Protein AF-0000000086744682 (afdb_homodimer)

Radius of gyration: 22.06 Å; Cα contacts (8 Å, |Δi|>4): 889; chains: 2; bounding box: 48×61×50 Å

Organism: NCBI:txid471575

Secondary structure (DSSP, 8-state):
--------HHHHHHHHHT--HHHHHTTEEEEPTT-EEEEEEES-GGG-----BS-GGGSTT---SSS-EEEEEESSHHHHHHHHHTT-S-B-HHHHHHEEEEEEEESS-EEEEEHHHHHHHHT--TTTTTSS-HHHHHHHHHHHTTT-SEEEEE-TTT--EEEEEEESSTT-TTTEEEEEEEEGGG-EETTEEHHHIIIIIT---B-/--------HHHHHHHHHT--HHHHHTTEEEEPTT-EEEEEEES-GGG-----BS-GGGSTT---SSS-EEEEEESSHHHHHHHHHTT-S-B-HHHHHHEEEEEEEESS-EEEEEHHHHHHHHT--TTTTTSS-HHHHHHHHHHHTTT-SEEEEE-TTT--EEEEEEESSTT-TTTEEEEEEEEGGG-EETTEEHHHIIIIIT---B-

InterPro domains:
  IPR014914 RES domain [PF08808] (54-178)
  IPR014914 RES domain [SM00953] (51-179)

Solvent-accessible surface area (backbone atoms only — not comparable to full-atom values): 21681 Å² total; per-residue (Å²): 132,82,74,70,79,66,74,50,75,71,50,57,50,51,38,55,69,65,59,48,70,65,57,51,62,74,15,49,45,76,46,52,47,68,44,68,34,18,39,60,38,78,47,57,66,94,71,44,74,55,55,28,39,41,75,10,84,87,38,51,63,17,33,75,80,67,60,34,9,31,35,76,35,18,68,37,63,67,52,21,48,46,68,73,43,67,85,47,83,56,41,39,62,65,50,30,67,40,26,22,41,23,36,30,30,30,64,35,71,37,46,23,32,32,44,56,47,33,32,30,53,51,71,42,44,54,56,64,86,65,46,88,60,36,67,56,41,20,52,47,35,59,68,43,50,88,78,29,39,30,35,37,42,69,32,49,50,38,62,42,65,25,36,37,37,51,40,62,52,38,62,30,79,82,43,38,44,58,75,43,76,34,45,30,71,74,28,68,56,96,90,36,44,42,67,52,46,34,38,75,55,37,58,31,45,77,91,133,81,75,68,79,66,74,50,76,72,50,58,52,51,38,56,68,67,58,48,69,66,58,50,62,74,15,50,45,76,46,54,47,68,44,67,33,20,39,60,38,79,48,57,66,95,72,44,75,55,54,28,38,42,76,11,84,88,38,51,66,18,33,74,81,66,60,35,9,32,36,73,36,18,69,36,64,67,52,22,47,47,67,73,44,68,86,46,83,55,40,40,63,64,51,30,67,41,25,21,42,24,35,30,30,29,62,36,73,37,45,22,32,31,44,56,46,35,31,30,54,52,70,44,44,55,56,62,83,65,45,88,61,35,67,55,40,20,51,47,36,60,69,43,50,89,78,31,39,29,37,38,41,68,33,49,50,38,61,41,66,27,36,37,37,50,40,63,52,38,62,30,80,79,46,39,43,60,76,44,76,33,47,33,70,75,29,69,56,96,89,38,43,41,68,52,46,35,38,74,55,37,58,30,46,76,91

Foldseek 3Di:
DPPCPVPDPVNLLVLLVPDDPVLQLQQKDKDFFFQKWKAKDFACVVPWPFFFAQCQPQDQQAEPPSQKGKDKTHNDPLLNCCVVCVPPQAAEPVNLQGMKMWMKTFLGMWIEGECVSRCVVSVHDLDPSLDPDSPSSNSNSVSNVVPGQWYWDARPGPRHTMIMGMDRDRRCVNTMTTPDIGRLQQDDDPHRRNQCSCCVVVVHYYD/DPPCPVPDPVNLLVLLVPDDPVLQLQQKDKDFFFQKWKAKDFACVVPWPFFFAQCQPQDQQAEPPSQKGKDKTHNDPLLNCCVVCVPPQAAEPVNLQGMKMWMKTFQGMWIEGECVSRCVVSVHDLDPSLDPDSPSSNSNSVSNVVPGQWYWDARPGPRHTMIMGMDRDRQCVNTMTTPDIGRLQQDDDPHDRNQCSCCVVVVHYYD

pLDDT: mean 91.8, std 13.09, range [19.2, 98.88]

Sequence (414 aa):
MVTKSGETPDSVAKKINTLTIDKITQSIITISAGTVFYRLQEGEHAGSGVFFNHNGEHSRYGLTNGSNGSLYLANSPRTSMKEVFQNLPAITDRELDEYHMVTLVTEKDLRVVDITLLAPKMHVTAHQPTGTDYRNTQKLAAKLLPHANGLVYMSNVTLEPCVVLWHNDPSGKGVIHTAELKVLRDFEYEGEIAEDILVNDLDIPVIMVTKSGETPDSVAKKINTLTIDKITQSIITISAGTVFYRLQEGEHAGSGVFFNHNGEHSRYGLTNGSNGSLYLANSPRTSMKEVFQNLPAITDRELDEYHMVTLVTEKDLRVVDITLLAPKMHVTAHQPTGTDYRNTQKLAAKLLPHANGLVYMSNVTLEPCVVLWHNDPSGKGVIHTAELKVLRDFEYEGEIAEDILVNDLDIPVI

Structure (mmCIF, N/CA/C/O backbone):
data_AF-0000000086744682-model_v1
#
loop_
_entity.id
_entity.type
_entity.pdbx_description
1 polymer 'RES domain-containing protein'
#
loop_
_atom_site.group_PDB
_atom_site.id
_atom_site.type_symbol
_atom_site.label_atom_id
_atom_site.label_alt_id
_atom_site.label_comp_id
_atom_site.label_asym_id
_atom_site.label_entity_id
_atom_site.label_seq_id
_atom_site.pdbx_PDB_ins_code
_atom_site.Cartn_x
_atom_site.Cartn_y
_atom_site.Cartn_z
_atom_site.occupancy
_atom_site.B_iso_or_equiv
_atom_site.auth_seq_id
_atom_site.auth_comp_id
_atom_site.auth_asym_id
_atom_site.auth_atom_id
_atom_site.pdbx_PDB_model_num
ATOM 1 N N . MET A 1 1 ? 5.348 7.848 27.578 1 19.2 1 MET A N 1
ATOM 2 C CA . MET A 1 1 ? 4.383 6.766 27.734 1 19.2 1 MET A CA 1
ATOM 3 C C . MET A 1 1 ? 3.992 6.191 26.375 1 19.2 1 MET A C 1
ATOM 5 O O . MET A 1 1 ? 3.494 6.914 25.516 1 19.2 1 MET A O 1
ATOM 9 N N . VAL A 1 2 ? 4.77 5.234 25.828 1 27.64 2 VAL A N 1
ATOM 10 C CA . VAL A 1 2 ? 4.617 4.445 24.609 1 27.64 2 VAL A CA 1
ATOM 11 C C . VAL A 1 2 ? 3.254 3.758 24.609 1 27.64 2 VAL A C 1
ATOM 13 O O . VAL A 1 2 ? 2.977 2.91 25.469 1 27.64 2 VAL A O 1
ATOM 16 N N . THR A 1 3 ? 2.215 4.41 24.438 1 26.84 3 THR A N 1
ATOM 17 C CA . THR A 1 3 ? 0.962 3.668 24.516 1 26.84 3 THR A CA 1
ATOM 18 C C . THR A 1 3 ? 0.982 2.482 23.547 1 26.84 3 THR A C 1
ATOM 20 O O . THR A 1 3 ? 1.194 2.656 22.344 1 26.84 3 THR A O 1
ATOM 23 N N . LYS A 1 4 ? 1.393 1.359 23.953 1 33.69 4 LYS A N 1
ATOM 24 C CA . LYS A 1 4 ? 1.224 0.032 23.359 1 33.69 4 LYS A CA 1
ATOM 25 C C . LYS A 1 4 ? -0.142 -0.105 22.703 1 33.69 4 LYS A C 1
ATOM 27 O O . LYS A 1 4 ? -1.174 -0.079 23.375 1 33.69 4 LYS A O 1
ATOM 32 N N . SER A 1 5 ? -0.388 0.572 21.719 1 40.59 5 SER A N 1
ATOM 33 C CA . SER A 1 5 ? -1.678 0.252 21.109 1 40.59 5 SER A CA 1
ATOM 34 C C . SER A 1 5 ? -1.869 -1.255 20.984 1 40.59 5 SER A C 1
ATOM 36 O O . SER A 1 5 ? -1.374 -1.871 20.047 1 40.59 5 SER A O 1
ATOM 38 N N . GLY A 1 6 ? -1.541 -2.014 21.953 1 41.31 6 GLY A N 1
ATOM 39 C CA . GLY A 1 6 ? -1.634 -3.459 22.094 1 41.31 6 GLY A CA 1
ATOM 40 C C . GLY A 1 6 ? -2.984 -4.012 21.672 1 41.31 6 GLY A C 1
ATOM 41 O O . GLY A 1 6 ? -3.875 -4.176 22.516 1 41.31 6 GLY A O 1
ATOM 42 N N . GLU A 1 7 ? -3.414 -3.697 20.5 1 48.78 7 GLU A N 1
ATOM 43 C CA . GLU A 1 7 ? -4.668 -4.391 20.219 1 48.78 7 GLU A CA 1
ATOM 44 C C . GLU A 1 7 ? -4.504 -5.902 20.359 1 48.78 7 GLU A C 1
ATOM 46 O O . GLU A 1 7 ? -3.539 -6.473 19.844 1 48.78 7 GLU A O 1
ATOM 51 N N . THR A 1 8 ? -5.074 -6.531 21.281 1 51.06 8 THR A N 1
ATOM 52 C CA . THR A 1 8 ? -5.148 -7.965 21.531 1 51.06 8 THR A CA 1
ATOM 53 C C . THR A 1 8 ? -5.762 -8.695 20.344 1 51.06 8 THR A C 1
ATOM 55 O O . THR A 1 8 ? -6.605 -8.148 19.641 1 51.06 8 THR A O 1
ATOM 58 N N . PRO A 1 9 ? -5.172 -9.82 19.875 1 54.28 9 PRO A N 1
ATOM 59 C CA . PRO A 1 9 ? -5.785 -10.688 18.859 1 54.28 9 PRO A CA 1
ATOM 60 C C . PRO A 1 9 ? -7.309 -10.711 18.953 1 54.28 9 PRO A C 1
ATOM 62 O O . PRO A 1 9 ? -7.992 -10.742 17.938 1 54.28 9 PRO A O 1
ATOM 65 N N . ASP A 1 10 ? -7.805 -10.695 20.078 1 59.62 10 ASP A N 1
ATOM 66 C CA . ASP A 1 10 ? -9.242 -10.727 20.328 1 59.62 10 ASP A CA 1
ATOM 67 C C . ASP A 1 10 ? -9.914 -9.469 19.766 1 59.62 10 ASP A C 1
ATOM 69 O O . ASP A 1 10 ? -11.062 -9.523 19.312 1 59.62 10 ASP A O 1
ATOM 73 N N . SER A 1 11 ? -9.07 -8.539 19.422 1 80.69 11 SER A N 1
ATOM 74 C CA . SER A 1 11 ? -9.648 -7.27 18.984 1 80.69 11 SER A CA 1
ATOM 75 C C . SER A 1 11 ? -9.922 -7.262 17.484 1 80.69 11 SER A C 1
ATOM 77 O O . SER A 1 11 ? -10.992 -6.832 17.047 1 80.69 11 SER A O 1
ATOM 79 N N . VAL A 1 12 ? -9.148 -8 16.641 1 82.38 12 VAL A N 1
ATOM 80 C CA . VAL A 1 12 ? -9.359 -7.984 15.203 1 82.38 12 VAL A CA 1
ATOM 81 C C . VAL A 1 12 ? -10.531 -8.891 14.836 1 82.38 12 VAL A C 1
ATOM 83 O O . VAL A 1 12 ? -11.352 -8.539 13.984 1 82.38 12 VAL A O 1
ATOM 86 N N . ALA A 1 13 ? -10.578 -10.031 15.523 1 85.44 13 ALA A N 1
ATOM 87 C CA . ALA A 1 13 ? -11.688 -10.961 15.289 1 85.44 13 ALA A CA 1
ATOM 88 C C . ALA A 1 13 ? -13.031 -10.281 15.539 1 85.44 13 ALA A C 1
ATOM 90 O O . ALA A 1 13 ? -13.984 -10.5 14.789 1 85.44 13 ALA A O 1
ATOM 91 N N . LYS A 1 14 ? -13.055 -9.516 16.594 1 88.62 14 LYS A N 1
ATOM 92 C CA . LYS A 1 14 ? -14.281 -8.789 16.906 1 88.62 14 LYS A CA 1
ATOM 93 C C . LYS A 1 14 ? -14.625 -7.801 15.805 1 88.62 14 LYS A C 1
ATOM 95 O O . LYS A 1 14 ? -15.797 -7.66 15.438 1 88.62 14 LYS A O 1
ATOM 100 N N . LYS A 1 15 ? -13.695 -7.164 15.273 1 89.25 15 LYS A N 1
ATOM 101 C CA . LYS A 1 15 ? -13.898 -6.199 14.203 1 89.25 15 LYS A CA 1
ATOM 102 C C . LYS A 1 15 ? -14.422 -6.887 12.938 1 89.25 15 LYS A C 1
ATOM 104 O O . LYS A 1 15 ? -15.289 -6.348 12.25 1 89.25 15 LYS A O 1
ATOM 109 N N . ILE A 1 16 ? -13.938 -8.07 12.695 1 90.5 16 ILE A N 1
ATOM 110 C CA . ILE A 1 16 ? -14.383 -8.828 11.531 1 90.5 16 ILE A CA 1
ATOM 111 C C . ILE A 1 16 ? -15.844 -9.25 11.719 1 90.5 16 ILE A C 1
ATOM 113 O O . ILE A 1 16 ? -16.641 -9.156 10.781 1 90.5 16 ILE A O 1
ATOM 117 N N . ASN A 1 17 ? -16.109 -9.602 12.945 1 90.62 17 ASN A N 1
ATOM 118 C CA . ASN A 1 17 ? -17.469 -10.047 13.242 1 90.62 17 ASN A CA 1
ATOM 119 C C . ASN A 1 17 ? -18.484 -8.922 13.07 1 90.62 17 ASN A C 1
ATOM 121 O O . ASN A 1 17 ? -19.625 -9.164 12.703 1 90.62 17 ASN A O 1
ATOM 125 N N . THR A 1 18 ? -18.062 -7.703 13.234 1 90.31 18 THR A N 1
ATOM 126 C CA . THR A 1 18 ? -18.984 -6.574 13.188 1 90.31 18 THR A CA 1
ATOM 127 C C . THR A 1 18 ? -19.047 -5.992 11.781 1 90.31 18 THR A C 1
ATOM 129 O O . THR A 1 18 ? -19.812 -5.047 11.531 1 90.31 18 THR A O 1
ATOM 132 N N . LEU A 1 19 ? -18.344 -6.551 10.906 1 94 19 LEU A N 1
ATOM 133 C CA . LEU A 1 19 ? -18.328 -6.094 9.516 1 94 19 LEU A CA 1
ATOM 134 C C . LEU A 1 19 ? -19.688 -6.348 8.852 1 94 19 LEU A C 1
ATOM 136 O O . LEU A 1 19 ? -20.156 -7.484 8.805 1 94 19 LEU A O 1
ATOM 140 N N . THR A 1 20 ? -20.359 -5.297 8.352 1 95.88 20 THR A N 1
ATOM 141 C CA . THR A 1 20 ? -21.688 -5.41 7.746 1 95.88 20 THR A CA 1
ATOM 142 C C . THR A 1 20 ? -21.578 -5.645 6.242 1 95.88 20 THR A C 1
ATOM 144 O O . THR A 1 20 ? -20.547 -5.34 5.633 1 95.88 20 THR A O 1
ATOM 147 N N . ILE A 1 21 ? -22.609 -6.117 5.668 1 96.81 21 ILE A N 1
ATOM 148 C CA . ILE A 1 21 ? -22.688 -6.363 4.234 1 96.81 21 ILE A CA 1
ATOM 149 C C . ILE A 1 21 ? -22.547 -5.047 3.477 1 96.81 21 ILE A C 1
ATOM 151 O O . ILE A 1 21 ? -21.922 -4.992 2.418 1 96.81 21 ILE A O 1
ATOM 155 N N . ASP A 1 22 ? -23.109 -4.012 4.039 1 96.31 22 ASP A N 1
ATOM 156 C CA . ASP A 1 22 ? -23.031 -2.697 3.408 1 96.31 22 ASP A CA 1
ATOM 157 C C . ASP A 1 22 ? -21.594 -2.223 3.289 1 96.31 22 ASP A C 1
ATOM 159 O O . ASP A 1 22 ? -21.172 -1.727 2.238 1 96.31 22 ASP A O 1
ATOM 163 N N . LYS A 1 23 ? -20.828 -2.389 4.328 1 96.44 23 LYS A N 1
ATOM 164 C CA . LYS A 1 23 ? -19.422 -1.99 4.309 1 96.44 23 LYS A CA 1
ATOM 165 C C . LYS A 1 23 ? -18.641 -2.805 3.285 1 96.44 23 LYS A C 1
ATOM 167 O O . LYS A 1 23 ? -17.766 -2.268 2.59 1 96.44 23 LYS A O 1
ATOM 172 N N . ILE A 1 24 ? -18.953 -4.07 3.18 1 97.81 24 ILE A N 1
ATOM 173 C CA . ILE A 1 24 ? -18.297 -4.945 2.217 1 97.81 24 ILE A CA 1
ATOM 174 C C . ILE A 1 24 ? -18.641 -4.5 0.796 1 97.81 24 ILE A C 1
ATOM 176 O O . ILE A 1 24 ? -17.75 -4.266 -0.02 1 97.81 24 ILE A O 1
ATOM 180 N N . THR A 1 25 ? -19.938 -4.277 0.509 1 97.62 25 THR A N 1
ATOM 181 C CA . THR A 1 25 ? -20.391 -3.965 -0.843 1 97.62 25 THR A CA 1
ATOM 182 C C . THR A 1 25 ? -19.859 -2.605 -1.29 1 97.62 25 THR A C 1
ATOM 184 O O . THR A 1 25 ? -19.531 -2.416 -2.465 1 97.62 25 THR A O 1
ATOM 187 N N . GLN A 1 26 ? -19.703 -1.676 -0.329 1 96.94 26 GLN A N 1
ATOM 188 C CA . GLN A 1 26 ? -19.188 -0.341 -0.623 1 96.94 26 GLN A CA 1
ATOM 189 C C . GLN A 1 26 ? -17.688 -0.378 -0.908 1 96.94 26 GLN A C 1
ATOM 191 O O . GLN A 1 26 ? -17.125 0.603 -1.392 1 96.94 26 GLN A O 1
ATOM 196 N N . SER A 1 27 ? -17.078 -1.511 -0.645 1 98.12 27 SER A N 1
ATOM 197 C CA . SER A 1 27 ? -15.633 -1.629 -0.813 1 98.12 27 SER A CA 1
ATOM 198 C C . SER A 1 27 ? -15.289 -2.486 -2.025 1 98.12 27 SER A C 1
ATOM 200 O O . SER A 1 27 ? -14.133 -2.885 -2.201 1 98.12 27 SER A O 1
ATOM 202 N N . ILE A 1 28 ? -16.281 -2.809 -2.873 1 98.69 28 ILE A N 1
ATOM 203 C CA . ILE A 1 28 ? -16.078 -3.664 -4.039 1 98.69 28 ILE A CA 1
ATOM 204 C C . ILE A 1 28 ? -15.703 -2.812 -5.246 1 98.69 28 ILE A C 1
ATOM 206 O O . ILE A 1 28 ? -16.281 -1.749 -5.473 1 98.69 28 ILE A O 1
ATOM 210 N N . ILE A 1 29 ? -14.711 -3.209 -5.918 1 98.69 29 ILE A N 1
ATOM 211 C CA . ILE A 1 29 ? -14.328 -2.66 -7.215 1 98.69 29 ILE A CA 1
ATOM 212 C C . ILE A 1 29 ? -14.375 -3.76 -8.273 1 98.69 29 ILE A C 1
ATOM 214 O O . ILE A 1 29 ? -14.484 -4.945 -7.941 1 98.69 29 ILE A O 1
ATOM 218 N N . THR A 1 30 ? -14.297 -3.346 -9.539 1 98.81 30 THR A N 1
ATOM 219 C CA . THR A 1 30 ? -14.344 -4.309 -10.641 1 98.81 30 THR A CA 1
ATOM 220 C C . THR A 1 30 ? -12.984 -4.441 -11.305 1 98.81 30 THR A C 1
ATOM 222 O O . THR A 1 30 ? -12.352 -3.441 -11.656 1 98.81 30 THR A O 1
ATOM 225 N N . ILE A 1 31 ? -12.484 -5.637 -11.367 1 98.81 31 ILE A N 1
ATOM 226 C CA . ILE A 1 31 ? -11.383 -5.977 -12.266 1 98.81 31 ILE A CA 1
ATOM 227 C C . ILE A 1 31 ? -11.93 -6.402 -13.617 1 98.81 31 ILE A C 1
ATOM 229 O O . ILE A 1 31 ? -12.656 -7.398 -13.719 1 98.81 31 ILE A O 1
ATOM 233 N N . SER A 1 32 ? -11.578 -5.691 -14.609 1 98.81 32 SER A N 1
ATOM 234 C CA . SER A 1 32 ? -12.164 -5.926 -15.93 1 98.81 32 SER A CA 1
ATOM 235 C C . SER A 1 32 ? -11.648 -7.219 -16.547 1 98.81 32 SER A C 1
ATOM 237 O O . SER A 1 32 ? -10.508 -7.617 -16.297 1 98.81 32 SER A O 1
ATOM 239 N N . ALA A 1 33 ? -12.492 -7.793 -17.359 1 98.75 33 ALA A N 1
ATOM 240 C CA . ALA A 1 33 ? -12 -8.852 -18.25 1 98.75 33 ALA A CA 1
ATOM 241 C C . ALA A 1 33 ? -10.812 -8.367 -19.062 1 98.75 33 ALA A C 1
ATOM 243 O O . ALA A 1 33 ? -10.766 -7.203 -19.484 1 98.75 33 ALA A O 1
ATOM 244 N N . GLY A 1 34 ? -9.852 -9.203 -19.266 1 98.81 34 GLY A N 1
ATOM 245 C CA . GLY A 1 34 ? -8.68 -8.844 -20.062 1 98.81 34 GLY A CA 1
ATOM 246 C C . GLY A 1 34 ? -7.551 -8.266 -19.219 1 98.81 34 GLY A C 1
ATOM 247 O O . GLY A 1 34 ? -6.5 -7.914 -19.766 1 98.81 34 GLY A O 1
ATOM 248 N N . THR A 1 35 ? -7.805 -8.133 -17.875 1 98.81 35 THR A N 1
ATOM 249 C CA . THR A 1 35 ? -6.742 -7.633 -17.016 1 98.81 35 THR A CA 1
ATOM 250 C C . THR A 1 35 ? -5.629 -8.672 -16.875 1 98.81 35 THR A C 1
ATOM 252 O O . THR A 1 35 ? -5.898 -9.859 -16.734 1 98.81 35 THR A O 1
ATOM 255 N N . VAL A 1 36 ? -4.375 -8.258 -16.922 1 98.75 36 VAL A N 1
ATOM 256 C CA . VAL A 1 36 ? -3.207 -9.133 -16.922 1 98.75 36 VAL A CA 1
ATOM 257 C C . VAL A 1 36 ? -2.623 -9.195 -15.508 1 98.75 36 VAL A C 1
ATOM 259 O O . VAL A 1 36 ? -2.508 -8.172 -14.828 1 98.75 36 VAL A O 1
ATOM 262 N N . PHE A 1 37 ? -2.318 -10.398 -15.039 1 98.75 37 PHE A N 1
ATOM 263 C CA . PHE A 1 37 ? -1.636 -10.648 -13.773 1 98.75 37 PHE A CA 1
ATOM 264 C C . PHE A 1 37 ? -0.439 -11.57 -13.977 1 98.75 37 PHE A C 1
ATOM 266 O O . PHE A 1 37 ? -0.25 -12.117 -15.07 1 98.75 37 PHE A O 1
ATOM 273 N N . TYR A 1 38 ? 0.366 -11.742 -12.93 1 98.69 38 TYR A N 1
ATOM 274 C CA . TYR A 1 38 ? 1.588 -12.531 -13.016 1 98.69 38 TYR A CA 1
ATOM 275 C C . TYR A 1 38 ? 1.722 -13.461 -11.82 1 98.69 38 TYR A C 1
ATOM 277 O O . TYR A 1 38 ? 1.308 -13.117 -10.711 1 98.69 38 TYR A O 1
ATOM 285 N N . ARG A 1 39 ? 2.279 -14.562 -12.094 1 97.94 39 ARG A N 1
ATOM 286 C CA . ARG A 1 39 ? 2.629 -15.531 -11.055 1 97.94 39 ARG A CA 1
ATOM 287 C C . ARG A 1 39 ? 3.916 -16.266 -11.406 1 97.94 39 ARG A C 1
ATOM 289 O O . ARG A 1 39 ? 4.105 -16.688 -12.555 1 97.94 39 ARG A O 1
ATOM 296 N N . LEU A 1 40 ? 4.793 -16.297 -10.414 1 98.19 40 LEU A N 1
ATOM 297 C CA . LEU A 1 40 ? 5.988 -17.109 -10.562 1 98.19 40 LEU A CA 1
ATOM 298 C C . LEU A 1 40 ? 5.789 -18.484 -9.906 1 98.19 40 LEU A C 1
ATOM 300 O O . LEU A 1 40 ? 5.27 -18.562 -8.789 1 98.19 40 LEU A O 1
ATOM 304 N N . GLN A 1 41 ? 6.102 -19.516 -10.656 1 97.38 41 GLN A N 1
ATOM 305 C CA . GLN A 1 41 ? 5.91 -20.859 -10.125 1 97.38 41 GLN A CA 1
ATOM 306 C C . GLN A 1 41 ? 7.09 -21.766 -10.469 1 97.38 41 GLN A C 1
ATOM 308 O O . GLN A 1 41 ? 7.781 -21.547 -11.461 1 97.38 41 GLN A O 1
ATOM 313 N N . GLU A 1 42 ? 7.234 -22.75 -9.617 1 95.88 42 GLU A N 1
ATOM 314 C CA . GLU A 1 42 ? 8.211 -23.781 -9.906 1 95.88 42 GLU A CA 1
ATOM 315 C C . GLU A 1 42 ? 7.66 -24.797 -10.906 1 95.88 42 GLU A C 1
ATOM 317 O O . GLU A 1 42 ? 6.566 -25.328 -10.727 1 95.88 42 GLU A O 1
ATOM 322 N N . GLY A 1 43 ? 8.352 -24.938 -11.984 1 94.69 43 GLY A N 1
ATOM 323 C CA . GLY A 1 43 ? 7.941 -25.906 -12.992 1 94.69 43 GLY A CA 1
ATOM 324 C C . GLY A 1 43 ? 6.887 -25.359 -13.938 1 94.69 43 GLY A C 1
ATOM 325 O O . GLY A 1 43 ? 6.426 -24.234 -13.781 1 94.69 43 GLY A O 1
ATOM 326 N N . GLU A 1 44 ? 6.488 -26.219 -14.859 1 91.06 44 GLU A N 1
ATOM 327 C CA . GLU A 1 44 ? 5.574 -25.781 -15.914 1 91.06 44 GLU A CA 1
ATOM 328 C C . GLU A 1 44 ? 4.133 -26.156 -15.586 1 91.06 44 GLU A C 1
ATOM 330 O O . GLU A 1 44 ? 3.193 -25.547 -16.109 1 91.06 44 GLU A O 1
ATOM 335 N N . HIS A 1 45 ? 3.943 -27.078 -14.656 1 90.88 45 HIS A N 1
ATOM 336 C CA . HIS A 1 45 ? 2.625 -27.562 -14.266 1 90.88 45 HIS A CA 1
ATOM 337 C C . HIS A 1 45 ? 1.744 -27.812 -15.484 1 90.88 45 HIS A C 1
ATOM 339 O O . HIS A 1 45 ? 0.634 -27.281 -15.57 1 90.88 45 HIS A O 1
ATOM 345 N N . ALA A 1 46 ? 2.195 -28.625 -16.453 1 87.12 46 ALA A N 1
ATOM 346 C CA . ALA A 1 46 ? 1.509 -29 -17.688 1 87.12 46 ALA A CA 1
ATOM 347 C C . ALA A 1 46 ? 1.058 -27.766 -18.453 1 87.12 46 ALA A C 1
ATOM 349 O O . ALA A 1 46 ? -0.027 -27.75 -19.047 1 87.12 46 ALA A O 1
ATOM 350 N N . GLY A 1 47 ? 1.681 -26.656 -18.281 1 89 47 GLY A N 1
ATOM 351 C CA . GLY A 1 47 ? 1.477 -25.453 -19.062 1 89 47 GLY A CA 1
ATOM 352 C C . GLY A 1 47 ? 0.471 -24.5 -18.438 1 89 47 GLY A C 1
ATOM 353 O O . GLY A 1 47 ? 0.098 -23.5 -19.047 1 89 47 GLY A O 1
ATOM 354 N N . SER A 1 48 ? 0.015 -24.844 -17.25 1 91.44 48 SER A N 1
ATOM 355 C CA . SER A 1 48 ? -0.994 -23.984 -16.641 1 91.44 48 SER A CA 1
ATOM 356 C C . SER A 1 48 ? -0.45 -23.297 -15.383 1 91.44 48 SER A C 1
ATOM 358 O O . SER A 1 48 ? 0.292 -23.906 -14.609 1 91.44 48 SER A O 1
ATOM 360 N N . GLY A 1 49 ? -0.78 -22.016 -15.281 1 95.5 49 GLY A N 1
ATOM 361 C CA . GLY A 1 49 ? -0.471 -21.281 -14.07 1 95.5 49 GLY A CA 1
ATOM 362 C C . GLY A 1 49 ? -1.688 -21.016 -13.203 1 95.5 49 GLY A C 1
ATOM 363 O O . GLY A 1 49 ? -1.621 -20.234 -12.25 1 95.5 49 GLY A O 1
ATOM 364 N N . VAL A 1 50 ? -2.799 -21.688 -13.656 1 97.62 50 VAL A N 1
ATOM 365 C CA . VAL A 1 50 ? -4.023 -21.453 -12.898 1 97.62 50 VAL A CA 1
ATOM 366 C C . VAL A 1 50 ? -4.332 -22.688 -12.039 1 97.62 50 VAL A C 1
ATOM 368 O O . VAL A 1 50 ? -4.449 -23.797 -12.555 1 97.62 50 VAL A O 1
ATOM 371 N N . PHE A 1 51 ? -4.398 -22.531 -10.82 1 96.5 51 PHE A N 1
ATOM 372 C CA . PHE A 1 51 ? -4.852 -23.547 -9.875 1 96.5 51 PHE A CA 1
ATOM 373 C C . PHE A 1 51 ? -5.438 -22.906 -8.625 1 96.5 51 PHE A C 1
ATOM 375 O O . PHE A 1 51 ? -4.699 -22.391 -7.785 1 96.5 51 PHE A O 1
ATOM 382 N N . PHE A 1 52 ? -6.73 -22.938 -8.57 1 97 52 PHE A N 1
ATOM 383 C CA . PHE A 1 52 ? -7.387 -22.5 -7.34 1 97 52 PHE A CA 1
ATOM 384 C C . PHE A 1 52 ? -7.23 -23.562 -6.254 1 97 52 PHE A C 1
ATOM 386 O O . PHE A 1 52 ? -7.922 -24.578 -6.27 1 97 52 PHE A O 1
ATOM 393 N N . ASN A 1 53 ? -6.379 -23.25 -5.27 1 95 53 ASN A N 1
ATOM 394 C CA . ASN A 1 53 ? -6.004 -24.203 -4.23 1 95 53 ASN A CA 1
ATOM 395 C C . ASN A 1 53 ? -7.051 -24.266 -3.125 1 95 53 ASN A C 1
ATOM 397 O O . ASN A 1 53 ? -7.258 -23.297 -2.398 1 95 53 ASN A O 1
ATOM 401 N N . HIS A 1 54 ? -7.633 -25.438 -2.912 1 93.81 54 HIS A N 1
ATOM 402 C CA . HIS A 1 54 ? -8.695 -25.625 -1.93 1 93.81 54 HIS A CA 1
ATOM 403 C C . HIS A 1 54 ? -8.125 -25.828 -0.531 1 93.81 54 HIS A C 1
ATOM 405 O O . HIS A 1 54 ? -8.867 -25.797 0.456 1 93.81 54 HIS A O 1
ATOM 411 N N . ASN A 1 55 ? -6.855 -25.969 -0.434 1 89.69 55 ASN A N 1
ATOM 412 C CA . ASN A 1 55 ? -6.168 -26.062 0.85 1 89.69 55 ASN A CA 1
ATOM 413 C C . ASN A 1 55 ? -5.613 -24.703 1.274 1 89.69 55 ASN A C 1
ATOM 415 O O . ASN A 1 55 ? -4.43 -24.422 1.078 1 89.69 55 ASN A O 1
ATOM 419 N N . GLY A 1 56 ? -6.426 -23.969 1.914 1 86.75 56 GLY A N 1
ATOM 420 C CA . GLY A 1 56 ? -6.074 -22.594 2.217 1 86.75 56 GLY A CA 1
ATOM 421 C C . GLY A 1 56 ? -5.477 -22.422 3.6 1 86.75 56 GLY A C 1
ATOM 422 O O . GLY A 1 56 ? -5.234 -21.297 4.039 1 86.75 56 GLY A O 1
ATOM 423 N N . GLU A 1 57 ? -5.125 -23.469 4.297 1 86.25 57 GLU A N 1
ATOM 424 C CA . GLU A 1 57 ? -4.719 -23.422 5.699 1 86.25 57 GLU A CA 1
ATOM 425 C C . GLU A 1 57 ? -3.402 -22.656 5.863 1 86.25 57 GLU A C 1
ATOM 427 O O . GLU A 1 57 ? -3.178 -22.016 6.887 1 86.25 57 GLU A O 1
ATOM 432 N N . HIS A 1 58 ? -2.604 -22.641 4.84 1 86.75 58 HIS A N 1
ATOM 433 C CA . HIS A 1 58 ? -1.266 -22.094 5.004 1 86.75 58 HIS A CA 1
ATOM 434 C C . HIS A 1 58 ? -1.109 -20.781 4.219 1 86.75 58 HIS A C 1
ATOM 436 O O . HIS A 1 58 ? 0.008 -20.391 3.879 1 86.75 58 HIS A O 1
ATOM 442 N N . SER A 1 59 ? -2.24 -20.219 3.918 1 89.81 59 SER A N 1
ATOM 443 C CA . SER A 1 59 ? -2.176 -18.953 3.207 1 89.81 59 SER A CA 1
ATOM 444 C C . SER A 1 59 ? -3.014 -17.875 3.906 1 89.81 59 SER A C 1
ATOM 446 O O . SER A 1 59 ? -3.936 -18.203 4.656 1 89.81 59 SER A O 1
ATOM 448 N N . ARG A 1 60 ? -2.709 -16.656 3.75 1 90.12 60 ARG A N 1
ATOM 449 C CA . ARG A 1 60 ? -3.287 -15.523 4.465 1 90.12 60 ARG A CA 1
ATOM 450 C C . ARG A 1 60 ? -4.793 -15.438 4.23 1 90.12 60 ARG A C 1
ATOM 452 O O . ARG A 1 60 ? -5.574 -15.438 5.184 1 90.12 60 ARG A O 1
ATOM 459 N N . TYR A 1 61 ? -5.184 -15.453 2.955 1 95.12 61 TYR A N 1
ATOM 460 C CA . TYR A 1 61 ? -6.594 -15.297 2.625 1 95.12 61 TYR A CA 1
ATOM 461 C C . TYR A 1 61 ? -7.16 -16.562 2.008 1 95.12 61 TYR A C 1
ATOM 463 O O . TYR A 1 61 ? -8.016 -16.516 1.126 1 95.12 61 TYR A O 1
ATOM 471 N N 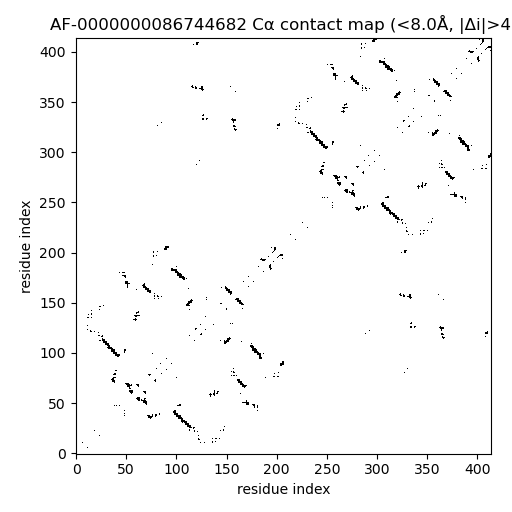. GLY A 1 62 ? -6.523 -17.609 2.521 1 92.81 62 GLY A N 1
ATOM 472 C CA . GLY A 1 62 ? -6.98 -18.906 2.066 1 92.81 62 GLY A CA 1
ATOM 473 C C . GLY A 1 62 ? -8.281 -19.344 2.709 1 92.81 62 GLY A C 1
ATOM 474 O O . GLY A 1 62 ? -8.555 -19.016 3.867 1 92.81 62 GLY A O 1
ATOM 475 N N . LEU A 1 63 ? -9.047 -20.078 1.937 1 88.31 63 LEU A N 1
ATOM 476 C CA . LEU A 1 63 ? -10.312 -20.609 2.432 1 88.31 63 LEU A CA 1
ATOM 477 C C . LEU A 1 63 ? -10.148 -22.062 2.879 1 88.31 63 LEU A C 1
ATOM 479 O O . LEU A 1 63 ? -9.367 -22.812 2.287 1 88.31 63 LEU A O 1
ATOM 483 N N . THR A 1 64 ? -10.82 -22.359 3.922 1 83.31 64 THR A N 1
ATOM 484 C CA . THR A 1 64 ? -10.695 -23.703 4.461 1 83.31 64 THR A CA 1
ATOM 485 C C . THR A 1 64 ? -12.055 -24.406 4.484 1 83.31 64 THR A C 1
ATOM 487 O O . THR A 1 64 ? -12.227 -25.422 5.172 1 83.31 64 THR A O 1
ATOM 490 N N . ASN A 1 65 ? -12.93 -23.938 3.752 1 83.56 65 ASN A N 1
ATOM 491 C CA . ASN A 1 65 ? -14.289 -24.469 3.758 1 83.56 65 ASN A CA 1
ATOM 492 C C . ASN A 1 65 ? -14.406 -25.688 2.84 1 83.56 65 ASN A C 1
ATOM 494 O O . ASN A 1 65 ? -15.453 -26.328 2.789 1 83.56 65 ASN A O 1
ATOM 498 N N . GLY A 1 66 ? -13.422 -25.938 2.037 1 82.81 66 GLY A N 1
ATOM 499 C CA . GLY A 1 66 ? -13.375 -27.125 1.192 1 82.81 66 GLY A CA 1
ATOM 500 C C . GLY A 1 66 ? -14.07 -26.938 -0.141 1 82.81 66 GLY A C 1
ATOM 501 O O . GLY A 1 66 ? -13.898 -27.734 -1.06 1 82.81 66 GLY A O 1
ATOM 502 N N . SER A 1 67 ? -14.773 -25.875 -0.375 1 91.06 67 SER A N 1
ATOM 503 C CA . SER A 1 67 ? -15.594 -25.703 -1.569 1 91.06 67 SER A CA 1
ATOM 504 C C . SER A 1 67 ? -14.969 -24.703 -2.525 1 91.06 67 SER A C 1
ATOM 506 O O . SER A 1 67 ? -15.211 -24.75 -3.732 1 91.06 67 SER A O 1
ATOM 508 N N . ASN A 1 68 ? -14.219 -23.844 -2.006 1 95 68 ASN A N 1
ATOM 509 C CA . ASN A 1 68 ? -13.586 -22.812 -2.824 1 95 68 ASN A CA 1
ATOM 510 C C . ASN A 1 68 ? -12.07 -22.844 -2.676 1 95 68 ASN A C 1
ATOM 512 O O . ASN A 1 68 ? -11.547 -23.188 -1.613 1 95 68 ASN A O 1
ATOM 51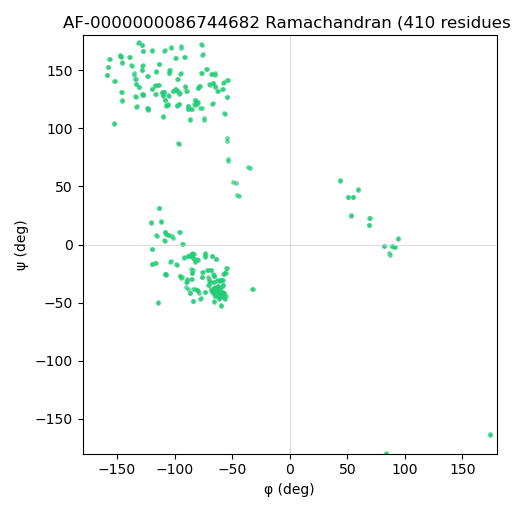6 N N . GLY A 1 69 ? -11.414 -22.547 -3.754 1 96.69 69 GLY A N 1
ATOM 517 C CA . GLY A 1 69 ? -9.969 -22.406 -3.729 1 96.69 69 GLY A CA 1
ATOM 518 C C . GLY A 1 69 ? -9.516 -20.969 -3.895 1 96.69 69 GLY A C 1
ATOM 519 O O . GLY A 1 69 ? -10.312 -20.094 -4.234 1 96.69 69 GLY A O 1
ATOM 520 N N . SER A 1 70 ? -8.242 -20.766 -3.605 1 97.44 70 SER A N 1
ATOM 521 C CA . SER A 1 70 ? -7.637 -19.438 -3.705 1 97.44 70 SER A CA 1
ATOM 522 C C . SER A 1 70 ? -6.527 -19.422 -4.754 1 97.44 70 SER A C 1
ATOM 524 O O . SER A 1 70 ? -5.758 -20.375 -4.867 1 97.44 70 SER A O 1
ATOM 526 N N . LEU A 1 71 ? -6.504 -18.406 -5.523 1 97.88 71 LEU A N 1
ATOM 527 C CA . LEU A 1 71 ? -5.441 -18.109 -6.477 1 97.88 71 LEU A CA 1
ATOM 528 C C . LEU A 1 71 ? -4.832 -16.734 -6.219 1 97.88 71 LEU A C 1
ATOM 530 O O . LEU A 1 71 ? -5.523 -15.727 -6.305 1 97.88 71 LEU A O 1
ATOM 534 N N . TYR A 1 72 ? -3.561 -16.719 -5.863 1 97.56 72 TYR A N 1
ATOM 535 C CA . TYR A 1 72 ? -2.85 -15.477 -5.598 1 97.56 72 TYR A CA 1
ATOM 536 C C . TYR A 1 72 ? -2.174 -14.953 -6.859 1 97.56 72 TYR A C 1
ATOM 538 O O . TYR A 1 72 ? -1.517 -15.711 -7.578 1 97.56 72 TYR A O 1
ATOM 546 N N . LEU A 1 73 ? -2.318 -13.641 -7.055 1 98.38 73 LEU A N 1
ATOM 547 C CA . LEU A 1 73 ? -1.826 -12.984 -8.258 1 98.38 73 LEU A CA 1
ATOM 548 C C . LEU A 1 73 ? -1.077 -11.703 -7.914 1 98.38 73 LEU A C 1
ATOM 550 O O . LEU A 1 73 ? -1.477 -10.969 -7.008 1 98.38 73 LEU A O 1
ATOM 554 N N . ALA A 1 74 ? -0.046 -11.477 -8.656 1 98.44 74 ALA A N 1
ATOM 555 C CA . ALA A 1 74 ? 0.647 -10.195 -8.578 1 98.44 74 ALA A CA 1
ATOM 556 C C . ALA A 1 74 ? 0.322 -9.312 -9.773 1 98.44 74 ALA A C 1
ATOM 558 O O . ALA A 1 74 ? 0.094 -9.82 -10.883 1 98.44 74 ALA A O 1
ATOM 559 N N . ASN A 1 75 ? 0.356 -8.008 -9.555 1 97.88 75 ASN A N 1
ATOM 560 C CA . ASN A 1 75 ? 0.103 -7.059 -10.633 1 97.88 75 ASN A CA 1
ATOM 561 C C . ASN A 1 75 ? 1.339 -6.855 -11.5 1 97.88 75 ASN A C 1
ATOM 563 O O . ASN A 1 75 ? 1.246 -6.305 -12.602 1 97.88 75 ASN A O 1
ATOM 567 N N . SER A 1 76 ? 2.533 -7.348 -11.008 1 97.81 76 SER A N 1
ATOM 568 C CA . SER A 1 76 ? 3.773 -7.199 -11.766 1 97.81 76 SER A CA 1
ATOM 569 C C . SER A 1 76 ? 4.688 -8.406 -11.562 1 97.81 76 SER A C 1
ATOM 571 O O . SER A 1 76 ? 4.625 -9.07 -10.531 1 97.81 76 SER A O 1
ATOM 573 N N . PRO A 1 77 ? 5.582 -8.602 -12.555 1 98.19 77 PRO A N 1
ATOM 574 C CA . PRO A 1 77 ? 6.562 -9.672 -12.391 1 98.19 77 PRO A CA 1
ATOM 575 C C . PRO A 1 77 ? 7.48 -9.453 -11.195 1 98.19 77 PRO A C 1
ATOM 577 O O . PRO A 1 77 ? 7.832 -10.406 -10.492 1 98.19 77 PRO A O 1
ATOM 580 N N . ARG A 1 78 ? 7.801 -8.203 -10.969 1 97.38 78 ARG A N 1
ATOM 581 C CA . ARG A 1 78 ? 8.719 -7.898 -9.875 1 97.38 78 ARG A CA 1
ATOM 582 C C . ARG A 1 78 ? 8.133 -8.344 -8.539 1 97.38 78 ARG A C 1
ATOM 584 O O . ARG A 1 78 ? 8.82 -8.984 -7.738 1 97.38 78 ARG A O 1
ATO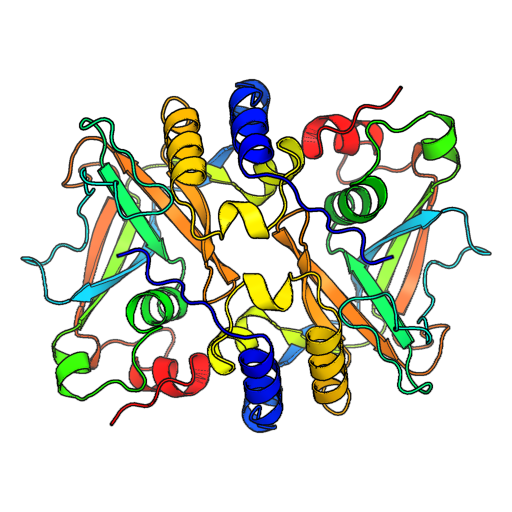M 591 N N . THR A 1 79 ? 6.898 -8.047 -8.344 1 97.94 79 THR A N 1
ATOM 592 C CA . THR A 1 79 ? 6.25 -8.445 -7.098 1 97.94 79 THR A CA 1
ATOM 593 C C . THR A 1 79 ? 6.156 -9.969 -7 1 97.94 79 THR A C 1
ATOM 595 O O . THR A 1 79 ? 6.438 -10.547 -5.949 1 97.94 79 THR A O 1
ATOM 598 N N . SER A 1 80 ? 5.809 -10.594 -8.086 1 98.12 80 SER A N 1
ATOM 599 C CA . SER A 1 80 ? 5.719 -12.047 -8.109 1 98.12 80 SER A CA 1
ATOM 600 C C . SER A 1 80 ? 7.055 -12.695 -7.766 1 98.12 80 SER A C 1
ATOM 602 O O . SER A 1 80 ? 7.117 -13.609 -6.945 1 98.12 80 SER A O 1
ATOM 604 N N . MET A 1 81 ? 8.125 -12.172 -8.312 1 98.12 81 MET A N 1
ATOM 605 C CA . MET A 1 81 ? 9.461 -12.695 -8.047 1 98.12 81 MET A CA 1
ATOM 606 C C . MET A 1 81 ? 9.836 -12.508 -6.582 1 98.12 81 MET A C 1
ATOM 608 O O . MET A 1 81 ? 10.344 -13.438 -5.945 1 98.12 81 MET A O 1
ATOM 612 N N . LYS A 1 82 ? 9.539 -11.289 -6.051 1 97.62 82 LYS A N 1
ATOM 613 C CA . LYS A 1 82 ? 9.914 -11.016 -4.668 1 97.62 82 LYS A CA 1
ATOM 614 C C . LYS A 1 82 ? 9.141 -11.898 -3.697 1 97.62 82 LYS A C 1
ATOM 616 O O . LYS A 1 82 ? 9.695 -12.383 -2.707 1 97.62 82 LYS A O 1
ATOM 621 N N . GLU A 1 83 ? 7.895 -12.148 -3.979 1 95.31 83 GLU A N 1
ATOM 622 C CA . GLU A 1 83 ? 7.082 -13.016 -3.129 1 95.31 83 GLU A CA 1
ATOM 623 C C . GLU A 1 83 ? 7.656 -14.43 -3.068 1 95.31 83 GLU A C 1
ATOM 625 O O . GLU A 1 83 ? 7.738 -15.023 -1.993 1 95.31 83 GLU A O 1
ATOM 630 N N . VAL A 1 84 ? 8.094 -14.938 -4.129 1 96.06 84 VAL A N 1
ATOM 631 C CA . VAL A 1 84 ? 8.539 -16.328 -4.215 1 96.06 84 VAL A CA 1
ATOM 632 C C . VAL A 1 84 ? 9.961 -16.438 -3.674 1 96.06 84 VAL A C 1
ATOM 634 O O . VAL A 1 84 ? 10.273 -17.391 -2.939 1 96.06 84 VAL A O 1
ATOM 637 N N . PHE A 1 85 ? 10.805 -15.477 -3.957 1 96.06 85 PHE A N 1
ATOM 638 C CA . PHE A 1 85 ? 12.234 -15.617 -3.689 1 96.06 85 PHE A CA 1
ATOM 639 C C . PHE A 1 85 ? 12.625 -14.875 -2.422 1 96.06 85 PHE A C 1
ATOM 641 O O . PHE A 1 85 ? 13.812 -14.758 -2.105 1 96.06 85 PHE A O 1
ATOM 648 N N . GLN A 1 86 ? 11.703 -14.32 -1.665 1 89.75 86 GLN A N 1
ATOM 649 C CA . GLN A 1 86 ? 11.977 -13.422 -0.547 1 89.75 86 GLN A CA 1
ATOM 650 C C . GLN A 1 86 ? 12.922 -14.078 0.461 1 89.75 86 GLN A C 1
ATOM 652 O O . GLN A 1 86 ? 13.68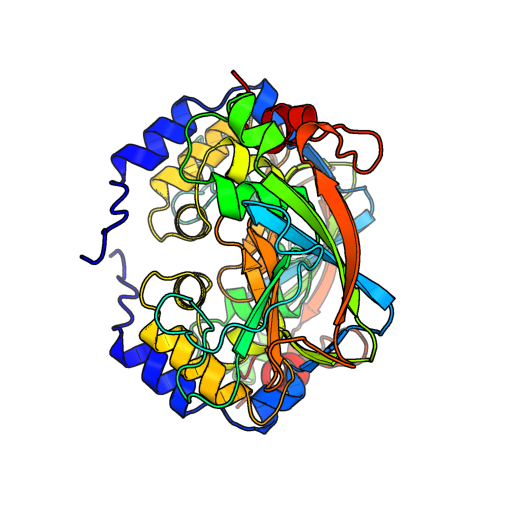 -13.391 1.146 1 89.75 86 GLN A O 1
ATOM 657 N N . ASN A 1 87 ? 12.977 -15.383 0.52 1 88.69 87 ASN A N 1
ATOM 658 C CA . ASN A 1 87 ? 13.773 -16.047 1.552 1 88.69 87 ASN A CA 1
ATOM 659 C C . ASN A 1 87 ? 15.039 -16.672 0.974 1 88.69 87 ASN A C 1
ATOM 661 O O . ASN A 1 87 ? 15.758 -17.391 1.671 1 88.69 87 ASN A O 1
ATOM 665 N N . LEU A 1 88 ? 15.281 -16.375 -0.234 1 90 88 LEU A N 1
ATOM 666 C CA . LEU A 1 88 ? 16.516 -16.875 -0.845 1 90 88 LEU A CA 1
ATOM 667 C C . LEU A 1 88 ? 17.578 -15.773 -0.896 1 90 88 LEU A C 1
ATOM 669 O O . LEU A 1 88 ? 17.281 -14.648 -1.311 1 90 88 LEU A O 1
ATOM 673 N N . PRO A 1 89 ? 18.75 -16.094 -0.481 1 90.06 89 PRO A N 1
ATOM 674 C CA . PRO A 1 89 ? 19.812 -15.086 -0.526 1 90.06 89 PRO A CA 1
ATOM 675 C C . PRO A 1 89 ? 20.266 -14.773 -1.949 1 90.06 89 PRO A C 1
ATOM 677 O O . PRO A 1 89 ? 20.766 -13.68 -2.215 1 90.06 89 PRO A O 1
ATOM 680 N N . ALA A 1 90 ? 20.125 -15.789 -2.842 1 95.5 90 ALA A N 1
ATOM 681 C CA . ALA A 1 90 ? 20.516 -15.656 -4.246 1 95.5 90 ALA A CA 1
ATOM 682 C C . ALA A 1 90 ? 19.766 -16.672 -5.113 1 95.5 90 ALA A C 1
ATOM 684 O O . ALA A 1 90 ? 19.219 -17.656 -4.602 1 95.5 90 ALA A O 1
ATOM 685 N N . ILE A 1 91 ? 19.734 -16.344 -6.352 1 96.62 91 ILE A N 1
ATOM 686 C CA . ILE A 1 91 ? 19.141 -17.234 -7.344 1 96.62 91 ILE A CA 1
ATOM 687 C C . ILE A 1 91 ? 20.234 -17.844 -8.227 1 96.62 91 ILE A C 1
ATOM 689 O O . ILE A 1 91 ? 21.109 -17.125 -8.719 1 96.62 91 ILE A O 1
ATOM 693 N N . THR A 1 92 ? 20.172 -19.125 -8.383 1 96.19 92 THR A N 1
ATOM 694 C CA . THR A 1 92 ? 21.156 -19.812 -9.203 1 96.19 92 THR A CA 1
ATOM 695 C C . THR A 1 92 ? 20.656 -19.984 -10.633 1 96.19 92 THR A C 1
ATOM 697 O O . THR A 1 92 ? 19.469 -19.75 -10.906 1 96.19 92 THR A O 1
ATOM 700 N N . ASP A 1 93 ? 21.578 -20.391 -11.461 1 93.69 93 ASP A N 1
ATOM 701 C CA . ASP A 1 93 ? 21.188 -20.703 -12.828 1 93.69 93 ASP A CA 1
ATOM 702 C C . ASP A 1 93 ? 20.125 -21.812 -12.867 1 93.69 93 ASP A C 1
ATOM 704 O O . ASP A 1 93 ? 19.219 -21.781 -13.688 1 93.69 93 ASP A O 1
ATOM 708 N N . ARG A 1 94 ? 20.281 -22.688 -12.008 1 94.25 94 ARG A N 1
ATOM 709 C CA . ARG A 1 94 ? 19.312 -23.781 -11.93 1 94.25 94 ARG A CA 1
ATOM 710 C C . ARG A 1 94 ? 17.922 -23.25 -11.625 1 94.25 94 ARG A C 1
ATOM 712 O O . ARG A 1 94 ? 16.938 -23.656 -12.258 1 94.25 94 ARG A O 1
ATOM 719 N N . GLU A 1 95 ? 17.844 -22.328 -10.688 1 94.81 95 GLU A N 1
ATOM 720 C CA . GLU A 1 95 ? 16.547 -21.766 -10.344 1 94.81 95 GLU A CA 1
ATOM 721 C C . GLU A 1 95 ? 15.961 -20.984 -11.508 1 94.81 95 GLU A C 1
ATOM 723 O O . GLU A 1 95 ? 14.75 -21 -11.734 1 94.81 95 GLU A O 1
ATOM 728 N N . LEU A 1 96 ? 16.797 -20.297 -12.234 1 96.69 96 LEU A N 1
ATOM 729 C CA . LEU A 1 96 ? 16.312 -19.562 -13.414 1 96.69 96 LEU A CA 1
ATOM 730 C C . LEU A 1 96 ? 15.695 -20.531 -14.422 1 96.69 96 LEU A C 1
ATOM 732 O O . LEU A 1 96 ? 14.742 -20.156 -15.125 1 96.69 96 LEU A O 1
ATOM 736 N N . ASP A 1 97 ? 16.219 -21.75 -14.445 1 96.81 97 ASP A N 1
ATOM 737 C CA . ASP A 1 97 ? 15.719 -22.766 -15.383 1 96.81 97 ASP A CA 1
ATOM 738 C C . ASP A 1 97 ? 14.492 -23.484 -14.828 1 96.81 97 ASP A C 1
ATOM 740 O O . ASP A 1 97 ? 13.688 -24.031 -15.578 1 96.81 97 ASP A O 1
ATOM 744 N N . GLU A 1 98 ? 14.328 -23.453 -13.555 1 97.25 98 GLU A N 1
ATOM 745 C CA . GLU A 1 98 ? 13.297 -24.266 -12.906 1 97.25 98 GLU A CA 1
ATOM 746 C C . GLU A 1 98 ? 12.023 -23.453 -12.688 1 97.25 98 GLU A C 1
ATOM 748 O O . GLU A 1 98 ? 10.938 -24.031 -12.57 1 97.25 98 GLU A O 1
ATOM 753 N N . TYR A 1 99 ? 12.164 -22.188 -12.562 1 97.75 99 TYR A N 1
ATOM 754 C CA . TYR A 1 99 ? 11 -21.344 -12.312 1 97.75 99 TYR A CA 1
ATOM 755 C C . TYR A 1 99 ? 10.453 -20.781 -13.609 1 97.75 99 TYR A C 1
ATOM 757 O O . TYR A 1 99 ? 11.195 -20.562 -14.57 1 97.75 99 TYR A O 1
ATOM 765 N N . HIS A 1 100 ? 9.148 -20.594 -13.672 1 98.31 100 HIS A N 1
ATOM 766 C CA . HIS A 1 100 ? 8.438 -20.062 -14.828 1 98.31 100 HIS A CA 1
ATOM 767 C C . HIS A 1 100 ? 7.535 -18.906 -14.445 1 98.31 100 HIS A C 1
ATOM 769 O O . HIS A 1 100 ? 6.789 -18.984 -13.469 1 98.31 100 HIS A O 1
ATOM 775 N N . MET A 1 101 ? 7.672 -17.797 -15.203 1 98.56 101 MET A N 1
ATOM 776 C CA . MET A 1 101 ? 6.727 -16.688 -15.078 1 98.56 101 MET A CA 1
ATOM 777 C C . MET A 1 101 ? 5.465 -16.953 -15.898 1 98.56 101 MET A C 1
ATOM 779 O O . MET A 1 101 ? 5.547 -17.234 -17.094 1 98.56 101 MET A O 1
ATOM 783 N N . VAL A 1 102 ? 4.367 -16.906 -15.25 1 98.44 102 VAL A N 1
ATOM 784 C CA . VAL A 1 102 ? 3.08 -17.094 -15.906 1 98.44 102 VAL A CA 1
ATOM 785 C C . VAL A 1 102 ? 2.367 -15.75 -16.047 1 98.44 102 VAL A C 1
ATOM 787 O O . VAL A 1 102 ? 2.297 -14.977 -15.094 1 98.44 102 VAL A O 1
ATOM 790 N N . THR A 1 103 ? 1.947 -15.445 -17.203 1 98.56 103 THR A N 1
ATOM 791 C CA . THR A 1 103 ? 1.043 -14.336 -17.484 1 98.56 103 THR A CA 1
ATOM 792 C C . THR A 1 103 ? -0.402 -14.82 -17.562 1 98.56 103 THR A C 1
ATOM 794 O O . THR A 1 103 ? -0.718 -15.719 -18.344 1 98.56 103 THR A O 1
ATOM 797 N N . LEU A 1 104 ? -1.221 -14.273 -16.719 1 98.75 104 LEU A N 1
ATOM 798 C CA . LEU A 1 104 ? -2.615 -14.688 -16.625 1 98.75 104 LEU A CA 1
ATOM 799 C C . LEU A 1 104 ? -3.549 -13.547 -17.016 1 98.75 104 LEU A C 1
ATOM 801 O O . LEU A 1 104 ? -3.238 -12.375 -16.781 1 98.75 104 LEU A O 1
ATOM 805 N N . VAL A 1 105 ? -4.688 -13.898 -17.578 1 98.81 105 VAL A N 1
ATOM 806 C CA . VAL A 1 105 ? -5.629 -12.891 -18.047 1 98.81 105 VAL A CA 1
ATOM 807 C C . VAL A 1 105 ? -7.043 -13.25 -17.578 1 98.81 105 VAL A C 1
ATOM 809 O O . VAL A 1 105 ? -7.484 -14.391 -17.734 1 98.81 105 VAL A O 1
ATOM 812 N N . THR A 1 106 ? -7.707 -12.32 -16.938 1 98.88 106 THR A N 1
ATOM 813 C CA . THR A 1 106 ? -9.086 -12.555 -16.516 1 98.88 106 THR A CA 1
ATOM 814 C C . THR A 1 106 ? -10 -12.734 -17.734 1 98.88 106 THR A C 1
ATOM 816 O O . THR A 1 106 ? -9.836 -12.047 -18.734 1 98.88 106 THR A O 1
ATOM 819 N N . GLU A 1 107 ? -11.039 -13.562 -17.594 1 98.75 107 GLU A N 1
ATOM 820 C CA . GLU A 1 107 ? -11.938 -13.883 -18.703 1 98.75 107 GLU A CA 1
ATOM 821 C C . GLU A 1 107 ? -13.266 -13.141 -18.562 1 98.75 107 GLU A C 1
ATOM 823 O O . GLU A 1 107 ? -14.047 -13.078 -19.516 1 98.75 107 GLU A O 1
ATOM 828 N N . LYS A 1 108 ? -13.539 -12.625 -17.453 1 98.75 108 LYS A N 1
ATOM 829 C CA . LYS A 1 108 ? -14.758 -11.883 -17.141 1 98.75 108 LYS A CA 1
ATOM 830 C C . LYS A 1 108 ? -14.492 -10.781 -16.125 1 98.75 108 LYS A C 1
ATOM 832 O O . LYS A 1 108 ? -13.406 -10.719 -15.539 1 98.75 108 LYS A O 1
ATOM 837 N N . ASP A 1 109 ? -15.43 -9.906 -16.094 1 98.81 109 ASP A N 1
ATOM 838 C CA . ASP A 1 109 ? -15.344 -8.922 -15.023 1 98.81 109 ASP A CA 1
ATOM 839 C C . ASP A 1 109 ? -15.453 -9.594 -13.656 1 98.81 109 ASP A C 1
ATOM 841 O O . ASP A 1 109 ? -16.281 -10.477 -13.453 1 98.81 109 ASP A O 1
ATOM 845 N N . LEU A 1 110 ? -14.594 -9.266 -12.766 1 98.88 110 LEU A N 1
ATOM 846 C CA . LEU A 1 110 ? -14.57 -9.828 -11.414 1 98.88 110 LEU A CA 1
ATOM 847 C C . LEU A 1 110 ? -14.828 -8.75 -10.375 1 98.88 110 LEU A C 1
ATOM 849 O O . LEU A 1 110 ? -14.219 -7.676 -10.422 1 98.88 110 LEU A O 1
ATOM 853 N N . ARG A 1 111 ? -15.742 -9 -9.5 1 98.81 111 ARG A N 1
ATOM 854 C CA . ARG A 1 111 ? -15.984 -8.125 -8.359 1 98.81 111 ARG A CA 1
ATOM 855 C C . ARG A 1 111 ? -15.109 -8.508 -7.176 1 98.81 111 ARG A C 1
ATOM 857 O O . ARG A 1 111 ? -15.25 -9.594 -6.617 1 98.81 111 ARG A O 1
ATOM 864 N N . VAL A 1 112 ? -14.203 -7.566 -6.766 1 98.88 112 VAL A N 1
ATOM 865 C CA . VAL A 1 112 ? -13.289 -7.875 -5.676 1 98.88 112 VAL A CA 1
ATOM 866 C C . VAL A 1 112 ? -13.352 -6.777 -4.617 1 98.88 112 VAL A C 1
ATOM 868 O O . VAL A 1 112 ? -13.648 -5.621 -4.93 1 98.88 112 VAL A O 1
ATOM 871 N N . VAL A 1 113 ? -13.109 -7.133 -3.381 1 98.56 113 VAL A N 1
ATOM 872 C CA . VAL A 1 113 ? -13 -6.145 -2.312 1 98.56 113 VAL A CA 1
ATOM 873 C C . VAL A 1 113 ? -11.609 -5.5 -2.344 1 98.56 113 VAL A C 1
ATOM 875 O O . VAL A 1 113 ? -10.609 -6.188 -2.553 1 98.56 113 VAL A O 1
ATOM 878 N N . ASP A 1 114 ? -11.594 -4.234 -2.229 1 98.25 114 ASP A N 1
ATOM 879 C CA . ASP A 1 114 ? -10.344 -3.494 -2.111 1 98.25 114 ASP A CA 1
ATOM 880 C C . ASP A 1 114 ? -10.023 -3.18 -0.651 1 98.25 114 ASP A C 1
ATOM 882 O O . ASP A 1 114 ? -10.766 -2.447 0.007 1 98.25 114 ASP A O 1
ATOM 886 N N . ILE A 1 115 ? -8.898 -3.66 -0.16 1 95.81 115 ILE A N 1
ATOM 887 C CA . ILE A 1 115 ? -8.562 -3.551 1.255 1 95.81 115 ILE A CA 1
ATOM 888 C C . ILE A 1 115 ? -8.422 -2.078 1.639 1 95.81 115 ILE A C 1
ATOM 890 O O . ILE A 1 115 ? -8.711 -1.698 2.775 1 95.81 115 ILE A O 1
ATOM 894 N N . THR A 1 116 ? -7.988 -1.217 0.708 1 95.94 116 THR A N 1
ATOM 895 C CA . THR A 1 116 ? -7.797 0.195 1.025 1 95.94 116 THR A CA 1
ATOM 896 C C . THR A 1 116 ? -9.141 0.876 1.276 1 95.94 116 THR A C 1
ATOM 898 O O . THR A 1 116 ? -9.203 1.921 1.929 1 95.94 116 THR A O 1
ATOM 901 N N . LEU A 1 117 ? -10.188 0.309 0.776 1 96.69 117 LEU A N 1
ATOM 902 C CA . LEU A 1 117 ? -11.531 0.822 1.018 1 96.69 117 LEU A CA 1
ATOM 903 C C . LEU A 1 117 ? -12.141 0.193 2.27 1 96.69 117 LEU A C 1
ATOM 905 O O . LEU A 1 117 ? -12.859 0.856 3.014 1 96.69 117 LEU A O 1
ATOM 909 N N . LEU A 1 118 ? -11.797 -1.017 2.549 1 96.62 118 LEU A N 1
ATOM 910 C CA . LEU A 1 118 ? -12.438 -1.778 3.613 1 96.62 118 LEU A CA 1
ATOM 911 C C . LEU A 1 118 ? -11.766 -1.516 4.957 1 96.62 118 LEU A C 1
ATOM 913 O O . LEU A 1 118 ? -12.445 -1.367 5.977 1 96.62 118 LEU A O 1
ATOM 917 N N . ALA A 1 119 ? -10.477 -1.458 4.969 1 93.88 119 ALA A N 1
ATOM 918 C CA . ALA A 1 119 ? -9.695 -1.407 6.203 1 93.88 119 ALA A CA 1
ATOM 919 C C . ALA A 1 119 ? -10.125 -0.224 7.07 1 93.88 119 ALA A C 1
ATOM 921 O O . ALA A 1 119 ? -10.352 -0.377 8.273 1 93.88 119 ALA A O 1
ATOM 922 N N . PRO A 1 120 ? -10.258 0.977 6.434 1 94.38 120 PRO A N 1
ATOM 923 C CA . PRO A 1 120 ? -10.695 2.092 7.277 1 94.38 120 PRO A CA 1
ATOM 924 C C . PRO A 1 120 ? -12.062 1.856 7.91 1 94.38 120 PRO A C 1
ATOM 926 O O . PRO A 1 120 ? -12.312 2.293 9.039 1 94.38 120 PRO A O 1
ATOM 929 N N . LYS A 1 121 ? -12.906 1.109 7.23 1 94.38 121 LYS A N 1
ATOM 930 C CA . LYS A 1 121 ? -14.258 0.85 7.727 1 94.38 121 LYS A CA 1
ATOM 931 C C . LYS A 1 121 ? -14.234 -0.183 8.852 1 94.38 121 LYS A C 1
ATOM 933 O O . LYS A 1 121 ? -15.156 -0.234 9.672 1 94.38 121 LYS A O 1
ATOM 938 N N . MET A 1 122 ? -13.18 -0.981 8.852 1 92.31 122 MET A N 1
ATOM 939 C CA . MET A 1 122 ? -13.008 -1.983 9.898 1 92.31 122 MET A CA 1
ATOM 940 C C . MET A 1 122 ? -12.195 -1.425 11.062 1 92.31 122 MET A C 1
ATOM 942 O O . MET A 1 122 ? -12.086 -2.059 12.109 1 92.31 122 MET A O 1
ATOM 946 N N . HIS A 1 123 ? -11.609 -0.289 10.852 1 90.75 123 HIS A N 1
ATOM 947 C CA . HIS A 1 123 ? -10.727 0.323 11.836 1 90.75 123 HIS A CA 1
ATOM 948 C C . HIS A 1 123 ? -9.555 -0.592 12.172 1 90.75 123 HIS A C 1
ATOM 950 O O . HIS A 1 123 ? -9.281 -0.855 13.344 1 90.75 123 HIS A O 1
ATOM 956 N N . VAL A 1 124 ? -8.93 -1.113 11.125 1 88.5 124 VAL A N 1
ATOM 957 C CA . VAL A 1 124 ? -7.699 -1.883 11.281 1 88.5 124 VAL A CA 1
ATOM 958 C C . VAL A 1 124 ? -6.535 -1.135 10.633 1 88.5 124 VAL A C 1
ATOM 960 O O . VAL A 1 124 ? -6.738 -0.31 9.742 1 88.5 124 VAL A O 1
ATOM 963 N N . THR A 1 125 ? -5.355 -1.445 11.141 1 87.19 125 THR A N 1
ATOM 964 C CA . THR A 1 125 ? -4.145 -0.85 10.586 1 87.19 125 THR A CA 1
ATOM 965 C C . THR A 1 125 ? -3.412 -1.847 9.695 1 87.19 125 THR A C 1
ATOM 967 O O . THR A 1 125 ? -3.76 -3.029 9.656 1 87.19 125 THR A O 1
ATOM 970 N N . ALA A 1 126 ? -2.416 -1.32 8.969 1 83.31 126 ALA A N 1
ATOM 971 C CA . ALA A 1 126 ? -1.648 -2.1 8 1 83.31 126 ALA A CA 1
ATOM 972 C C . ALA A 1 126 ? -1.042 -3.34 8.648 1 83.31 126 ALA A C 1
ATOM 974 O O . ALA A 1 126 ? -0.808 -4.348 7.98 1 83.31 126 ALA A O 1
ATOM 975 N N . HIS A 1 127 ? -0.91 -3.383 9.93 1 77.5 127 HIS A N 1
ATOM 976 C CA . HIS A 1 127 ? -0.262 -4.484 10.625 1 77.5 127 HIS A CA 1
ATOM 977 C C . HIS A 1 127 ? -1.179 -5.703 10.703 1 77.5 127 HIS A C 1
ATOM 979 O O . HIS A 1 127 ? -0.706 -6.844 10.703 1 77.5 127 HIS A O 1
ATOM 985 N N . GLN A 1 128 ? -2.404 -5.426 10.695 1 78.5 128 GLN A N 1
ATOM 986 C CA . GLN A 1 128 ? -3.34 -6.52 10.922 1 78.5 128 GLN A CA 1
ATOM 987 C C . GLN A 1 128 ? -3.508 -7.371 9.664 1 78.5 128 GLN A C 1
ATOM 989 O O . GLN A 1 128 ? -3.381 -8.594 9.719 1 78.5 128 GLN A O 1
ATOM 994 N N . PRO A 1 129 ? -3.693 -6.723 8.539 1 74.06 129 PRO A N 1
ATOM 995 C CA . PRO A 1 129 ? -3.814 -7.535 7.324 1 74.06 129 PRO A CA 1
ATOM 996 C C . PRO A 1 129 ? -2.479 -8.117 6.871 1 74.06 129 PRO A C 1
ATOM 998 O O . PRO A 1 129 ? -2.447 -9 6.008 1 74.06 129 PRO A O 1
ATOM 1001 N N . THR A 1 130 ? -1.386 -7.75 7.453 1 69.56 130 THR A N 1
ATOM 1002 C CA . THR A 1 130 ? -0.079 -8.219 7.008 1 69.56 130 THR A CA 1
ATOM 1003 C C . THR A 1 130 ? 0.59 -9.062 8.086 1 69.56 130 THR A C 1
ATOM 1005 O O . THR A 1 130 ? 1.748 -9.461 7.941 1 69.56 130 THR A O 1
ATOM 1008 N N . GLY A 1 131 ? -0.174 -9.344 9.117 1 69.88 131 GLY A N 1
ATOM 1009 C CA . GLY A 1 131 ? 0.386 -10.102 10.227 1 69.88 131 GLY A CA 1
ATOM 1010 C C . GLY A 1 131 ? 0.516 -11.586 9.93 1 69.88 131 GLY A C 1
ATOM 1011 O O . GLY A 1 131 ? 0.09 -12.047 8.867 1 69.88 131 GLY A O 1
ATOM 1012 N N . THR A 1 132 ? 1.182 -12.281 10.875 1 70.12 132 THR A N 1
ATOM 1013 C CA . THR A 1 132 ? 1.531 -13.688 10.688 1 70.12 132 THR A CA 1
ATOM 1014 C C . THR A 1 132 ? 0.401 -14.594 11.172 1 70.12 132 THR A C 1
ATOM 1016 O O . THR A 1 132 ? 0.39 -15.789 10.883 1 70.12 132 THR A O 1
ATOM 1019 N N . ASP A 1 133 ? -0.501 -14.039 11.789 1 78.38 133 ASP A N 1
ATOM 1020 C CA . ASP A 1 133 ? -1.656 -14.82 12.219 1 78.38 133 ASP A CA 1
ATOM 1021 C C . ASP A 1 133 ? -2.713 -14.891 11.117 1 78.38 133 ASP A C 1
ATOM 1023 O O . ASP A 1 133 ? -3.432 -13.914 10.883 1 78.38 133 ASP A O 1
ATOM 1027 N N . TYR A 1 134 ? -2.742 -16.094 10.586 1 87.38 134 TYR A N 1
ATOM 1028 C CA . TYR A 1 134 ? -3.58 -16.219 9.398 1 87.38 134 TYR A CA 1
ATOM 1029 C C . TYR A 1 134 ? -5.035 -16.469 9.781 1 87.38 134 TYR A C 1
ATOM 1031 O O . TYR A 1 134 ? -5.922 -16.422 8.93 1 87.38 134 TYR A O 1
ATOM 1039 N N . ARG A 1 135 ? -5.234 -16.703 11.117 1 87.56 135 ARG A N 1
ATOM 1040 C CA . ARG A 1 135 ? -6.602 -17 11.539 1 87.56 135 ARG A CA 1
ATOM 1041 C C . ARG A 1 135 ? -7.531 -15.828 11.234 1 87.56 135 ARG A C 1
ATOM 1043 O O . ARG A 1 135 ? -8.625 -16.016 10.695 1 87.56 135 ARG A O 1
ATOM 1050 N N . ASN A 1 136 ? -7.066 -14.633 11.461 1 89.62 136 ASN A N 1
ATOM 1051 C CA . ASN A 1 136 ? -7.902 -13.453 11.258 1 89.62 136 ASN A CA 1
ATOM 1052 C C . ASN A 1 136 ? -8.109 -13.156 9.773 1 89.62 136 ASN A C 1
ATOM 1054 O O . ASN A 1 136 ? -9.219 -12.828 9.344 1 89.62 136 ASN A O 1
ATOM 1058 N N . THR A 1 137 ? -7.047 -13.305 9.008 1 92.75 137 THR A N 1
ATOM 1059 C CA . THR A 1 137 ? -7.176 -13.023 7.582 1 92.75 137 THR A CA 1
ATOM 1060 C C . THR A 1 137 ? -8.023 -14.086 6.891 1 92.75 137 THR A C 1
ATOM 1062 O O . THR A 1 137 ? -8.789 -13.781 5.973 1 92.75 137 THR A O 1
ATOM 1065 N N . GLN A 1 138 ? -7.914 -15.281 7.336 1 93.62 138 GLN A N 1
ATOM 1066 C CA . GLN A 1 138 ? -8.75 -16.344 6.793 1 93.62 138 GLN A CA 1
ATOM 1067 C C . GLN A 1 138 ? -10.211 -16.141 7.168 1 93.62 138 GLN A C 1
ATOM 1069 O O . GLN A 1 138 ? -11.109 -16.391 6.355 1 93.62 138 GLN A O 1
ATOM 1074 N N . LYS A 1 139 ? -10.438 -15.719 8.422 1 92.56 139 LYS A N 1
ATOM 1075 C CA . LYS A 1 139 ? -11.797 -15.375 8.844 1 92.56 139 LYS A CA 1
ATOM 1076 C C . LYS A 1 139 ? -12.375 -14.258 7.984 1 92.56 139 LYS A C 1
ATOM 1078 O O . LYS A 1 139 ? -13.539 -14.312 7.59 1 92.56 139 LYS A O 1
ATOM 1083 N N . LEU A 1 140 ? -11.594 -13.297 7.695 1 94.56 140 LEU A N 1
ATOM 1084 C CA . LEU A 1 140 ? -12.023 -12.195 6.836 1 94.56 140 LEU A CA 1
ATOM 1085 C C . LEU A 1 140 ? -12.367 -12.703 5.441 1 94.56 140 LEU A C 1
ATOM 1087 O O . LEU A 1 140 ? -13.406 -12.352 4.887 1 94.56 140 LEU A O 1
ATOM 1091 N N . ALA A 1 141 ? -11.516 -13.57 4.918 1 95.62 141 ALA A N 1
ATOM 1092 C CA . ALA A 1 141 ? -11.758 -14.141 3.596 1 95.62 141 ALA A CA 1
ATOM 1093 C C . ALA A 1 141 ? -13.102 -14.867 3.557 1 95.62 141 ALA A C 1
ATOM 1095 O O . ALA A 1 141 ? -13.883 -14.695 2.617 1 95.62 141 ALA A O 1
ATOM 1096 N N . ALA A 1 142 ? -13.336 -15.617 4.555 1 95 142 ALA A N 1
ATOM 1097 C CA . ALA A 1 142 ? -14.586 -16.375 4.637 1 95 142 ALA A CA 1
ATOM 1098 C C . ALA A 1 142 ? -15.789 -15.438 4.664 1 95 142 ALA A C 1
ATOM 1100 O O . ALA A 1 142 ? -16.828 -15.719 4.055 1 95 142 ALA A O 1
ATOM 1101 N N . LYS A 1 143 ? -15.633 -14.359 5.348 1 95.44 143 LYS A N 1
ATOM 1102 C CA . LYS A 1 143 ? -16.703 -13.375 5.457 1 95.44 143 LYS A CA 1
ATOM 1103 C C . LYS A 1 143 ? -16.953 -12.672 4.125 1 95.44 143 LYS A C 1
ATOM 1105 O O . LYS A 1 143 ? -18.078 -12.312 3.807 1 95.44 143 LYS A O 1
ATOM 1110 N N . LEU A 1 144 ? -15.953 -12.484 3.311 1 97.5 144 LEU A N 1
ATOM 1111 C CA . LEU A 1 144 ? -16.031 -11.75 2.053 1 97.5 144 LEU A CA 1
ATOM 1112 C C . LEU A 1 144 ? -16.516 -12.648 0.925 1 97.5 144 LEU A C 1
ATOM 1114 O O . LEU A 1 144 ? -17.156 -12.172 -0.025 1 97.5 144 LEU A O 1
ATOM 1118 N N . LEU A 1 145 ? -16.344 -13.906 1.024 1 97.38 145 LEU A N 1
ATOM 1119 C CA . LEU A 1 145 ? -16.5 -14.898 -0.03 1 97.38 145 LEU A CA 1
ATOM 1120 C C . LEU A 1 145 ? -17.906 -14.828 -0.625 1 97.38 145 LEU A C 1
ATOM 1122 O O . LEU A 1 145 ? -18.078 -14.836 -1.848 1 97.38 145 LEU A O 1
ATOM 1126 N N . PRO A 1 146 ? -18.969 -14.711 0.215 1 97.06 146 PRO A N 1
ATOM 1127 C CA . PRO A 1 146 ? -20.312 -14.703 -0.354 1 97.06 146 PRO A CA 1
ATOM 1128 C C . PRO A 1 146 ? -20.594 -13.453 -1.187 1 97.06 146 PRO A C 1
ATOM 1130 O O . PRO A 1 146 ? -21.578 -13.414 -1.927 1 97.06 146 PRO A O 1
ATOM 1133 N N . HIS A 1 147 ? -19.703 -12.43 -1.155 1 98.06 147 HIS A N 1
ATOM 1134 C CA . HIS A 1 147 ? -20.047 -11.133 -1.712 1 98.06 147 HIS A CA 1
ATOM 1135 C C . HIS A 1 147 ? -19.109 -10.742 -2.846 1 98.06 147 HIS A C 1
ATOM 1137 O O . HIS A 1 147 ? -19.406 -9.828 -3.621 1 98.06 147 HIS A O 1
ATOM 1143 N N . ALA A 1 148 ? -18 -11.359 -2.959 1 98.56 148 ALA A N 1
ATOM 1144 C CA . ALA A 1 148 ? -16.969 -10.93 -3.902 1 98.56 148 ALA A CA 1
ATOM 1145 C C . ALA A 1 148 ? -16.203 -12.125 -4.445 1 98.56 148 ALA A C 1
ATOM 1147 O O . ALA A 1 148 ? -16.188 -13.195 -3.826 1 98.56 148 ALA A O 1
ATOM 1148 N N . ASN A 1 149 ? -15.508 -11.922 -5.562 1 98.56 149 ASN A N 1
ATOM 1149 C CA . ASN A 1 149 ? -14.703 -12.961 -6.191 1 98.56 149 ASN A CA 1
ATOM 1150 C C . ASN A 1 149 ? -13.289 -13.016 -5.609 1 98.56 149 ASN A C 1
ATOM 1152 O O . ASN A 1 149 ? -12.516 -13.922 -5.926 1 98.56 149 ASN A O 1
ATOM 1156 N N . GLY A 1 150 ? -12.938 -12.047 -4.812 1 98.56 150 GLY A N 1
ATOM 1157 C CA . GLY A 1 150 ? -11.578 -11.984 -4.293 1 98.56 150 GLY A CA 1
ATOM 1158 C C . GLY A 1 150 ? -11.305 -10.719 -3.498 1 98.56 150 GLY A C 1
ATOM 1159 O O . GLY A 1 150 ? -12.234 -10.055 -3.039 1 98.56 150 GLY A O 1
ATOM 1160 N N . LEU A 1 151 ? -10.031 -10.445 -3.305 1 98.31 151 LEU A N 1
ATOM 1161 C CA . LEU A 1 151 ? -9.555 -9.336 -2.486 1 98.31 151 LEU A CA 1
ATOM 1162 C C . LEU A 1 151 ? -8.266 -8.75 -3.055 1 98.31 151 LEU A C 1
ATOM 1164 O O . LEU A 1 151 ? -7.34 -9.492 -3.383 1 98.31 151 LEU A O 1
ATOM 1168 N N . VAL A 1 152 ? -8.312 -7.457 -3.318 1 97.94 152 VAL A N 1
ATOM 1169 C CA . VAL A 1 152 ? -7.066 -6.734 -3.557 1 97.94 152 VAL A CA 1
ATOM 1170 C C . VAL A 1 152 ? -6.406 -6.387 -2.223 1 97.94 152 VAL A C 1
ATOM 1172 O O . VAL A 1 152 ? -7.016 -5.734 -1.372 1 97.94 152 VAL A O 1
ATOM 1175 N N . TYR A 1 153 ? -5.203 -6.844 -2.014 1 95.44 153 TYR A N 1
ATOM 1176 C CA . TYR A 1 153 ? -4.465 -6.621 -0.775 1 95.44 153 TYR A CA 1
ATOM 1177 C C . TYR A 1 153 ? -3.057 -6.113 -1.064 1 95.44 153 TYR A C 1
ATOM 1179 O O . TYR A 1 153 ? -2.66 -5.992 -2.227 1 95.44 153 TYR A O 1
ATOM 1187 N N . MET A 1 154 ? -2.334 -5.758 -0.035 1 92.81 154 MET A N 1
ATOM 1188 C CA . MET A 1 154 ? -0.98 -5.23 -0.186 1 92.81 154 MET A CA 1
ATOM 1189 C C . MET A 1 154 ? 0.059 -6.324 0.029 1 92.81 154 MET A C 1
ATOM 1191 O O . MET A 1 154 ? -0.004 -7.059 1.017 1 92.81 154 MET A O 1
ATOM 1195 N N . SER A 1 155 ? 0.996 -6.379 -0.875 1 93.44 155 SER A N 1
ATOM 1196 C CA . SER A 1 155 ? 2.115 -7.301 -0.711 1 93.44 155 SER A CA 1
ATOM 1197 C C . SER A 1 155 ? 2.969 -6.926 0.495 1 93.44 155 SER A C 1
ATOM 1199 O O . SER A 1 155 ? 3.34 -5.762 0.66 1 93.44 155 SER A O 1
ATOM 1201 N N . ASN A 1 156 ? 3.311 -7.926 1.249 1 90 156 ASN A N 1
ATOM 1202 C CA . ASN A 1 156 ? 4.156 -7.695 2.416 1 90 156 ASN A CA 1
ATOM 1203 C C . ASN A 1 156 ? 5.59 -7.359 2.014 1 90 156 ASN A C 1
ATOM 1205 O O . ASN A 1 156 ? 6.312 -6.699 2.762 1 90 156 ASN A O 1
ATOM 1209 N N . VAL A 1 157 ? 5.977 -7.719 0.87 1 92.19 157 VAL A N 1
ATOM 1210 C CA . VAL A 1 157 ? 7.398 -7.691 0.554 1 92.19 157 VAL A CA 1
ATOM 1211 C C . VAL A 1 157 ? 7.691 -6.555 -0.423 1 92.19 157 VAL A C 1
ATOM 1213 O O . VAL A 1 157 ? 8.812 -6.051 -0.477 1 92.19 157 VAL A O 1
ATOM 1216 N N . THR A 1 158 ? 6.746 -6.125 -1.203 1 94.12 158 THR A N 1
ATOM 1217 C CA . THR A 1 158 ? 6.992 -5.016 -2.115 1 94.12 158 THR A CA 1
ATOM 1218 C C . THR A 1 158 ? 6.113 -3.818 -1.762 1 94.12 158 THR A C 1
ATOM 1220 O O . THR A 1 158 ? 6.336 -2.711 -2.256 1 94.12 158 THR A O 1
ATOM 1223 N N . LEU A 1 159 ? 5.066 -4.082 -0.94 1 91.94 159 LEU A N 1
ATOM 1224 C CA . LEU A 1 159 ? 4.109 -3.061 -0.525 1 91.94 159 LEU A CA 1
ATOM 1225 C C . LEU A 1 159 ? 3.25 -2.613 -1.702 1 91.94 159 LEU A C 1
ATOM 1227 O O . LEU A 1 159 ? 2.635 -1.545 -1.654 1 91.94 159 LEU A O 1
ATOM 1231 N N . GLU A 1 160 ? 3.246 -3.412 -2.781 1 93.94 160 GLU A N 1
ATOM 1232 C CA . GLU A 1 160 ? 2.42 -3.164 -3.959 1 93.94 160 GLU A CA 1
ATOM 1233 C C . GLU A 1 160 ? 1.146 -4.004 -3.926 1 93.94 160 GLU A C 1
ATOM 1235 O O . GLU A 1 160 ? 1.075 -5.008 -3.213 1 93.94 160 GLU A O 1
ATOM 1240 N N . PRO A 1 161 ? 0.135 -3.588 -4.715 1 93.38 161 PRO A N 1
ATOM 1241 C CA . PRO A 1 161 ? -1.11 -4.359 -4.711 1 93.38 161 PRO A CA 1
ATOM 1242 C C . PRO A 1 161 ? -0.939 -5.758 -5.297 1 93.38 161 PRO A C 1
ATOM 1244 O O . PRO A 1 161 ? -0.193 -5.941 -6.262 1 93.38 161 PRO A O 1
ATOM 1247 N N . CYS A 1 162 ? -1.574 -6.684 -4.641 1 96.62 162 CYS A N 1
ATOM 1248 C CA . CYS A 1 162 ? -1.782 -8.055 -5.082 1 96.62 162 CYS A CA 1
ATOM 1249 C C . CYS A 1 162 ? -3.258 -8.43 -5.027 1 96.62 162 CYS A C 1
ATOM 1251 O O . CYS A 1 162 ? -4.074 -7.68 -4.488 1 96.62 162 CYS A O 1
ATOM 1253 N N . VAL A 1 163 ? -3.588 -9.57 -5.676 1 98.38 163 VAL A N 1
ATOM 1254 C CA . VAL A 1 163 ? -4.977 -10.016 -5.688 1 98.38 163 VAL A CA 1
ATOM 1255 C C . VAL A 1 163 ? -5.051 -11.484 -5.301 1 98.38 163 VAL A C 1
ATOM 1257 O O . VAL A 1 163 ? -4.207 -12.289 -5.711 1 98.38 163 VAL A O 1
ATOM 1260 N N . VAL A 1 164 ? -5.969 -11.797 -4.461 1 98.06 164 VAL A N 1
ATOM 1261 C CA . VAL A 1 164 ? -6.379 -13.188 -4.297 1 98.06 164 VAL A CA 1
ATOM 1262 C C . VAL A 1 164 ? -7.789 -13.383 -4.855 1 98.06 164 VAL A C 1
ATOM 1264 O O . VAL A 1 164 ? -8.688 -12.586 -4.574 1 98.06 164 VAL A O 1
ATOM 1267 N N . LEU A 1 165 ? -7.961 -14.352 -5.707 1 98.69 165 LEU A N 1
ATOM 1268 C CA . LEU A 1 165 ? -9.266 -14.734 -6.238 1 98.69 165 LEU A CA 1
ATOM 1269 C C . LEU A 1 165 ? -9.758 -16.031 -5.602 1 98.69 165 LEU A C 1
ATOM 1271 O O . LEU A 1 165 ? -8.953 -16.922 -5.289 1 98.69 165 LEU A O 1
ATOM 1275 N N . TRP A 1 166 ? -11.047 -16.094 -5.469 1 98.31 166 TRP A N 1
ATOM 1276 C CA . TRP A 1 166 ? -11.672 -17.312 -4.941 1 98.31 166 TRP A CA 1
ATOM 1277 C C . TRP A 1 166 ? -12.641 -17.906 -5.961 1 98.31 166 TRP A C 1
ATOM 1279 O O . TRP A 1 166 ? -13.414 -17.188 -6.586 1 98.31 166 TRP A O 1
ATOM 1289 N N . HIS A 1 167 ? -12.555 -19.172 -6.141 1 97.69 167 HIS A N 1
ATOM 1290 C CA . HIS A 1 167 ? -13.406 -19.891 -7.086 1 97.69 167 HIS A CA 1
ATOM 1291 C C . HIS A 1 167 ? -13.492 -21.375 -6.734 1 97.69 167 HIS A C 1
ATOM 1293 O O . HIS A 1 167 ? -12.578 -21.922 -6.129 1 97.69 167 HIS A O 1
ATOM 1299 N N . ASN A 1 168 ? -14.578 -22.016 -7.102 1 96.5 168 ASN A N 1
ATOM 1300 C CA . ASN A 1 168 ? -14.805 -23.406 -6.719 1 96.5 168 ASN A CA 1
ATOM 1301 C C . ASN A 1 168 ? -14.141 -24.359 -7.695 1 96.5 168 ASN A C 1
ATOM 1303 O O . ASN A 1 168 ? -13.781 -25.484 -7.324 1 96.5 168 ASN A O 1
ATOM 1307 N N . ASP A 1 169 ? -13.992 -23.984 -8.977 1 97 169 ASP A N 1
ATOM 1308 C CA . ASP A 1 169 ? -13.328 -24.812 -9.969 1 97 169 ASP A CA 1
ATOM 1309 C C . ASP A 1 169 ? -11.82 -24.609 -9.938 1 97 169 ASP A C 1
ATOM 1311 O O . ASP A 1 169 ? -11.328 -23.516 -10.234 1 97 169 ASP A O 1
ATOM 1315 N N . PRO A 1 170 ? -11.062 -25.625 -9.617 1 95.62 170 PRO A N 1
ATOM 1316 C CA . PRO A 1 170 ? -9.602 -25.484 -9.523 1 95.62 170 PRO A CA 1
ATOM 1317 C C . PRO A 1 170 ? -8.969 -25 -10.82 1 95.62 170 PRO A C 1
ATOM 1319 O O . PRO A 1 170 ? -7.91 -24.375 -10.797 1 95.62 170 PRO A O 1
ATOM 1322 N N . SER A 1 171 ? -9.586 -25.234 -11.914 1 96.25 171 SER A N 1
ATOM 1323 C CA . SER A 1 171 ? -9.008 -24.875 -13.211 1 96.25 171 SER A CA 1
ATOM 1324 C C . SER A 1 171 ? -9.242 -23.406 -13.531 1 96.25 171 SER A C 1
ATOM 1326 O O . SER A 1 171 ? -8.625 -22.859 -14.445 1 96.25 171 SER A O 1
ATOM 1328 N N . GLY A 1 172 ? -10.148 -22.75 -12.797 1 97.44 172 GLY A N 1
ATOM 1329 C CA . GLY A 1 172 ? -10.477 -21.359 -13.047 1 97.44 172 GLY A CA 1
ATOM 1330 C C . GLY A 1 172 ? -11.219 -21.141 -14.352 1 97.44 172 GLY A C 1
ATOM 1331 O O . GLY A 1 172 ? -11.203 -20.047 -14.914 1 97.44 172 GLY A O 1
ATOM 1332 N N . LYS A 1 173 ? -11.844 -22.188 -14.805 1 96.69 173 LYS A N 1
ATOM 1333 C CA . LYS A 1 173 ? -12.555 -22.125 -16.078 1 96.69 173 LYS A CA 1
ATOM 1334 C C . LYS A 1 173 ? -13.555 -20.969 -16.078 1 96.69 173 LYS A C 1
ATOM 1336 O O . LYS A 1 173 ? -14.359 -20.828 -15.156 1 96.69 173 LYS A O 1
ATOM 1341 N N . GLY A 1 174 ? -13.445 -20.141 -17.078 1 97.88 174 GLY A N 1
ATOM 1342 C CA . GLY A 1 174 ? -14.375 -19.031 -17.234 1 97.88 174 GLY A CA 1
ATOM 1343 C C . GLY A 1 174 ? -14.016 -17.828 -16.375 1 97.88 174 GLY A C 1
ATOM 1344 O O . GLY A 1 174 ? -14.719 -16.812 -16.391 1 97.88 174 GLY A O 1
ATOM 1345 N N . VAL A 1 175 ? -12.977 -17.875 -15.594 1 98.56 175 VAL A N 1
ATOM 1346 C CA . VAL A 1 175 ? -12.602 -16.812 -14.68 1 98.56 175 VAL A CA 1
ATOM 1347 C C . VAL A 1 175 ? -11.266 -16.203 -15.102 1 98.56 175 VAL A C 1
ATOM 1349 O O . VAL A 1 175 ? -11.148 -14.984 -15.242 1 98.56 175 VAL A O 1
ATOM 1352 N N . ILE A 1 176 ? -10.289 -17.031 -15.328 1 98.69 176 ILE A N 1
ATOM 1353 C CA . ILE A 1 176 ? -8.93 -16.609 -15.625 1 98.69 176 ILE A CA 1
ATOM 1354 C C . ILE A 1 176 ? -8.18 -17.734 -16.344 1 98.69 176 ILE A C 1
ATOM 1356 O O . ILE A 1 176 ? -8.422 -18.922 -16.078 1 98.69 176 ILE A O 1
ATOM 1360 N N . HIS A 1 177 ? -7.293 -17.359 -17.25 1 98.44 177 HIS A N 1
ATOM 1361 C CA . HIS A 1 177 ? -6.543 -18.375 -17.984 1 98.44 177 HIS A CA 1
ATOM 1362 C C . HIS A 1 177 ? -5.082 -17.969 -18.141 1 98.44 177 HIS A C 1
ATOM 1364 O O . HIS A 1 177 ? -4.727 -16.812 -17.938 1 98.44 177 HIS A O 1
ATOM 1370 N N . THR A 1 178 ? -4.258 -18.953 -18.438 1 98.31 178 THR A N 1
ATOM 1371 C CA . THR A 1 178 ? -2.848 -18.734 -18.734 1 98.31 178 THR A CA 1
ATOM 1372 C C . THR A 1 178 ? -2.672 -18.203 -20.156 1 98.31 178 THR A C 1
ATOM 1374 O O . THR A 1 178 ? -3.068 -18.844 -21.125 1 98.31 178 THR A O 1
ATOM 1377 N N . ALA A 1 179 ? -2.162 -17.031 -20.281 1 98.19 179 ALA A N 1
ATOM 1378 C CA . ALA A 1 179 ? -1.89 -16.438 -21.578 1 98.19 179 ALA A CA 1
ATOM 1379 C C . ALA A 1 179 ? -0.489 -16.812 -22.062 1 98.19 179 ALA A C 1
ATOM 1381 O O . ALA A 1 179 ? -0.269 -17 -23.266 1 98.19 179 ALA A O 1
ATOM 1382 N N . GLU A 1 180 ? 0.423 -16.859 -21.172 1 97.5 180 GLU A N 1
ATOM 1383 C CA . GLU A 1 180 ? 1.806 -17.172 -21.5 1 97.5 180 GLU A CA 1
ATOM 1384 C C . GLU A 1 180 ? 2.521 -17.828 -20.328 1 97.5 180 GLU A C 1
ATOM 1386 O O . GLU A 1 180 ? 2.238 -17.531 -19.172 1 97.5 180 GLU A O 1
ATOM 1391 N N . LEU A 1 181 ? 3.326 -18.797 -20.625 1 97.5 181 LEU A N 1
ATOM 1392 C CA . LEU A 1 181 ? 4.246 -19.422 -19.672 1 97.5 181 LEU A CA 1
ATOM 1393 C C . LEU A 1 181 ? 5.68 -19.344 -20.188 1 97.5 181 LEU A C 1
ATOM 1395 O O . LEU A 1 181 ? 5.984 -19.859 -21.266 1 97.5 181 LEU A O 1
ATOM 1399 N N . LYS A 1 182 ? 6.531 -18.656 -19.453 1 97.56 182 LYS A N 1
ATOM 1400 C CA . LYS A 1 182 ? 7.914 -18.453 -19.891 1 97.56 182 LYS A CA 1
ATOM 1401 C C . LYS A 1 182 ? 8.898 -18.875 -18.797 1 97.56 182 LYS A C 1
ATOM 1403 O O . LYS A 1 182 ? 8.727 -18.5 -17.641 1 97.56 182 LYS A O 1
ATOM 1408 N N . VAL A 1 183 ? 9.836 -19.703 -19.188 1 98 183 VAL A N 1
ATOM 1409 C CA . VAL A 1 183 ? 10.906 -19.984 -18.234 1 98 183 VAL A CA 1
ATOM 1410 C C . VAL A 1 183 ? 11.594 -18.688 -17.812 1 98 183 VAL A C 1
ATOM 1412 O O . VAL A 1 183 ? 11.812 -17.797 -18.641 1 98 183 VAL A O 1
ATOM 1415 N N . LEU A 1 184 ? 11.898 -18.625 -16.516 1 97.94 184 LEU A N 1
ATOM 1416 C CA . LEU A 1 184 ? 12.398 -17.375 -15.953 1 97.94 184 LEU A CA 1
ATOM 1417 C C . LEU A 1 184 ? 13.664 -16.922 -16.672 1 97.94 184 LEU A C 1
ATOM 1419 O O . LEU A 1 184 ? 13.852 -15.719 -16.922 1 97.94 184 LEU A O 1
ATOM 1423 N N . ARG A 1 185 ? 14.523 -17.812 -17.109 1 97.25 185 ARG A N 1
ATOM 1424 C CA . ARG A 1 185 ? 15.773 -17.516 -17.781 1 97.25 185 ARG A CA 1
ATOM 1425 C C . ARG A 1 185 ? 15.523 -16.703 -19.062 1 97.25 185 ARG A C 1
ATOM 1427 O O . ARG A 1 185 ? 16.328 -15.836 -19.422 1 97.25 185 ARG A O 1
ATOM 1434 N N . ASP A 1 186 ? 14.414 -16.906 -19.672 1 97.38 186 ASP A N 1
ATOM 1435 C CA . ASP A 1 186 ? 14.117 -16.297 -20.953 1 97.38 186 ASP A CA 1
ATOM 1436 C C . ASP A 1 186 ? 13.062 -15.203 -20.812 1 97.38 186 ASP A C 1
ATOM 1438 O O . ASP A 1 186 ? 12.609 -14.641 -21.812 1 97.38 186 ASP A O 1
ATOM 1442 N N . PHE A 1 187 ? 12.648 -14.938 -19.672 1 98.25 187 PHE A N 1
ATOM 1443 C CA . PHE A 1 187 ? 11.562 -13.992 -19.453 1 98.25 187 PHE A CA 1
ATOM 1444 C C . PHE A 1 187 ? 12.062 -12.555 -19.547 1 98.25 187 PHE A C 1
ATOM 1446 O O . PHE A 1 187 ? 13.148 -12.234 -19.062 1 98.25 187 PHE A O 1
ATOM 1453 N N . GLU A 1 188 ? 11.281 -11.727 -20.234 1 98 188 GLU A N 1
ATOM 1454 C CA . GLU A 1 188 ? 11.531 -10.297 -20.359 1 98 188 GLU A CA 1
ATOM 1455 C C . GLU A 1 188 ? 10.266 -9.484 -20.109 1 98 188 GLU A C 1
ATOM 1457 O O . GLU A 1 188 ? 9.172 -9.883 -20.516 1 98 188 GLU A O 1
ATOM 1462 N N . TYR A 1 189 ? 10.406 -8.461 -19.422 1 97.81 189 TYR A N 1
ATOM 1463 C CA . TYR A 1 189 ? 9.312 -7.551 -19.109 1 97.81 189 TYR A CA 1
ATOM 1464 C C . TYR A 1 189 ? 9.711 -6.102 -19.344 1 97.81 189 TYR A C 1
ATOM 1466 O O . TYR A 1 189 ? 10.641 -5.598 -18.703 1 97.81 189 TYR A O 1
ATOM 1474 N N . GLU A 1 190 ? 9.031 -5.465 -20.219 1 96 190 GLU A N 1
ATOM 1475 C CA . GLU A 1 190 ? 9.266 -4.062 -20.562 1 96 190 GLU A CA 1
ATOM 1476 C C . GLU A 1 190 ? 10.742 -3.809 -20.859 1 96 190 GLU A C 1
ATOM 1478 O O . GLU A 1 190 ? 11.328 -2.855 -20.344 1 96 190 GLU A O 1
ATOM 1483 N N . GLY A 1 191 ? 11.352 -4.699 -21.547 1 96.44 191 GLY A N 1
ATOM 1484 C CA . GLY A 1 191 ? 12.711 -4.531 -22.047 1 96.44 191 GLY A CA 1
ATOM 1485 C C . GLY A 1 191 ? 13.766 -5.004 -21.062 1 96.44 191 GLY A C 1
ATOM 1486 O O . GLY A 1 191 ? 14.961 -4.91 -21.344 1 96.44 191 GLY A O 1
ATOM 1487 N N . GLU A 1 192 ? 13.383 -5.453 -19.938 1 97.12 192 GLU A N 1
ATOM 1488 C CA . GLU A 1 192 ? 14.32 -5.953 -18.938 1 97.12 192 GLU A CA 1
ATOM 1489 C C . GLU A 1 192 ? 14.188 -7.465 -18.766 1 97.12 192 GLU A C 1
ATOM 1491 O O . GLU A 1 192 ? 13.086 -7.977 -18.594 1 97.12 192 GLU A O 1
ATOM 1496 N N . ILE A 1 193 ? 15.344 -8.062 -18.812 1 97.62 193 ILE A N 1
ATOM 1497 C CA . ILE A 1 193 ? 15.32 -9.5 -18.594 1 97.62 193 ILE A CA 1
ATOM 1498 C C . ILE A 1 193 ? 15.125 -9.789 -17.109 1 97.62 193 ILE A C 1
ATOM 1500 O O . ILE A 1 193 ? 15.352 -8.922 -16.266 1 97.62 193 ILE A O 1
ATOM 1504 N N . ALA A 1 194 ? 14.75 -11 -16.766 1 97.81 194 ALA A N 1
ATOM 1505 C CA . ALA A 1 194 ? 14.445 -11.398 -15.391 1 97.81 194 ALA A CA 1
ATOM 1506 C C . ALA A 1 194 ? 15.641 -11.164 -14.469 1 97.81 194 ALA A C 1
ATOM 1508 O O . ALA A 1 194 ? 15.484 -10.672 -13.352 1 97.81 194 ALA A O 1
ATOM 1509 N N . GLU A 1 195 ? 16.812 -11.492 -14.922 1 96.94 195 GLU A N 1
ATOM 1510 C CA . GLU A 1 195 ? 18.016 -11.32 -14.109 1 96.94 195 GLU A CA 1
ATOM 1511 C C . GLU A 1 195 ? 18.203 -9.867 -13.703 1 96.94 195 GLU A C 1
ATOM 1513 O O . GLU A 1 195 ? 18.578 -9.578 -12.562 1 96.94 195 GLU A O 1
ATOM 1518 N N . ASP A 1 196 ? 17.953 -8.992 -14.594 1 96.88 196 ASP A N 1
ATOM 1519 C CA . ASP A 1 196 ? 18.094 -7.574 -14.305 1 96.88 196 ASP A CA 1
ATOM 1520 C C . ASP A 1 196 ? 17.062 -7.113 -13.273 1 96.88 196 ASP A C 1
ATOM 1522 O O . ASP A 1 196 ? 17.375 -6.316 -12.391 1 96.88 196 ASP A O 1
ATOM 1526 N N . ILE A 1 197 ? 15.867 -7.602 -13.414 1 97.44 197 ILE A N 1
ATOM 1527 C CA . ILE A 1 197 ? 14.828 -7.266 -12.445 1 97.44 197 ILE A CA 1
ATOM 1528 C C . ILE A 1 197 ? 15.234 -7.766 -11.062 1 97.44 197 ILE A C 1
ATOM 1530 O O . ILE A 1 197 ? 15.156 -7.02 -10.078 1 97.44 197 ILE A O 1
ATOM 1534 N N . LEU A 1 198 ? 15.703 -9.023 -10.992 1 97.44 198 LEU A N 1
ATOM 1535 C CA . LEU A 1 198 ? 16.109 -9.633 -9.727 1 97.44 198 LEU A CA 1
ATOM 1536 C C . LEU A 1 198 ? 17.25 -8.828 -9.086 1 97.44 198 LEU A C 1
ATOM 1538 O O . LEU A 1 198 ? 17.172 -8.492 -7.902 1 97.44 198 LEU A O 1
ATOM 1542 N N . VAL A 1 199 ? 18.188 -8.414 -9.828 1 95.81 199 VAL A N 1
ATOM 1543 C CA . VAL A 1 199 ? 19.391 -7.785 -9.281 1 95.81 199 VAL A CA 1
ATOM 1544 C C . VAL A 1 199 ? 19.125 -6.301 -9.031 1 95.81 199 VAL A C 1
ATOM 1546 O O . VAL A 1 199 ? 19.328 -5.805 -7.926 1 95.81 199 VAL A O 1
ATOM 1549 N N . ASN A 1 200 ? 18.562 -5.633 -10.039 1 94.69 200 ASN A N 1
ATOM 1550 C CA . ASN A 1 200 ? 18.484 -4.176 -9.984 1 94.69 200 ASN A CA 1
ATOM 1551 C C . ASN A 1 200 ? 17.266 -3.719 -9.18 1 94.69 200 ASN A C 1
ATOM 1553 O O . ASN A 1 200 ? 17.344 -2.732 -8.445 1 94.69 200 ASN A O 1
ATOM 1557 N N . ASP A 1 201 ? 16.141 -4.406 -9.305 1 95.31 201 ASP A N 1
ATO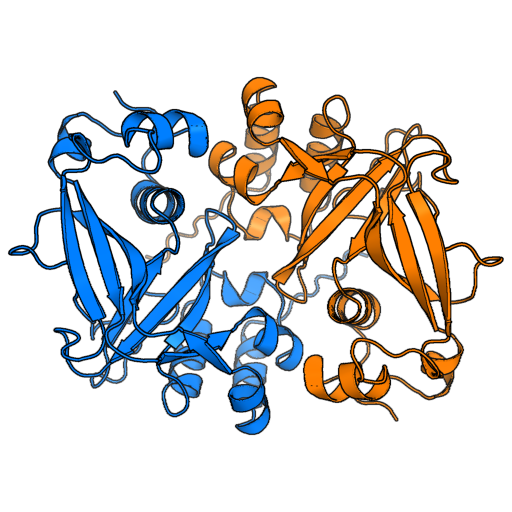M 1558 C CA . ASP A 1 201 ? 14.914 -3.953 -8.672 1 95.31 201 ASP A CA 1
ATOM 1559 C C . ASP A 1 201 ? 14.727 -4.605 -7.301 1 95.31 201 ASP A C 1
ATOM 1561 O O . ASP A 1 201 ? 14.125 -4.012 -6.402 1 95.31 201 ASP A O 1
ATOM 1565 N N . LEU A 1 202 ? 15.297 -5.848 -7.133 1 96.31 202 LEU A N 1
ATOM 1566 C CA . LEU A 1 202 ? 14.922 -6.605 -5.945 1 96.31 202 LEU A CA 1
ATOM 1567 C C . LEU A 1 202 ? 16.141 -6.906 -5.082 1 96.31 202 LEU A C 1
ATOM 1569 O O . LEU A 1 202 ? 16.016 -7.457 -3.986 1 96.31 202 LEU A O 1
ATOM 1573 N N . ASP A 1 203 ? 17.281 -6.535 -5.555 1 95.12 203 ASP A N 1
ATOM 1574 C CA . ASP A 1 203 ? 18.531 -6.781 -4.836 1 95.12 203 ASP A CA 1
ATOM 1575 C C . ASP A 1 203 ? 18.688 -8.258 -4.496 1 95.12 203 ASP A C 1
ATOM 1577 O O . ASP A 1 203 ? 19.062 -8.609 -3.371 1 95.12 203 ASP A O 1
ATOM 1581 N N . ILE A 1 204 ? 18.344 -9.102 -5.406 1 96.12 204 ILE A N 1
ATOM 1582 C CA . ILE A 1 204 ? 18.547 -10.539 -5.312 1 96.12 204 ILE A CA 1
ATOM 1583 C C . ILE A 1 204 ? 19.625 -10.977 -6.312 1 96.12 204 ILE A C 1
ATOM 1585 O O . ILE A 1 204 ? 19.391 -10.969 -7.523 1 96.12 204 ILE A O 1
ATOM 1589 N N . PRO A 1 205 ? 20.734 -11.352 -5.832 1 96.31 205 PRO A N 1
ATOM 1590 C CA . PRO A 1 205 ? 21.828 -11.727 -6.746 1 96.31 205 PRO A CA 1
ATOM 1591 C C . PRO A 1 205 ? 21.531 -13.008 -7.523 1 96.31 205 PRO A C 1
ATOM 1593 O O . PRO A 1 205 ? 20.812 -13.883 -7.031 1 96.31 205 PRO A O 1
ATOM 1596 N N . VAL A 1 206 ? 22.047 -13.008 -8.75 1 95.94 206 VAL A N 1
ATOM 1597 C CA . VAL A 1 206 ? 22.047 -14.227 -9.555 1 95.94 206 VAL A CA 1
ATOM 1598 C C . VAL A 1 206 ? 23.469 -14.773 -9.648 1 95.94 206 VAL A C 1
ATOM 1600 O O . VAL A 1 206 ? 24.391 -14.062 -10.055 1 95.94 206 VAL A O 1
ATOM 1603 N N . ILE A 1 207 ? 23.625 -16.016 -9.156 1 94.12 207 ILE A N 1
ATOM 1604 C CA . ILE A 1 207 ? 24.969 -16.578 -9.055 1 94.12 207 ILE A CA 1
ATOM 1605 C C . ILE A 1 207 ? 25.047 -17.875 -9.844 1 94.12 207 ILE A C 1
ATOM 1607 O O . ILE A 1 207 ? 24.031 -18.562 -10.031 1 94.12 207 ILE A O 1
ATOM 1611 N N . MET B 1 1 ? 5.191 -25.625 13.492 1 19.8 1 MET B N 1
ATOM 1612 C CA . MET B 1 1 ? 6.32 -24.781 13.883 1 19.8 1 MET B CA 1
ATOM 1613 C C . MET B 1 1 ? 6.207 -23.391 13.266 1 19.8 1 MET B C 1
ATOM 1615 O O . MET B 1 1 ? 6.156 -23.25 12.047 1 19.8 1 MET B O 1
ATOM 1619 N N . VAL B 1 2 ? 5.457 -22.469 13.922 1 27.59 2 VAL B N 1
ATOM 1620 C CA . VAL B 1 2 ? 5.238 -21.062 13.633 1 27.59 2 VAL B CA 1
ATOM 1621 C C . VAL B 1 2 ? 6.586 -20.344 13.5 1 27.59 2 VAL B C 1
ATOM 1623 O O . VAL B 1 2 ? 7.355 -20.266 14.461 1 27.59 2 VAL B O 1
ATOM 1626 N N . THR B 1 3 ? 7.297 -20.516 12.492 1 26.39 3 THR B N 1
ATOM 1627 C CA . THR B 1 3 ? 8.578 -19.828 12.477 1 26.39 3 THR B CA 1
ATOM 1628 C C . THR B 1 3 ? 8.398 -18.328 12.703 1 26.39 3 THR B C 1
ATOM 1630 O O . THR B 1 3 ? 7.668 -17.656 11.961 1 26.39 3 THR B O 1
ATOM 1633 N N . LYS B 1 4 ? 8.398 -17.859 13.883 1 33.72 4 LYS B N 1
ATOM 1634 C CA . LYS B 1 4 ? 8.562 -16.484 14.352 1 33.72 4 LYS B CA 1
ATOM 1635 C C . LYS B 1 4 ? 9.539 -15.719 13.461 1 33.72 4 LYS B C 1
ATOM 1637 O O . LYS B 1 4 ? 10.727 -16.031 13.422 1 33.72 4 LYS B O 1
ATOM 1642 N N . SER B 1 5 ? 9.227 -15.492 12.305 1 41.06 5 SER B N 1
ATOM 1643 C CA . SER B 1 5 ? 10.188 -14.633 11.617 1 41.06 5 SER B CA 1
ATOM 1644 C C . SER B 1 5 ? 10.609 -13.461 12.492 1 41.06 5 SER B C 1
ATOM 1646 O O . SER B 1 5 ? 9.938 -12.43 12.531 1 41.06 5 SER B O 1
ATOM 1648 N N . GLY B 1 6 ? 10.852 -13.641 13.719 1 41.59 6 GLY B N 1
ATOM 1649 C CA . GLY B 1 6 ? 11.242 -12.719 14.766 1 41.59 6 GLY B CA 1
ATOM 1650 C C . GLY B 1 6 ? 12.406 -11.828 14.367 1 41.59 6 GLY B C 1
ATOM 1651 O O . GLY B 1 6 ? 13.562 -12.148 14.633 1 41.59 6 GLY B O 1
ATOM 1652 N N . GLU B 1 7 ? 12.273 -11.141 13.258 1 49.22 7 GLU B N 1
ATOM 1653 C CA . GLU B 1 7 ? 13.422 -10.258 13.086 1 49.22 7 GLU B CA 1
ATOM 1654 C C . GLU B 1 7 ? 13.586 -9.328 14.281 1 49.22 7 GLU B C 1
ATOM 1656 O O . GLU B 1 7 ? 12.617 -8.727 14.75 1 49.22 7 GLU B O 1
ATOM 1661 N N . THR B 1 8 ? 14.57 -9.445 15.031 1 51.88 8 THR B N 1
ATOM 1662 C CA . THR B 1 8 ? 14.984 -8.625 16.156 1 51.88 8 THR B CA 1
ATOM 1663 C C . THR B 1 8 ? 15.211 -7.18 15.719 1 51.88 8 THR B C 1
ATOM 1665 O O . THR B 1 8 ? 15.602 -6.926 14.57 1 51.88 8 THR B O 1
ATOM 1668 N N . PRO B 1 9 ? 14.695 -6.164 16.453 1 54.5 9 PRO B N 1
ATOM 1669 C CA . PRO B 1 9 ? 15.008 -4.754 16.203 1 54.5 9 PRO B CA 1
ATOM 1670 C C . PRO B 1 9 ? 16.422 -4.543 15.68 1 54.5 9 PRO B C 1
ATOM 1672 O O . PRO B 1 9 ? 16.641 -3.689 14.82 1 54.5 9 PRO B O 1
ATOM 1675 N N . ASP B 1 10 ? 17.312 -5.258 16.156 1 60.03 10 ASP B N 1
ATOM 1676 C CA . ASP B 1 10 ? 18.719 -5.168 15.742 1 60.03 10 ASP B CA 1
ATOM 1677 C C . ASP B 1 10 ? 18.875 -5.547 14.273 1 60.03 10 ASP B C 1
ATOM 1679 O O . ASP B 1 10 ? 19.734 -4.996 13.578 1 60.03 10 ASP B O 1
ATOM 1683 N N . SER B 1 11 ? 17.828 -6.105 13.758 1 81.12 11 SER B N 1
ATOM 1684 C CA . SER B 1 11 ? 17.953 -6.594 12.391 1 81.12 11 SER B CA 1
ATOM 1685 C C . SER B 1 11 ? 17.594 -5.508 11.383 1 81.12 11 SER B C 1
ATOM 1687 O O . SER B 1 11 ? 18.297 -5.316 10.391 1 81.12 11 SER B O 1
ATOM 1689 N N . VAL B 1 12 ? 16.688 -4.551 11.695 1 82.56 12 VAL B N 1
ATOM 1690 C CA . VAL B 1 12 ? 16.281 -3.516 10.75 1 82.56 12 VAL B CA 1
ATOM 1691 C C . VAL B 1 12 ? 17.359 -2.426 10.695 1 82.56 12 VAL B C 1
ATOM 1693 O O . VAL B 1 12 ? 17.703 -1.936 9.617 1 82.56 12 VAL B O 1
ATOM 1696 N N . ALA B 1 13 ? 17.859 -2.096 11.883 1 85.56 13 ALA B N 1
ATOM 1697 C CA . ALA B 1 13 ? 18.922 -1.092 11.945 1 85.56 13 ALA B CA 1
ATOM 1698 C C . ALA B 1 13 ? 20.125 -1.497 11.094 1 85.56 13 ALA B C 1
ATOM 1700 O O . ALA B 1 13 ? 20.719 -0.658 10.414 1 85.56 13 ALA B O 1
ATOM 1701 N N . LYS B 1 14 ? 20.438 -2.77 11.18 1 88.69 14 LYS B N 1
ATOM 1702 C CA . LYS B 1 14 ? 21.547 -3.277 10.375 1 88.69 14 LYS B CA 1
ATOM 1703 C C . LYS B 1 14 ? 21.25 -3.141 8.883 1 88.69 14 LYS B C 1
ATOM 1705 O O . LYS B 1 14 ? 22.125 -2.775 8.102 1 88.69 14 LYS B O 1
ATOM 1710 N N . LYS B 1 15 ? 20.094 -3.375 8.492 1 89.44 15 LYS B N 1
ATOM 1711 C CA . LYS B 1 15 ? 19.672 -3.262 7.098 1 89.44 15 LYS B CA 1
ATOM 1712 C C . LYS B 1 15 ? 19.766 -1.817 6.617 1 89.44 15 LYS B C 1
ATOM 1714 O O . LYS B 1 15 ? 20.172 -1.56 5.484 1 89.44 15 LYS B O 1
ATOM 1719 N N . ILE B 1 16 ? 19.438 -0.901 7.488 1 90.5 16 ILE B N 1
ATOM 1720 C CA . ILE B 1 16 ? 19.5 0.514 7.141 1 90.5 16 ILE B CA 1
ATOM 1721 C C . ILE B 1 16 ? 20.969 0.929 6.965 1 90.5 16 ILE B C 1
ATOM 1723 O O . ILE B 1 16 ? 21.297 1.66 6.027 1 90.5 16 ILE B O 1
ATOM 1727 N N . ASN B 1 17 ? 21.766 0.363 7.832 1 90.56 17 ASN B N 1
ATOM 1728 C CA . ASN B 1 17 ? 23.172 0.706 7.781 1 90.56 17 ASN B CA 1
ATOM 1729 C C . ASN B 1 17 ? 23.828 0.217 6.492 1 90.56 17 ASN B C 1
ATOM 1731 O O . ASN B 1 17 ? 24.766 0.843 5.988 1 90.56 17 ASN B O 1
ATOM 1735 N N . THR B 1 18 ? 23.312 -0.815 5.918 1 90.31 18 THR B N 1
ATOM 1736 C CA . THR B 1 18 ? 23.922 -1.408 4.734 1 90.31 18 THR B CA 1
ATOM 1737 C C . THR B 1 18 ? 23.312 -0.824 3.461 1 90.31 18 THR B C 1
ATOM 1739 O O . THR B 1 18 ? 23.734 -1.178 2.354 1 90.31 18 THR B O 1
ATOM 1742 N N . LEU B 1 19 ? 22.422 0.043 3.605 1 94.12 19 LEU B N 1
ATOM 1743 C CA . LEU B 1 19 ? 21.781 0.685 2.465 1 94.12 19 LEU B CA 1
ATOM 1744 C C . LEU B 1 19 ? 22.766 1.557 1.701 1 94.12 19 LEU B C 1
ATOM 1746 O O . LEU B 1 19 ? 23.375 2.467 2.275 1 94.12 19 LEU B O 1
ATOM 1750 N N . THR B 1 20 ? 22.984 1.299 0.405 1 95.88 20 THR B N 1
ATOM 1751 C CA . THR B 1 20 ? 23.953 2.027 -0.41 1 95.88 20 THR B CA 1
ATOM 1752 C C . THR B 1 20 ? 23.297 3.215 -1.102 1 95.88 20 THR B C 1
ATOM 1754 O O . THR B 1 20 ? 22.078 3.242 -1.268 1 95.88 20 THR B O 1
ATOM 1757 N N . ILE B 1 21 ? 24.078 4.121 -1.534 1 96.81 21 ILE B N 1
ATOM 1758 C CA . ILE B 1 21 ? 23.609 5.301 -2.248 1 96.81 21 ILE B CA 1
ATOM 1759 C C . ILE B 1 21 ? 22.953 4.883 -3.566 1 96.81 21 ILE B C 1
ATOM 1761 O O . ILE B 1 21 ? 21.953 5.469 -3.986 1 96.81 21 ILE B O 1
ATOM 1765 N N . ASP B 1 22 ? 23.516 3.869 -4.176 1 96.31 22 ASP B N 1
ATOM 1766 C CA . ASP B 1 22 ? 22.969 3.375 -5.438 1 96.31 22 ASP B CA 1
ATOM 1767 C C . ASP B 1 22 ? 21.531 2.875 -5.262 1 96.31 22 ASP B C 1
ATOM 1769 O O . ASP B 1 22 ? 20.656 3.184 -6.074 1 96.31 22 ASP B O 1
ATOM 1773 N N . LYS B 1 23 ? 21.297 2.148 -4.211 1 96.44 23 LYS B N 1
ATOM 1774 C CA . LYS B 1 23 ? 19.953 1.64 -3.938 1 96.44 23 LYS B CA 1
ATOM 1775 C C . LYS B 1 23 ? 18.969 2.781 -3.674 1 96.44 23 LYS B C 1
ATOM 1777 O O . LYS B 1 23 ? 17.828 2.736 -4.113 1 96.44 23 LYS B O 1
ATOM 1782 N N . ILE B 1 24 ? 19.453 3.787 -2.992 1 97.88 24 ILE B N 1
ATOM 1783 C CA . ILE B 1 24 ? 18.625 4.953 -2.701 1 97.88 24 ILE B CA 1
ATOM 1784 C C . ILE B 1 24 ? 18.281 5.684 -4 1 97.88 24 ILE B C 1
ATOM 1786 O O . ILE B 1 24 ? 17.109 5.93 -4.293 1 97.88 24 ILE B O 1
ATOM 1790 N N . THR B 1 25 ? 19.297 5.961 -4.84 1 97.62 25 THR B N 1
ATOM 1791 C CA . THR B 1 25 ? 19.109 6.758 -6.051 1 97.62 25 THR B CA 1
ATOM 1792 C C . THR B 1 25 ? 18.219 6.023 -7.047 1 97.62 25 THR B C 1
ATOM 1794 O O . THR B 1 25 ? 17.422 6.652 -7.75 1 97.62 25 THR B O 1
ATOM 1797 N N . GLN B 1 26 ? 18.297 4.676 -7.051 1 97 26 GLN B N 1
ATOM 1798 C CA . GLN B 1 26 ? 17.484 3.857 -7.945 1 97 26 GLN B CA 1
ATOM 1799 C C . GLN B 1 26 ? 16.031 3.824 -7.492 1 97 26 GLN B C 1
ATOM 1801 O O . GLN B 1 26 ? 15.156 3.377 -8.234 1 97 26 GLN B O 1
ATOM 1806 N N . SER B 1 27 ? 15.789 4.328 -6.312 1 98.12 27 SER B N 1
ATOM 1807 C CA . SER B 1 27 ? 14.438 4.277 -5.754 1 98.12 27 SER B CA 1
ATOM 1808 C C . SER B 1 27 ? 13.789 5.66 -5.746 1 98.12 27 SER B C 1
ATOM 1810 O O . SER B 1 27 ? 12.75 5.859 -5.121 1 98.12 27 SER B O 1
ATOM 1812 N N . ILE B 1 28 ? 14.414 6.645 -6.43 1 98.69 28 ILE B N 1
ATOM 1813 C CA . ILE B 1 28 ? 13.914 8.016 -6.453 1 98.69 28 ILE B CA 1
ATOM 1814 C C . ILE B 1 28 ? 12.938 8.195 -7.613 1 98.69 28 ILE B C 1
ATOM 1816 O O . ILE B 1 28 ? 13.188 7.711 -8.719 1 98.69 28 ILE B O 1
ATOM 1820 N N . ILE B 1 29 ? 11.844 8.766 -7.34 1 98.69 29 ILE B N 1
ATOM 1821 C CA . ILE B 1 29 ? 10.883 9.219 -8.344 1 98.69 29 ILE B CA 1
ATOM 1822 C C . ILE B 1 29 ? 10.688 10.727 -8.234 1 98.69 29 ILE B C 1
ATOM 1824 O O . ILE B 1 29 ? 11.125 11.344 -7.258 1 98.69 29 ILE B O 1
ATOM 1828 N N . THR B 1 30 ? 10.055 11.312 -9.25 1 98.81 30 THR B N 1
ATOM 1829 C CA . THR B 1 30 ? 9.836 12.758 -9.258 1 98.81 30 THR B CA 1
ATOM 1830 C C . THR B 1 30 ? 8.359 13.078 -9.016 1 98.81 30 THR B C 1
ATOM 1832 O O . THR B 1 30 ? 7.484 12.516 -9.672 1 98.81 30 THR B O 1
ATOM 1835 N N . ILE B 1 31 ? 8.094 13.867 -8.031 1 98.81 31 ILE B N 1
ATOM 1836 C CA . ILE B 1 31 ? 6.805 14.539 -7.895 1 98.81 31 ILE B CA 1
ATOM 1837 C C . ILE B 1 31 ? 6.836 15.875 -8.633 1 98.81 31 ILE B C 1
ATOM 1839 O O . ILE B 1 31 ? 7.617 16.766 -8.281 1 98.81 31 ILE B O 1
ATOM 1843 N N . SER B 1 32 ? 5.992 16 -9.57 1 98.81 32 SER B N 1
ATOM 1844 C CA . SER B 1 32 ? 6.039 17.188 -10.43 1 98.81 32 SER B CA 1
ATOM 1845 C C . SER B 1 32 ? 5.551 18.422 -9.703 1 98.81 32 SER B C 1
ATOM 1847 O O . SER B 1 32 ? 4.695 18.328 -8.812 1 98.81 32 SER B O 1
ATOM 1849 N N . ALA B 1 33 ? 6.086 19.531 -10.133 1 98.75 33 ALA B N 1
ATOM 1850 C CA . ALA B 1 33 ? 5.473 20.797 -9.727 1 98.75 33 ALA B CA 1
ATOM 1851 C C . ALA B 1 33 ? 3.99 20.828 -10.078 1 98.75 33 ALA B C 1
ATOM 1853 O O . ALA B 1 33 ? 3.582 20.312 -11.125 1 98.75 33 ALA B O 1
ATOM 1854 N N . GLY B 1 34 ? 3.203 21.391 -9.234 1 98.81 34 GLY B N 1
ATOM 1855 C CA . GLY B 1 34 ? 1.774 21.484 -9.484 1 98.81 34 GLY B CA 1
ATOM 1856 C C . GLY B 1 34 ? 0.987 20.312 -8.938 1 98.81 34 GLY B C 1
ATOM 1857 O O . GLY B 1 34 ? -0.235 20.25 -9.086 1 98.81 34 GLY B O 1
ATOM 1858 N N . THR B 1 35 ? 1.718 19.312 -8.328 1 98.81 35 THR B N 1
ATOM 1859 C CA . THR B 1 35 ? 1.019 18.188 -7.73 1 98.81 35 THR B CA 1
ATOM 1860 C C . THR B 1 35 ? 0.247 18.625 -6.488 1 98.81 35 THR B C 1
ATOM 1862 O O . THR B 1 35 ? 0.754 19.391 -5.676 1 98.81 35 THR B O 1
ATOM 1865 N N . VAL B 1 36 ? -0.967 18.156 -6.309 1 98.75 36 VAL B N 1
ATOM 1866 C CA . VAL B 1 36 ? -1.865 18.547 -5.23 1 98.75 36 VAL B CA 1
ATOM 1867 C C . VAL B 1 36 ? -1.818 17.516 -4.105 1 98.75 36 VAL B C 1
ATOM 1869 O O . VAL B 1 36 ? -1.828 16.312 -4.363 1 98.75 36 VAL B O 1
ATOM 1872 N N . PHE B 1 37 ? -1.705 17.969 -2.869 1 98.75 37 PHE B N 1
ATOM 1873 C CA . PHE B 1 37 ? -1.771 17.156 -1.665 1 98.75 37 PHE B CA 1
ATOM 1874 C C . PHE B 1 37 ? -2.773 17.734 -0.672 1 98.75 37 PHE B C 1
ATOM 1876 O O . PHE B 1 37 ? -3.283 18.844 -0.869 1 98.75 37 PHE B O 1
ATOM 1883 N N . TYR B 1 38 ? -3.043 16.984 0.396 1 98.69 38 TYR B N 1
ATOM 1884 C CA . TYR B 1 38 ? -4.039 17.391 1.382 1 98.69 38 TYR B CA 1
ATOM 1885 C C . TYR B 1 38 ? -3.518 17.188 2.799 1 98.69 38 TYR B C 1
ATOM 1887 O O . TYR B 1 38 ? -2.756 16.25 3.057 1 98.69 38 TYR B O 1
ATOM 1895 N N . ARG B 1 39 ? -3.955 18.047 3.625 1 97.94 39 ARG B N 1
ATOM 1896 C CA . ARG B 1 39 ? -3.688 17.922 5.055 1 97.94 39 ARG B CA 1
ATOM 1897 C C . ARG B 1 39 ? -4.855 18.469 5.875 1 97.94 39 ARG B C 1
ATOM 1899 O O . ARG B 1 39 ? -5.402 19.531 5.559 1 97.94 39 ARG B O 1
ATOM 1906 N N . LEU B 1 40 ? -5.246 17.641 6.832 1 98.19 40 LEU B N 1
ATOM 1907 C CA . LEU B 1 40 ? -6.234 18.125 7.797 1 98.19 40 LEU B CA 1
ATOM 1908 C C . LEU B 1 40 ? -5.559 18.656 9.055 1 98.19 40 LEU B C 1
ATOM 1910 O O . LEU B 1 40 ? -4.625 18.031 9.57 1 98.19 40 LEU B O 1
ATOM 1914 N N . GLN B 1 41 ? -5.961 19.844 9.445 1 97.44 41 GLN B N 1
ATOM 1915 C CA . GLN B 1 41 ? -5.344 20.453 10.617 1 97.44 41 GLN B CA 1
ATOM 1916 C C . GLN B 1 41 ? -6.387 21.109 11.516 1 97.44 41 GLN B C 1
ATOM 1918 O O . GLN B 1 41 ? -7.445 21.531 11.039 1 97.44 41 GLN B O 1
ATOM 1923 N N . GLU B 1 42 ? -6.008 21.172 12.766 1 95.94 42 GLU B N 1
ATOM 1924 C CA . GLU B 1 42 ? -6.824 21.922 13.711 1 95.94 42 GLU B CA 1
ATOM 1925 C C . GLU B 1 42 ? -6.555 23.422 13.586 1 95.94 42 GLU B C 1
ATOM 1927 O O . GLU B 1 42 ? -5.402 23.859 13.625 1 95.94 42 GLU B O 1
ATOM 1932 N N . GLY B 1 43 ? -7.582 24.141 13.32 1 94.81 43 GLY B N 1
ATOM 1933 C CA . GLY B 1 43 ? -7.449 25.594 13.227 1 94.81 43 GLY B CA 1
ATOM 1934 C C . GLY B 1 43 ? -6.969 26.047 11.859 1 94.81 43 GLY B C 1
ATOM 1935 O O . GLY B 1 43 ? -6.684 25.234 10.984 1 94.81 43 GLY B O 1
ATOM 1936 N N . GLU B 1 44 ? -6.832 27.359 11.734 1 91.12 44 GLU B N 1
ATOM 1937 C CA . GLU B 1 44 ? -6.5 27.938 10.438 1 91.12 44 GLU B CA 1
ATOM 1938 C C . GLU B 1 44 ? -5.008 28.234 10.328 1 91.12 44 GLU B C 1
ATOM 1940 O O . GLU B 1 44 ? -4.473 28.344 9.219 1 91.12 44 GLU B O 1
ATOM 1945 N N . HIS B 1 45 ? -4.309 28.266 11.445 1 91.06 45 HIS B N 1
ATOM 1946 C CA . HIS B 1 45 ? -2.881 28.562 11.492 1 91.06 45 HIS B CA 1
ATOM 1947 C C . HIS B 1 45 ? -2.533 29.734 10.586 1 91.06 45 HIS B C 1
ATOM 1949 O O . HIS B 1 45 ? -1.658 29.625 9.727 1 91.06 45 HIS B O 1
ATOM 1955 N N . ALA B 1 46 ? -3.189 30.906 10.758 1 87.38 46 ALA B N 1
ATOM 1956 C CA . ALA B 1 46 ? -3.002 32.125 10.008 1 87.38 46 ALA B CA 1
ATOM 1957 C C . ALA B 1 46 ? -3.121 31.891 8.5 1 87.38 46 ALA B C 1
ATOM 1959 O O . ALA B 1 46 ? -2.383 32.469 7.711 1 87.38 46 ALA B O 1
ATOM 1960 N N . GLY B 1 47 ? -3.801 30.891 8.094 1 89.38 47 GLY B N 1
ATOM 1961 C CA . GLY B 1 47 ? -4.137 30.625 6.703 1 89.38 47 GLY B CA 1
ATOM 1962 C C . GLY B 1 47 ? -3.146 29.703 6.012 1 89.38 47 GLY B C 1
ATOM 1963 O O . GLY B 1 47 ? -3.221 29.5 4.797 1 89.38 47 GLY B O 1
ATOM 1964 N N . SER B 1 48 ? -2.199 29.172 6.773 1 91.69 48 SER B N 1
ATOM 1965 C CA . SER B 1 48 ? -1.192 28.328 6.141 1 91.69 48 SER B CA 1
ATOM 1966 C C . SER B 1 48 ? -1.298 26.891 6.629 1 91.69 48 SER B C 1
ATOM 1968 O O . SER B 1 48 ? -1.549 26.641 7.812 1 91.69 48 SER B O 1
ATOM 1970 N N . GLY B 1 49 ? -1.183 25.984 5.672 1 95.62 49 GLY B N 1
ATOM 1971 C CA . GLY B 1 49 ? -1.102 24.578 6 1 95.62 49 GLY B CA 1
ATOM 1972 C C . GLY B 1 49 ? 0.297 24 5.852 1 95.62 49 GLY B C 1
ATOM 1973 O O . GLY B 1 49 ? 0.488 22.781 5.906 1 95.62 49 GLY B O 1
ATOM 1974 N N . VAL B 1 50 ? 1.229 24.984 5.613 1 97.69 50 VAL B N 1
ATOM 1975 C CA . VAL B 1 50 ? 2.598 24.516 5.422 1 97.69 50 VAL B CA 1
ATOM 1976 C C . VAL B 1 50 ? 3.43 24.828 6.66 1 97.69 50 VAL B C 1
ATOM 1978 O O . VAL B 1 50 ? 3.52 25.984 7.082 1 97.69 50 VAL B O 1
ATOM 1981 N N . PHE B 1 51 ? 3.957 23.891 7.262 1 96.5 51 PHE B N 1
ATOM 1982 C CA . PHE B 1 51 ? 4.918 24.031 8.344 1 96.5 51 PHE B CA 1
ATOM 1983 C C . PHE B 1 51 ? 5.836 22.812 8.414 1 96.5 51 PHE B C 1
ATOM 1985 O O . PHE B 1 51 ? 5.418 21.734 8.852 1 96.5 51 PHE B O 1
ATOM 1992 N N . PHE B 1 52 ? 7.016 23.016 7.949 1 97 52 PHE B N 1
ATOM 1993 C CA . PHE B 1 52 ? 8.023 21.969 8.125 1 97 52 PHE B CA 1
ATOM 1994 C C . PHE B 1 52 ? 8.5 21.938 9.578 1 97 52 PHE B C 1
ATOM 1996 O O . PHE B 1 52 ? 9.289 22.781 10 1 97 52 PHE B O 1
ATOM 2003 N N . ASN B 1 53 ? 8.094 20.875 10.273 1 94.88 53 ASN B N 1
ATOM 2004 C CA . ASN B 1 53 ? 8.328 20.75 11.711 1 94.88 53 ASN B CA 1
ATOM 2005 C C . ASN B 1 53 ? 9.734 20.219 12 1 94.88 53 ASN B C 1
ATOM 2007 O O . ASN B 1 53 ? 10.039 19.062 11.68 1 94.88 53 ASN B O 1
ATOM 2011 N N . HIS B 1 54 ? 10.523 20.984 12.727 1 93.69 54 HIS B N 1
ATOM 2012 C CA . HIS B 1 54 ? 11.906 20.625 13.016 1 93.69 54 HIS B CA 1
ATOM 2013 C C . HIS B 1 54 ? 11.984 19.703 14.227 1 93.69 54 HIS B C 1
ATOM 2015 O O . HIS B 1 54 ? 13.047 19.141 14.516 1 93.69 54 HIS B O 1
ATOM 2021 N N . ASN B 1 55 ? 10.906 19.5 14.883 1 89.44 55 ASN B N 1
ATOM 2022 C CA . ASN B 1 55 ? 10.812 18.547 15.984 1 89.44 55 ASN B CA 1
ATOM 2023 C C . ASN B 1 55 ? 10.242 17.219 15.523 1 89.44 55 ASN B C 1
ATOM 2025 O O . ASN B 1 55 ? 9.055 16.938 15.711 1 89.44 55 ASN B O 1
ATOM 2029 N N . GLY B 1 56 ? 11.102 16.406 15.078 1 86.44 56 GLY B N 1
ATOM 2030 C CA . GLY B 1 56 ? 10.664 15.172 14.438 1 86.44 56 GLY B CA 1
ATOM 2031 C C . GLY B 1 56 ? 10.656 13.984 15.383 1 86.44 56 GLY B C 1
ATOM 2032 O O . GLY B 1 56 ? 10.406 12.852 14.969 1 86.44 56 GLY B O 1
ATOM 2033 N N . GLU B 1 57 ? 10.812 14.172 16.672 1 86 57 GLU B N 1
ATOM 2034 C CA . GLU B 1 57 ? 11 13.094 17.625 1 86 57 GLU B CA 1
ATOM 2035 C C . GLU B 1 57 ? 9.75 12.219 17.734 1 86 57 GLU B C 1
ATOM 2037 O O . GLU B 1 57 ? 9.844 11.016 17.969 1 86 57 GLU B O 1
ATOM 2042 N N . HIS B 1 58 ? 8.617 12.781 17.422 1 86.5 58 HIS B N 1
ATOM 2043 C CA . HIS B 1 58 ? 7.383 12.047 17.672 1 86.5 58 HIS B CA 1
ATOM 2044 C C . HIS B 1 58 ? 6.707 11.656 16.359 1 86.5 58 HIS B C 1
ATOM 2046 O O . HIS B 1 58 ? 5.496 11.43 16.312 1 86.5 58 HIS B O 1
ATOM 2052 N N . SER B 1 59 ? 7.504 11.656 15.336 1 89.75 59 SER B N 1
ATOM 2053 C CA . SER B 1 59 ? 6.949 11.258 14.047 1 89.75 59 SER B CA 1
ATOM 2054 C C . SER B 1 59 ? 7.797 10.164 13.398 1 89.75 59 SER B C 1
ATOM 2056 O O . SER B 1 59 ? 8.984 10.039 13.695 1 89.75 59 SER B O 1
ATOM 2058 N N . ARG B 1 60 ? 7.246 9.367 12.578 1 90.06 60 ARG B N 1
ATOM 2059 C CA . ARG B 1 60 ? 7.855 8.18 11.984 1 90.06 60 ARG B CA 1
ATOM 2060 C C . ARG B 1 60 ? 9.102 8.547 11.188 1 90.06 60 ARG B C 1
ATOM 2062 O O . ARG B 1 60 ? 10.188 8.016 11.438 1 90.06 60 ARG B O 1
ATOM 2069 N N . TYR B 1 61 ? 8.938 9.508 10.273 1 95.06 61 TYR B N 1
ATOM 2070 C CA . TYR B 1 61 ? 10.047 9.867 9.398 1 95.06 61 TYR B CA 1
ATOM 2071 C C . TYR B 1 61 ? 10.523 11.289 9.688 1 95.06 61 TYR B C 1
ATOM 2073 O O . TYR B 1 61 ? 10.938 12.008 8.773 1 95.06 61 TYR B O 1
ATOM 2081 N N . GLY B 1 62 ? 10.336 11.547 10.969 1 92.62 62 GLY B N 1
ATOM 2082 C CA . GLY B 1 62 ? 10.789 12.859 11.414 1 92.62 62 GLY B CA 1
ATOM 2083 C C . GLY B 1 62 ? 12.297 12.938 11.586 1 92.62 62 GLY B C 1
ATOM 2084 O O . GLY B 1 62 ? 12.938 11.953 11.945 1 92.62 62 GLY B O 1
ATOM 2085 N N . LEU B 1 63 ? 12.812 14.109 11.32 1 88.19 63 LEU B N 1
ATOM 2086 C CA . LEU B 1 63 ? 14.242 14.359 11.492 1 88.19 63 LEU B CA 1
ATOM 2087 C C . LEU B 1 63 ? 14.516 15.023 12.836 1 88.19 63 LEU B C 1
ATOM 2089 O O . LEU B 1 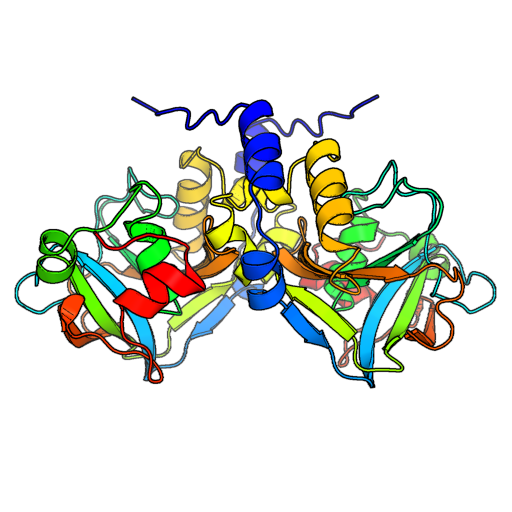63 ? 13.711 15.82 13.312 1 88.19 63 LEU B O 1
ATOM 2093 N N . THR B 1 64 ? 15.586 14.633 13.398 1 83.12 64 THR B N 1
ATOM 2094 C CA . THR B 1 64 ? 15.93 15.18 14.711 1 83.12 64 THR B CA 1
ATOM 2095 C C . THR B 1 64 ? 17.281 15.891 14.664 1 83.12 64 THR B C 1
ATOM 2097 O O . THR B 1 64 ? 17.875 16.156 15.711 1 83.12 64 THR B O 1
ATOM 2100 N N . ASN B 1 65 ? 17.688 16.219 13.547 1 83.38 65 ASN B N 1
ATOM 2101 C CA . ASN B 1 65 ? 19.016 16.844 13.391 1 83.38 65 ASN B CA 1
ATOM 2102 C C . ASN B 1 65 ? 18.953 18.344 13.641 1 83.38 65 ASN B C 1
ATOM 2104 O O . ASN B 1 65 ? 19.984 19.016 13.641 1 83.38 65 ASN B O 1
ATOM 2108 N N . GLY B 1 66 ? 17.797 18.906 13.719 1 82.69 66 GLY B N 1
ATOM 2109 C CA . GLY B 1 66 ? 17.609 20.312 14.047 1 82.69 66 GLY B CA 1
ATOM 2110 C C . GLY B 1 66 ? 17.688 21.234 12.844 1 82.69 66 GLY B C 1
ATOM 2111 O O . GLY B 1 66 ? 17.297 22.406 12.914 1 82.69 66 GLY B O 1
ATOM 2112 N N . SER B 1 67 ? 18.047 20.766 11.688 1 90.94 67 SER B N 1
ATOM 2113 C CA . SER B 1 67 ? 18.281 21.625 10.523 1 90.94 67 SER B CA 1
ATOM 2114 C C . SER B 1 67 ? 17.156 21.469 9.5 1 90.94 67 SER B C 1
ATOM 2116 O O . SER B 1 67 ? 16.906 22.375 8.703 1 90.94 67 SER B O 1
ATOM 2118 N N . ASN B 1 68 ? 16.531 20.375 9.516 1 94.94 68 ASN B N 1
ATOM 2119 C CA . ASN B 1 68 ? 15.461 20.125 8.57 1 94.94 68 ASN B CA 1
ATOM 2120 C C . ASN B 1 68 ? 14.156 19.766 9.281 1 94.94 68 ASN B C 1
ATOM 2122 O O . ASN B 1 68 ? 14.172 19.188 10.367 1 94.94 68 ASN B O 1
ATOM 2126 N N . GLY B 1 69 ? 13.102 20.203 8.695 1 96.62 69 GLY B N 1
ATOM 2127 C CA . GLY B 1 69 ? 11.789 19.828 9.188 1 96.62 69 GLY B CA 1
ATOM 2128 C C . GLY B 1 69 ? 11.055 18.859 8.273 1 96.62 69 GLY B C 1
ATOM 2129 O O . GLY B 1 69 ? 11.484 18.625 7.145 1 96.62 69 GLY B O 1
ATOM 2130 N N . SER B 1 70 ? 9.992 18.297 8.82 1 97.38 70 SER B N 1
ATOM 2131 C CA . SER B 1 70 ? 9.172 17.344 8.086 1 97.38 70 SER B CA 1
ATOM 2132 C C . SER B 1 70 ? 7.758 17.859 7.883 1 97.38 70 SER B C 1
ATOM 2134 O O . SER B 1 70 ? 7.18 18.484 8.789 1 97.38 70 SER B O 1
ATOM 2136 N N . LEU B 1 71 ? 7.254 17.688 6.719 1 97.88 71 LEU B N 1
ATOM 2137 C CA . LEU B 1 71 ? 5.867 17.969 6.371 1 97.88 71 LEU B CA 1
ATOM 2138 C C . LEU B 1 71 ? 5.184 16.719 5.812 1 97.88 71 LEU B C 1
ATOM 2140 O O . LEU B 1 71 ? 5.598 16.188 4.777 1 97.88 71 LEU B O 1
ATOM 2144 N N . TYR B 1 72 ? 4.176 16.234 6.516 1 97.56 72 TYR B N 1
ATOM 2145 C CA . TYR B 1 72 ? 3.424 15.055 6.094 1 97.56 72 TYR B CA 1
ATOM 2146 C C . TYR B 1 72 ? 2.225 15.453 5.238 1 97.56 72 TYR B C 1
ATOM 2148 O O . TYR B 1 72 ? 1.476 16.375 5.594 1 97.56 72 TYR B O 1
ATOM 2156 N N . LEU B 1 73 ? 2.051 14.703 4.152 1 98.38 73 LEU B N 1
ATOM 2157 C CA . LEU B 1 73 ? 1.014 14.992 3.172 1 98.38 73 LEU B CA 1
ATOM 2158 C C . LEU B 1 73 ? 0.256 13.727 2.785 1 98.38 73 LEU B C 1
ATOM 2160 O O . LEU B 1 73 ? 0.852 12.656 2.664 1 98.38 73 LEU B O 1
ATOM 2164 N N . ALA B 1 74 ? -1.009 13.906 2.598 1 98.38 74 ALA B N 1
ATOM 2165 C CA . ALA B 1 74 ? -1.822 12.828 2.035 1 98.38 74 ALA B CA 1
ATOM 2166 C C . ALA B 1 74 ? -2.164 13.109 0.575 1 98.38 74 ALA B C 1
ATOM 2168 O O . ALA B 1 74 ? -2.316 14.266 0.176 1 98.38 74 ALA B O 1
ATOM 2169 N N . ASN B 1 75 ? -2.33 12.031 -0.187 1 97.88 75 ASN B N 1
ATOM 2170 C CA . ASN B 1 75 ? -2.701 12.156 -1.593 1 97.88 75 ASN B CA 1
ATOM 2171 C C . ASN B 1 75 ? -4.195 12.406 -1.757 1 97.88 75 ASN B C 1
ATOM 2173 O O . ASN B 1 75 ? -4.648 12.805 -2.83 1 97.88 75 ASN B O 1
ATOM 2177 N N . SER B 1 76 ? -4.984 12.203 -0.644 1 97.81 76 SER B N 1
ATOM 2178 C CA . SER B 1 76 ? -6.426 12.398 -0.703 1 97.81 76 SER B CA 1
ATOM 2179 C C . SER B 1 76 ? -6.965 12.953 0.614 1 97.81 76 SER B C 1
ATOM 2181 O O . SER B 1 76 ? -6.379 12.719 1.674 1 97.81 76 SER B O 1
ATOM 2183 N N . PRO B 1 77 ? -8.133 13.617 0.509 1 98.19 77 PRO B N 1
ATOM 2184 C CA . PRO B 1 77 ? -8.766 14.086 1.746 1 98.19 77 PRO B CA 1
ATOM 2185 C C . PRO B 1 77 ? -9.156 12.938 2.68 1 98.19 77 PRO B C 1
ATOM 2187 O O . PRO B 1 77 ? -9.023 13.062 3.9 1 98.19 77 PRO B O 1
ATOM 2190 N N . ARG B 1 78 ? -9.578 11.852 2.078 1 97.38 78 ARG B N 1
ATOM 2191 C CA . ARG B 1 78 ? -10.016 10.727 2.893 1 97.38 78 ARG B CA 1
ATOM 2192 C C . ARG B 1 78 ? -8.875 10.211 3.77 1 97.38 78 ARG B C 1
ATOM 2194 O O . ARG B 1 78 ? -9.062 9.984 4.965 1 97.38 78 ARG B O 1
ATOM 2201 N N . THR B 1 79 ? -7.734 10.078 3.188 1 97.94 79 THR B N 1
ATOM 2202 C CA . THR B 1 79 ? -6.586 9.609 3.953 1 97.94 79 THR B CA 1
ATOM 2203 C C . THR B 1 79 ? -6.203 10.617 5.027 1 97.94 79 THR B C 1
ATOM 2205 O O . THR B 1 79 ? -5.934 10.25 6.172 1 97.94 79 THR B O 1
ATOM 2208 N N . SER B 1 80 ? -6.211 11.875 4.668 1 98.12 80 SER B N 1
ATOM 2209 C CA . SER B 1 80 ? -5.887 12.922 5.629 1 98.12 80 SER B CA 1
ATOM 2210 C C . SER B 1 80 ? -6.844 12.906 6.816 1 98.12 80 SER B C 1
ATOM 2212 O O . SER B 1 80 ? -6.41 12.969 7.969 1 98.12 80 SER B O 1
ATOM 2214 N N . MET B 1 81 ? -8.109 12.734 6.551 1 98.12 81 MET B N 1
ATOM 2215 C CA . MET B 1 81 ? -9.117 12.688 7.609 1 98.12 81 MET B CA 1
ATOM 2216 C C . MET B 1 81 ? -8.906 11.477 8.508 1 98.12 81 MET B C 1
ATOM 2218 O O . MET B 1 81 ? -8.945 11.594 9.734 1 98.12 81 MET B O 1
ATOM 2222 N N . LYS B 1 82 ? -8.641 10.305 7.863 1 97.56 82 LYS B N 1
ATOM 2223 C CA . LYS B 1 82 ? -8.477 9.086 8.656 1 97.56 82 LYS B CA 1
ATOM 2224 C C . LYS B 1 82 ? -7.238 9.164 9.539 1 97.56 82 LYS B C 1
ATOM 2226 O O . LYS B 1 82 ? -7.262 8.719 10.688 1 97.56 82 LYS B O 1
ATOM 2231 N N . GLU B 1 83 ? -6.184 9.75 9.055 1 95.25 83 GLU B N 1
ATOM 2232 C CA . GLU B 1 83 ? -4.965 9.906 9.844 1 95.25 83 GLU B CA 1
ATOM 2233 C C . GLU B 1 83 ? -5.215 10.75 11.086 1 95.25 83 GLU B C 1
ATOM 2235 O O . GLU B 1 83 ? -4.754 10.406 12.18 1 95.25 83 GLU B O 1
ATOM 2240 N N . VAL B 1 84 ? -5.949 11.766 10.977 1 96 84 VAL B N 1
ATOM 2241 C CA . VAL B 1 84 ? -6.145 12.711 12.062 1 96 84 VAL B CA 1
ATOM 2242 C C . VAL B 1 84 ? -7.188 12.172 13.039 1 96 84 VAL B C 1
ATOM 2244 O O . VAL B 1 84 ? -7.02 12.266 14.258 1 96 84 VAL B O 1
ATOM 2247 N N . PHE B 1 85 ? -8.227 11.539 12.523 1 96.06 85 PHE B N 1
ATOM 2248 C CA . PHE B 1 85 ? -9.383 11.211 13.352 1 96.06 85 PHE B CA 1
ATOM 2249 C C . PHE B 1 85 ? -9.367 9.734 13.742 1 96.06 85 PHE B C 1
ATOM 2251 O O . PHE B 1 85 ? -10.328 9.227 14.312 1 96.06 85 PHE B O 1
ATOM 2258 N N . GLN B 1 86 ? -8.328 8.984 13.453 1 89.88 86 GLN B N 1
ATOM 2259 C CA . GLN B 1 86 ? -8.297 7.535 13.602 1 89.88 86 GLN B CA 1
ATOM 2260 C C . GLN B 1 86 ? -8.625 7.125 15.039 1 89.88 86 GLN B C 1
ATOM 2262 O O . GLN B 1 86 ? -9.156 6.039 15.266 1 89.88 86 GLN B O 1
ATOM 2267 N N . ASN B 1 87 ? -8.422 7.984 16 1 88.75 87 ASN B N 1
ATOM 2268 C CA . ASN B 1 87 ? -8.617 7.59 17.391 1 88.75 87 ASN B CA 1
ATOM 2269 C C . ASN B 1 87 ? -9.875 8.211 17.984 1 88.75 87 ASN B C 1
ATOM 2271 O O . ASN B 1 87 ? -10.109 8.109 19.188 1 88.75 87 ASN B O 1
ATOM 2275 N N . LEU B 1 88 ? -10.633 8.805 17.156 1 89.81 88 LEU B N 1
ATOM 2276 C CA . LEU B 1 88 ? -11.906 9.352 17.625 1 89.81 88 LEU B CA 1
ATOM 2277 C C . LEU B 1 88 ? -13.062 8.438 17.25 1 89.81 88 LEU B C 1
ATOM 2279 O O . LEU B 1 88 ? -13.164 7.996 16.109 1 89.81 88 LEU B O 1
ATOM 2283 N N . PRO B 1 89 ? -13.898 8.164 18.188 1 89.88 89 PRO B N 1
ATOM 2284 C CA . PRO B 1 89 ? -15.047 7.312 17.891 1 89.88 89 PRO B CA 1
ATOM 2285 C C . PRO B 1 89 ? -16.078 8.008 17 1 89.88 89 PRO B C 1
ATOM 2287 O O . PRO B 1 89 ? -16.828 7.34 16.281 1 89.88 89 PRO B O 1
ATOM 2290 N N . ALA B 1 90 ? -16.141 9.367 17.125 1 95.44 90 ALA B N 1
ATOM 2291 C CA . ALA B 1 90 ? -17.062 10.188 16.344 1 95.44 90 ALA B CA 1
ATOM 2292 C C . ALA B 1 90 ? -16.562 11.625 16.234 1 95.44 90 ALA B C 1
ATOM 2294 O O . ALA B 1 90 ? -15.703 12.055 17.016 1 95.44 90 ALA B O 1
ATOM 2295 N N . ILE B 1 91 ? -17.094 12.258 15.25 1 96.62 91 ILE B N 1
ATOM 2296 C CA . ILE B 1 91 ? -16.797 13.672 15.039 1 96.62 91 ILE B CA 1
ATOM 2297 C C . ILE B 1 91 ? -18.016 14.508 15.367 1 96.62 91 ILE B C 1
ATOM 2299 O O . ILE B 1 91 ? -19.125 14.195 14.93 1 96.62 91 ILE B O 1
ATOM 2303 N N . THR B 1 92 ? -17.812 15.531 16.156 1 96.06 92 THR B N 1
ATOM 2304 C CA . THR B 1 92 ? -18.906 16.406 16.531 1 96.06 92 THR B CA 1
ATOM 2305 C C . THR B 1 92 ? -18.984 17.609 15.594 1 96.06 92 THR B C 1
ATOM 2307 O O . THR B 1 92 ? -18.062 17.844 14.797 1 96.06 92 THR B O 1
ATOM 2310 N N . ASP B 1 93 ? -20.047 18.328 15.758 1 93.5 93 ASP B N 1
ATOM 2311 C CA . ASP B 1 93 ? -20.188 19.562 15.008 1 93.5 93 ASP B CA 1
ATOM 2312 C C . ASP B 1 93 ? -19.047 20.531 15.336 1 93.5 93 ASP B C 1
ATOM 2314 O O . ASP B 1 93 ? -18.562 21.25 14.453 1 93.5 93 ASP B O 1
ATOM 2318 N N . ARG B 1 94 ? -18.688 20.516 16.516 1 94.06 94 ARG B N 1
ATOM 2319 C CA . ARG B 1 94 ? -17.594 21.391 16.938 1 94.06 94 ARG B CA 1
ATOM 2320 C C . ARG B 1 94 ? -16.312 21.047 16.172 1 94.06 94 ARG B C 1
ATOM 2322 O O . ARG B 1 94 ? -15.617 21.938 15.703 1 94.06 94 ARG B O 1
ATOM 2329 N N . GLU B 1 95 ? -16.047 19.766 16.078 1 94.62 95 GLU B N 1
ATOM 2330 C CA . GLU B 1 95 ? -14.844 19.359 15.352 1 94.62 95 GLU B CA 1
ATOM 2331 C C . GLU B 1 95 ? -14.922 19.734 13.875 1 94.62 95 GLU B C 1
ATOM 2333 O O . GLU B 1 95 ? -13.922 20.125 13.273 1 94.62 95 GLU B O 1
ATOM 2338 N N . LEU B 1 96 ? -16.078 19.609 13.305 1 96.56 96 LEU B N 1
ATOM 2339 C CA . LEU B 1 96 ? -16.25 20.016 11.906 1 96.56 96 LEU B CA 1
ATOM 2340 C C . LEU B 1 96 ? -15.938 21.484 11.719 1 96.56 96 LEU B C 1
ATOM 2342 O O . LEU B 1 96 ? -15.438 21.891 10.672 1 96.56 96 LEU B O 1
ATOM 2346 N N . ASP B 1 97 ? -16.188 22.266 12.766 1 96.75 97 ASP B N 1
ATOM 2347 C CA . ASP B 1 97 ? -15.945 23.703 12.711 1 96.75 97 ASP B CA 1
ATOM 2348 C C . ASP B 1 97 ? -14.5 24.047 13.055 1 96.75 97 ASP B C 1
ATOM 2350 O O . ASP B 1 97 ? -13.984 25.094 12.664 1 96.75 97 ASP B O 1
ATOM 2354 N N . GLU B 1 98 ? -13.844 23.156 13.727 1 97.25 98 GLU B N 1
ATOM 2355 C CA . GLU B 1 98 ? -12.523 23.453 14.266 1 97.25 98 GLU B CA 1
ATOM 2356 C C . GLU B 1 98 ? -11.422 22.969 13.328 1 97.25 98 GLU B C 1
ATOM 2358 O O . GLU B 1 98 ? -10.297 23.469 13.367 1 97.25 98 GLU B O 1
ATOM 2363 N N . TYR B 1 99 ? -11.719 21.969 12.578 1 97.75 99 TYR B N 1
ATOM 2364 C CA . TYR B 1 99 ? -10.719 21.406 11.68 1 97.75 99 TYR B CA 1
ATOM 2365 C C . TYR B 1 99 ? -10.844 22 10.289 1 97.75 99 TYR B C 1
ATOM 2367 O O . TYR B 1 99 ? -11.93 22.391 9.867 1 97.75 99 TYR B O 1
ATOM 2375 N N . HIS B 1 100 ? -9.719 22.156 9.602 1 98.38 100 HIS B N 1
ATOM 2376 C CA . HIS B 1 100 ? -9.625 22.719 8.266 1 98.38 100 HIS B CA 1
ATOM 2377 C C . HIS B 1 100 ? -8.867 21.797 7.324 1 98.38 100 HIS B C 1
ATOM 2379 O O . HIS B 1 100 ? -7.789 21.297 7.668 1 98.38 100 HIS B O 1
ATOM 2385 N N . MET B 1 101 ? -9.492 21.516 6.156 1 98.56 101 MET B N 1
ATOM 2386 C CA . MET B 1 101 ? -8.781 20.828 5.086 1 98.56 101 MET B CA 1
ATOM 2387 C C . MET B 1 101 ? -7.934 21.797 4.277 1 98.56 101 MET B C 1
ATOM 2389 O O . MET B 1 101 ? -8.438 22.812 3.789 1 98.56 101 MET B O 1
ATOM 2393 N N . VAL B 1 102 ? -6.684 21.5 4.184 1 98.44 102 VAL B N 1
ATOM 2394 C CA . VAL B 1 102 ? -5.762 22.328 3.406 1 98.44 102 VAL B CA 1
ATOM 2395 C C . VAL B 1 102 ? -5.406 21.609 2.105 1 98.44 102 VAL B C 1
ATOM 2397 O O . VAL B 1 102 ? -5.102 20.406 2.109 1 98.44 102 VAL B O 1
ATOM 2400 N N . THR B 1 103 ? -5.539 22.266 1.042 1 98.56 103 THR B N 1
ATOM 2401 C CA . THR B 1 103 ? -5.023 21.844 -0.254 1 98.56 103 THR B CA 1
ATOM 2402 C C . THR B 1 103 ? -3.672 22.484 -0.539 1 98.56 103 THR B C 1
ATOM 2404 O O . THR B 1 103 ? -3.543 23.719 -0.51 1 98.56 103 THR B O 1
ATOM 2407 N N . LEU B 1 104 ? -2.691 21.656 -0.744 1 98.75 104 LEU B N 1
ATOM 2408 C CA . LEU B 1 104 ? -1.327 22.125 -0.958 1 98.75 104 LEU B CA 1
ATOM 2409 C C . LEU B 1 104 ? -0.841 21.766 -2.357 1 98.75 104 LEU B C 1
ATOM 2411 O O . LEU B 1 104 ? -1.229 20.734 -2.904 1 98.75 104 LEU B O 1
ATOM 2415 N N . VAL B 1 105 ? 0.025 22.594 -2.898 1 98.81 105 VAL B N 1
ATOM 2416 C CA . VAL B 1 105 ? 0.513 22.375 -4.258 1 98.81 105 VAL B CA 1
ATOM 2417 C C . VAL B 1 105 ? 2.031 22.547 -4.293 1 98.81 105 VAL B C 1
ATOM 2419 O O . VAL B 1 105 ? 2.566 23.531 -3.768 1 98.81 105 VAL B O 1
ATOM 2422 N N . THR B 1 106 ? 2.723 21.578 -4.824 1 98.88 106 THR B N 1
ATOM 2423 C CA . THR B 1 106 ? 4.172 21.688 -4.957 1 98.88 106 THR B CA 1
ATOM 2424 C C . THR B 1 106 ? 4.547 22.797 -5.918 1 98.88 106 THR B C 1
ATOM 2426 O O . THR B 1 106 ? 3.879 23 -6.938 1 98.88 106 THR B O 1
ATOM 2429 N N . GLU B 1 107 ? 5.672 23.484 -5.668 1 98.75 107 GLU B N 1
ATOM 2430 C CA . GLU B 1 107 ? 6.102 24.625 -6.469 1 98.75 107 GLU B CA 1
ATOM 2431 C C . GLU B 1 107 ? 7.227 24.25 -7.426 1 98.75 107 GLU B C 1
ATOM 2433 O O . GLU B 1 107 ? 7.547 25 -8.352 1 98.75 107 GLU B O 1
ATOM 2438 N N . LYS B 1 108 ? 7.828 23.156 -7.234 1 98.75 108 LYS B N 1
ATOM 2439 C CA . LYS B 1 108 ? 8.922 22.641 -8.047 1 98.75 108 LYS B CA 1
ATOM 2440 C C . LYS B 1 108 ? 8.898 21.109 -8.102 1 98.75 108 LYS B C 1
ATOM 2442 O O . LYS B 1 108 ? 8.141 20.469 -7.367 1 98.75 108 LYS B O 1
ATOM 2447 N N . ASP B 1 109 ? 9.602 20.641 -9.07 1 98.81 109 ASP B N 1
ATOM 2448 C CA . ASP B 1 109 ? 9.789 19.188 -9.078 1 98.81 109 ASP B CA 1
ATOM 2449 C C . ASP B 1 109 ? 10.539 18.734 -7.836 1 98.81 109 ASP B C 1
ATOM 2451 O O . ASP B 1 109 ? 11.523 19.359 -7.43 1 98.81 109 ASP B O 1
ATOM 2455 N N . LEU B 1 110 ? 10.062 17.734 -7.188 1 98.88 110 LEU B N 1
ATOM 2456 C CA . LEU B 1 110 ? 10.68 17.188 -5.98 1 98.88 110 LEU B CA 1
ATOM 2457 C C . LEU B 1 110 ? 11.141 15.742 -6.211 1 98.88 110 LEU B C 1
ATOM 2459 O O . LEU B 1 110 ? 10.383 14.922 -6.734 1 98.88 110 LEU B O 1
ATOM 2463 N N . ARG B 1 111 ? 12.352 15.477 -5.875 1 98.81 111 ARG B N 1
ATOM 2464 C CA . ARG B 1 111 ? 12.875 14.117 -5.898 1 98.81 111 ARG B CA 1
ATOM 2465 C C . ARG B 1 111 ? 12.625 13.414 -4.57 1 98.81 111 ARG B C 1
ATOM 2467 O O . ARG B 1 111 ? 13.164 13.812 -3.535 1 98.81 111 ARG B O 1
ATOM 2474 N N . VAL B 1 112 ? 11.805 12.312 -4.625 1 98.88 112 VAL B N 1
ATOM 2475 C CA . VAL B 1 112 ? 11.477 11.609 -3.389 1 98.88 112 VAL B CA 1
ATOM 2476 C C . VAL B 1 112 ? 11.766 10.117 -3.545 1 98.88 112 VAL B C 1
ATOM 2478 O O . VAL B 1 112 ? 11.711 9.586 -4.656 1 98.88 112 VAL B O 1
ATOM 2481 N N . VAL B 1 113 ? 12.102 9.469 -2.453 1 98.56 113 VAL B N 1
ATOM 2482 C CA . VAL B 1 113 ? 12.258 8.016 -2.455 1 98.56 113 VAL B CA 1
ATOM 2483 C C . VAL B 1 113 ? 10.883 7.348 -2.369 1 98.56 113 VAL B C 1
ATOM 2485 O O . VAL B 1 113 ? 10.016 7.797 -1.618 1 98.56 113 VAL B O 1
ATOM 2488 N N . ASP B 1 114 ? 10.695 6.375 -3.18 1 98.25 114 ASP B N 1
ATOM 2489 C CA . ASP B 1 114 ? 9.484 5.555 -3.125 1 98.25 114 ASP B CA 1
ATOM 2490 C C . ASP B 1 114 ? 9.727 4.27 -2.344 1 98.25 114 ASP B C 1
ATOM 2492 O O . ASP B 1 114 ? 10.531 3.43 -2.754 1 98.25 114 ASP B O 1
ATOM 2496 N N . ILE B 1 115 ? 8.992 4.078 -1.263 1 95.88 115 ILE B N 1
ATOM 2497 C CA . ILE B 1 115 ? 9.234 2.961 -0.357 1 95.88 115 ILE B CA 1
ATOM 2498 C C . ILE B 1 115 ? 9.008 1.643 -1.093 1 95.88 115 ILE B C 1
ATOM 2500 O O . ILE B 1 115 ? 9.656 0.637 -0.793 1 95.88 115 ILE B O 1
ATOM 2504 N N . THR B 1 116 ? 8.102 1.609 -2.07 1 96 116 THR B N 1
ATOM 2505 C CA . THR B 1 116 ? 7.812 0.371 -2.787 1 96 116 THR B CA 1
ATOM 2506 C C . THR B 1 116 ? 9 -0.046 -3.645 1 96 116 THR B C 1
ATOM 2508 O O . THR B 1 116 ? 9.141 -1.219 -3.998 1 96 116 THR B O 1
ATOM 2511 N N . LEU B 1 117 ? 9.844 0.882 -3.977 1 96.75 117 LEU B N 1
ATOM 2512 C CA . LEU B 1 117 ? 11.055 0.59 -4.723 1 96.75 117 LEU B CA 1
ATOM 2513 C C . LEU B 1 117 ? 12.211 0.266 -3.779 1 96.75 117 LEU B C 1
ATOM 2515 O O . LEU B 1 117 ? 13.047 -0.591 -4.082 1 96.75 117 LEU B O 1
ATOM 2519 N N . LEU B 1 118 ? 12.227 0.857 -2.631 1 96.62 118 LEU B N 1
ATOM 2520 C CA . LEU B 1 118 ? 13.367 0.763 -1.722 1 96.62 118 LEU B CA 1
ATOM 2521 C C . LEU B 1 118 ? 13.25 -0.473 -0.835 1 96.62 118 LEU B C 1
ATOM 2523 O O . LEU B 1 118 ? 14.242 -1.167 -0.599 1 96.62 118 LEU B O 1
ATOM 2527 N N . ALA B 1 119 ? 12.07 -0.75 -0.354 1 93.88 119 ALA B N 1
ATOM 2528 C CA . ALA B 1 119 ? 11.859 -1.78 0.659 1 93.88 119 ALA B CA 1
ATOM 2529 C C . ALA B 1 119 ? 12.383 -3.131 0.185 1 93.88 119 ALA B C 1
ATOM 2531 O O . ALA B 1 119 ? 13.102 -3.818 0.92 1 93.88 119 ALA B O 1
ATOM 2532 N N . PRO B 1 120 ? 12.055 -3.504 -1.077 1 94.44 120 PRO B N 1
ATOM 2533 C CA . PRO B 1 120 ? 12.594 -4.793 -1.521 1 94.44 120 PRO B CA 1
ATOM 2534 C C . PRO B 1 120 ? 14.117 -4.824 -1.521 1 94.44 120 PRO B C 1
ATOM 2536 O O . PRO B 1 120 ? 14.719 -5.867 -1.245 1 94.44 120 PRO B O 1
ATOM 2539 N N . LYS B 1 121 ? 14.734 -3.684 -1.751 1 94.44 121 LYS B N 1
ATOM 2540 C CA . LYS B 1 121 ? 16.188 -3.609 -1.809 1 94.44 121 LYS B CA 1
ATOM 2541 C C . LYS B 1 121 ? 16.797 -3.676 -0.411 1 94.44 121 LYS B C 1
ATOM 2543 O O . LYS B 1 121 ? 17.969 -4.051 -0.252 1 94.44 121 LYS B O 1
ATOM 2548 N N . MET B 1 122 ? 15.984 -3.307 0.562 1 92.38 122 MET B N 1
ATOM 2549 C CA . MET B 1 122 ? 16.422 -3.365 1.953 1 92.38 122 MET B CA 1
ATOM 2550 C C . MET B 1 122 ? 16.047 -4.699 2.586 1 92.38 122 MET B C 1
ATOM 2552 O O . MET B 1 122 ? 16.469 -5.008 3.701 1 92.38 122 MET B O 1
ATOM 2556 N N . HIS B 1 123 ? 15.234 -5.449 1.904 1 90.88 123 HIS B N 1
ATOM 2557 C CA . HIS B 1 123 ? 14.727 -6.715 2.424 1 90.88 123 HIS B CA 1
ATOM 2558 C C . HIS B 1 123 ? 13.961 -6.508 3.725 1 90.88 123 HIS B C 1
ATOM 2560 O O . HIS B 1 123 ? 14.219 -7.188 4.719 1 90.88 123 HIS B O 1
ATOM 2566 N N . VAL B 1 124 ? 13.078 -5.523 3.711 1 88.56 124 VAL B N 1
ATOM 2567 C CA . VAL B 1 124 ? 12.172 -5.309 4.828 1 88.56 124 VAL B CA 1
ATOM 2568 C C . VAL B 1 124 ? 10.734 -5.578 4.387 1 88.56 124 VAL B C 1
ATOM 2570 O O . VAL B 1 124 ? 10.422 -5.5 3.195 1 88.56 124 VAL B O 1
ATOM 2573 N N . THR B 1 125 ? 9.922 -5.91 5.379 1 87.31 125 THR B N 1
ATOM 2574 C CA . THR B 1 125 ? 8.508 -6.148 5.109 1 87.31 125 THR B CA 1
ATOM 2575 C C . THR B 1 125 ? 7.668 -4.953 5.551 1 87.31 125 THR B C 1
ATOM 2577 O O . THR B 1 125 ? 8.172 -4.039 6.203 1 87.31 125 THR B O 1
ATOM 2580 N N . ALA B 1 126 ? 6.398 -4.988 5.148 1 83.81 126 ALA B N 1
ATOM 2581 C CA . ALA B 1 126 ? 5.453 -3.906 5.422 1 83.81 126 ALA B CA 1
ATOM 2582 C C . ALA B 1 126 ? 5.383 -3.605 6.914 1 83.81 126 ALA B C 1
ATOM 2584 O O . ALA B 1 126 ? 5.086 -2.479 7.312 1 83.81 126 ALA B O 1
ATOM 2585 N N . HIS B 1 127 ? 5.781 -4.477 7.766 1 77.56 127 HIS B N 1
ATOM 2586 C CA . HIS B 1 127 ? 5.668 -4.316 9.211 1 77.56 127 HIS B CA 1
ATOM 2587 C C . HIS B 1 127 ? 6.73 -3.363 9.742 1 77.56 127 HIS B C 1
ATOM 2589 O O . HIS B 1 127 ? 6.496 -2.648 10.719 1 77.56 127 HIS B O 1
ATOM 2595 N N . GLN B 1 128 ? 7.785 -3.336 9.055 1 78.5 128 GLN B N 1
ATOM 2596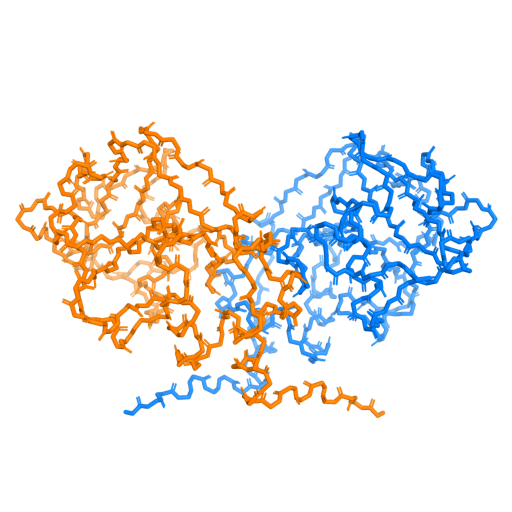 C CA . GLN B 1 128 ? 8.898 -2.562 9.586 1 78.5 128 GLN B CA 1
ATOM 2597 C C . GLN B 1 128 ? 8.688 -1.066 9.375 1 78.5 128 GLN B C 1
ATOM 2599 O O . GLN B 1 128 ? 8.797 -0.278 10.312 1 78.5 128 GLN B O 1
ATOM 2604 N N . PRO B 1 129 ? 8.281 -0.688 8.164 1 73.88 129 PRO B N 1
ATOM 2605 C CA . PRO B 1 129 ? 8.039 0.743 7.973 1 73.88 129 PRO B CA 1
ATOM 2606 C C . PRO B 1 129 ? 6.758 1.22 8.648 1 73.88 129 PRO B C 1
ATOM 2608 O O . PRO B 1 129 ? 6.531 2.426 8.773 1 73.88 129 PRO B O 1
ATOM 2611 N N . THR B 1 130 ? 5.949 0.354 9.172 1 69.75 130 THR B N 1
ATOM 2612 C CA . THR B 1 130 ? 4.68 0.753 9.766 1 69.75 130 THR B CA 1
ATOM 2613 C C . THR B 1 130 ? 4.668 0.474 11.266 1 69.75 130 THR B C 1
ATOM 2615 O O . THR B 1 130 ? 3.641 0.645 11.922 1 69.75 130 THR B O 1
ATOM 2618 N N . GLY B 1 131 ? 5.82 0.087 11.758 1 70.06 131 GLY B N 1
ATOM 2619 C CA . GLY B 1 131 ? 5.898 -0.25 13.172 1 70.06 131 GLY B CA 1
ATOM 2620 C C . GLY B 1 131 ? 5.918 0.968 14.078 1 70.06 131 GLY B C 1
ATOM 2621 O O . GLY B 1 131 ? 5.957 2.104 13.602 1 70.06 131 GLY B O 1
ATOM 2622 N N . THR B 1 132 ? 5.82 0.685 15.391 1 70.25 132 THR B N 1
ATOM 2623 C CA . THR B 1 132 ? 5.676 1.731 16.391 1 70.25 132 THR B CA 1
ATOM 2624 C C . THR B 1 132 ? 7.043 2.23 16.859 1 70.25 132 THR B C 1
ATOM 2626 O O . THR B 1 132 ? 7.141 3.277 17.5 1 70.25 132 THR B O 1
ATOM 2629 N N . ASP B 1 133 ? 7.996 1.56 16.484 1 78.56 133 ASP B N 1
ATOM 2630 C CA . ASP B 1 133 ? 9.344 2.014 16.828 1 78.56 133 ASP B CA 1
ATOM 2631 C C . ASP B 1 133 ? 9.867 2.994 15.781 1 78.56 133 ASP B C 1
ATOM 2633 O O . ASP B 1 133 ? 10.25 2.592 14.68 1 78.56 133 ASP B O 1
ATOM 2637 N N . TYR B 1 134 ? 9.906 4.227 16.266 1 87.38 134 TYR B N 1
ATOM 2638 C CA . TYR B 1 134 ? 10.211 5.281 15.312 1 87.38 134 TYR B CA 1
ATOM 2639 C C . TYR B 1 134 ? 11.711 5.43 15.125 1 87.38 134 TYR B C 1
ATOM 2641 O O . TYR B 1 134 ? 12.164 6.141 14.227 1 87.38 134 TYR B O 1
ATOM 2649 N N . ARG B 1 135 ? 12.469 4.699 16 1 87.5 135 ARG B N 1
ATOM 2650 C CA . ARG B 1 135 ? 13.914 4.848 15.906 1 87.5 135 ARG B CA 1
ATOM 2651 C C . ARG B 1 135 ? 14.43 4.41 14.539 1 87.5 135 ARG B C 1
ATOM 2653 O O . ARG B 1 135 ? 15.227 5.109 13.914 1 87.5 135 ARG B O 1
ATOM 2660 N N . ASN B 1 136 ? 13.891 3.338 14.039 1 89.62 136 ASN B N 1
ATOM 2661 C CA . ASN B 1 136 ? 14.359 2.803 12.766 1 89.62 136 ASN B CA 1
ATOM 2662 C C . ASN B 1 136 ? 13.898 3.666 11.594 1 89.62 136 ASN B C 1
ATOM 2664 O O . ASN B 1 136 ? 14.664 3.924 10.664 1 89.62 136 ASN B O 1
ATOM 2668 N N . THR B 1 137 ? 12.672 4.121 11.672 1 92.69 137 THR B N 1
ATOM 2669 C CA . THR B 1 137 ? 12.164 4.934 10.57 1 92.69 137 THR B CA 1
ATOM 2670 C C . THR B 1 137 ? 12.836 6.301 10.555 1 92.69 137 THR B C 1
ATOM 2672 O O . THR B 1 137 ? 13.102 6.859 9.492 1 92.69 137 THR B O 1
ATOM 2675 N N . GLN B 1 138 ? 13.117 6.812 11.688 1 93.56 138 GLN B N 1
ATOM 2676 C CA . GLN B 1 138 ? 13.836 8.078 11.773 1 93.56 138 GLN B CA 1
ATOM 2677 C C . GLN B 1 138 ? 15.273 7.934 11.273 1 93.56 138 GLN B C 1
ATOM 2679 O O . GLN B 1 138 ? 15.797 8.82 10.602 1 93.56 138 GLN B O 1
ATOM 2684 N N . LYS B 1 139 ? 15.898 6.805 11.633 1 92.56 139 LYS B N 1
ATOM 2685 C CA . LYS B 1 139 ? 17.234 6.512 11.109 1 92.56 139 LYS B CA 1
ATOM 2686 C C . LYS B 1 139 ? 17.219 6.426 9.586 1 92.56 139 LYS B C 1
ATOM 2688 O O . LYS B 1 139 ? 18.125 6.941 8.922 1 92.56 139 LYS B O 1
ATOM 2693 N N . LEU B 1 140 ? 16.234 5.816 9.055 1 94.56 140 LEU B N 1
ATOM 2694 C CA . LEU B 1 140 ? 16.078 5.723 7.609 1 94.56 140 LEU B CA 1
ATOM 2695 C C . LEU B 1 140 ? 15.922 7.105 6.988 1 94.56 140 LEU B C 1
ATOM 2697 O O . LEU B 1 140 ? 16.578 7.426 5.996 1 94.56 140 LEU B O 1
ATOM 2701 N N . ALA B 1 141 ? 15.094 7.93 7.617 1 95.62 141 ALA B N 1
ATOM 2702 C CA . ALA B 1 141 ? 14.891 9.289 7.125 1 95.62 141 ALA B CA 1
ATOM 2703 C C . ALA B 1 141 ? 16.203 10.062 7.07 1 95.62 141 ALA B C 1
ATOM 2705 O O . ALA B 1 141 ? 16.5 10.727 6.074 1 95.62 141 ALA B O 1
ATOM 2706 N N . ALA B 1 142 ? 16.953 9.93 8.094 1 94.94 142 ALA B N 1
ATOM 2707 C CA . ALA B 1 142 ? 18.234 10.617 8.164 1 94.94 142 ALA B CA 1
ATOM 2708 C C . ALA B 1 142 ? 19.172 10.148 7.051 1 94.94 142 ALA B C 1
ATOM 2710 O O . ALA B 1 142 ? 19.906 10.953 6.469 1 94.94 142 ALA B O 1
ATOM 2711 N N . LYS B 1 143 ? 19.109 8.898 6.77 1 95.44 143 LYS B N 1
ATOM 2712 C CA . LYS B 1 143 ? 19.953 8.32 5.723 1 95.44 143 LYS B CA 1
ATOM 2713 C C . LYS B 1 143 ? 19.516 8.797 4.344 1 95.44 143 LYS B C 1
ATOM 2715 O O . LYS B 1 143 ? 20.344 8.961 3.445 1 95.44 143 LYS B O 1
ATOM 2720 N N . LEU B 1 144 ? 18.25 9.062 4.125 1 97.5 144 LEU B N 1
ATOM 2721 C CA . LEU B 1 144 ? 17.703 9.438 2.83 1 97.5 144 LEU B CA 1
ATOM 2722 C C . LEU B 1 144 ? 17.844 10.93 2.588 1 97.5 144 LEU B C 1
ATOM 2724 O O . LEU B 1 144 ? 17.953 11.375 1.44 1 97.5 144 LEU B O 1
ATOM 2728 N N . LEU B 1 145 ? 17.938 11.703 3.59 1 97.31 145 LEU B N 1
ATOM 2729 C CA . LEU B 1 145 ? 17.844 13.164 3.582 1 97.31 145 LEU B CA 1
ATOM 2730 C C . LEU B 1 145 ? 18.859 13.773 2.619 1 97.31 145 LEU B C 1
ATOM 2732 O O . LEU B 1 145 ? 18.516 14.656 1.828 1 97.31 145 LEU B O 1
ATOM 2736 N N . PRO B 1 146 ? 20.125 13.289 2.623 1 97 146 PRO B N 1
ATOM 2737 C CA . PRO B 1 146 ? 21.109 13.906 1.738 1 97 146 PRO B CA 1
ATOM 2738 C C . PRO B 1 146 ? 20.812 13.664 0.26 1 97 146 PRO B C 1
ATOM 2740 O O . PRO B 1 146 ? 21.406 14.312 -0.607 1 97 146 PRO B O 1
ATOM 2743 N N . HIS B 1 147 ? 19.844 12.773 -0.075 1 98.06 147 HIS B N 1
ATOM 2744 C CA . HIS B 1 147 ? 19.719 12.312 -1.454 1 98.06 147 HIS B CA 1
ATOM 2745 C C . HIS B 1 147 ? 18.344 12.664 -2.029 1 98.06 147 HIS B C 1
ATOM 2747 O O . HIS B 1 147 ? 18.156 12.617 -3.244 1 98.06 147 HIS B O 1
ATOM 2753 N N . ALA B 1 148 ? 17.406 12.977 -1.224 1 98.56 148 ALA B N 1
ATOM 2754 C CA . ALA B 1 148 ? 16.031 13.148 -1.675 1 98.56 148 ALA B CA 1
ATOM 2755 C C . ALA B 1 148 ? 15.312 14.227 -0.858 1 98.56 148 ALA B C 1
ATOM 2757 O O . ALA B 1 148 ? 15.719 14.531 0.266 1 98.56 148 ALA B O 1
ATOM 2758 N N . ASN B 1 149 ? 14.211 14.742 -1.396 1 98.56 149 ASN B N 1
ATOM 2759 C CA . ASN B 1 149 ? 13.422 15.773 -0.729 1 98.56 149 ASN B CA 1
ATOM 2760 C C . ASN B 1 149 ? 12.391 15.156 0.221 1 98.56 149 ASN B C 1
ATOM 2762 O O . ASN B 1 149 ? 11.727 15.875 0.965 1 98.56 149 ASN B O 1
ATOM 2766 N N . GLY B 1 150 ? 12.227 13.867 0.165 1 98.56 150 GLY B N 1
ATOM 2767 C CA . GLY B 1 150 ? 11.203 13.227 0.97 1 98.56 150 GLY B CA 1
ATOM 2768 C C . GLY B 1 150 ? 11.055 11.742 0.677 1 98.56 150 GLY B C 1
ATOM 2769 O O . GLY B 1 150 ? 11.961 11.125 0.114 1 98.56 150 GLY B O 1
ATOM 2770 N N . LEU B 1 151 ? 9.945 11.195 1.119 1 98.31 151 LEU B N 1
ATOM 2771 C CA . LEU B 1 151 ? 9.648 9.773 1.025 1 98.31 151 LEU B CA 1
ATOM 2772 C C . LEU B 1 151 ? 8.164 9.539 0.796 1 98.31 151 LEU B C 1
ATOM 2774 O O . LEU B 1 151 ? 7.324 10.125 1.487 1 98.31 151 LEU B O 1
ATOM 2778 N N . VAL B 1 152 ? 7.871 8.82 -0.278 1 97.94 152 VAL B N 1
ATOM 2779 C CA . VAL B 1 152 ? 6.531 8.266 -0.428 1 97.94 152 VAL B CA 1
ATOM 2780 C C . VAL B 1 152 ? 6.406 6.98 0.392 1 97.94 152 VAL B C 1
ATOM 2782 O O . VAL B 1 152 ? 7.184 6.043 0.207 1 97.94 152 VAL B O 1
ATOM 2785 N N . TYR B 1 153 ? 5.477 6.945 1.307 1 95.44 153 TYR B N 1
ATOM 2786 C CA . TYR B 1 153 ? 5.266 5.801 2.186 1 95.44 153 TYR B CA 1
ATOM 2787 C C . TYR B 1 153 ? 3.793 5.41 2.223 1 95.44 153 TYR B C 1
ATOM 2789 O O . TYR B 1 153 ? 2.951 6.078 1.618 1 95.44 153 TYR B O 1
ATOM 2797 N N . MET B 1 154 ? 3.49 4.312 2.865 1 92.88 154 MET B N 1
ATOM 2798 C CA . MET B 1 154 ? 2.119 3.814 2.947 1 92.88 154 MET B CA 1
ATOM 2799 C C . MET B 1 154 ? 1.463 4.246 4.254 1 92.88 154 MET B C 1
ATOM 2801 O O . MET B 1 154 ? 2.043 4.078 5.328 1 92.88 154 MET B O 1
ATOM 2805 N N . SER B 1 155 ? 0.266 4.754 4.129 1 93.44 155 SER B N 1
ATOM 2806 C CA . SER B 1 155 ? -0.51 5.09 5.32 1 93.44 155 SER B CA 1
ATOM 2807 C C . SER B 1 155 ? -0.863 3.84 6.121 1 93.44 155 SER B C 1
ATOM 2809 O O . SER B 1 155 ? -1.333 2.85 5.559 1 93.44 155 SER B O 1
ATOM 2811 N N . ASN B 1 156 ? -0.703 3.959 7.41 1 90 156 ASN B N 1
ATOM 2812 C CA . ASN B 1 156 ? -1.039 2.844 8.289 1 90 156 ASN B CA 1
ATOM 2813 C C . ASN B 1 156 ? -2.549 2.641 8.383 1 90 156 ASN B C 1
ATOM 2815 O O . ASN B 1 156 ? -3.014 1.534 8.656 1 90 156 ASN B O 1
ATOM 2819 N N . VAL B 1 157 ? -3.293 3.619 8.102 1 92.12 157 VAL B N 1
ATOM 2820 C CA . VAL B 1 157 ? -4.707 3.572 8.461 1 92.12 157 VAL B CA 1
ATOM 2821 C C . VAL B 1 157 ? -5.559 3.408 7.207 1 92.12 157 VAL B C 1
ATOM 2823 O O . VAL B 1 157 ? -6.68 2.902 7.27 1 92.12 157 VAL B O 1
ATOM 2826 N N . THR B 1 158 ? -5.09 3.812 6.059 1 94.12 158 THR B N 1
ATOM 2827 C CA . THR B 1 158 ? -5.867 3.627 4.84 1 94.12 158 THR B CA 1
ATOM 2828 C C . THR B 1 158 ? -5.141 2.699 3.871 1 94.12 158 THR B C 1
ATOM 2830 O O . THR B 1 158 ? -5.73 2.23 2.895 1 94.12 158 THR B O 1
ATOM 2833 N N . LEU B 1 159 ? -3.83 2.49 4.125 1 91.88 159 LEU B N 1
ATOM 2834 C CA . LEU B 1 159 ? -2.98 1.656 3.283 1 91.88 159 LEU B CA 1
ATOM 2835 C C . LEU B 1 159 ? -2.752 2.311 1.924 1 91.88 159 LEU B C 1
ATOM 2837 O O . LEU B 1 159 ? -2.363 1.64 0.965 1 91.88 159 LEU B O 1
ATOM 2841 N N . GLU B 1 160 ? -3.031 3.625 1.842 1 93.88 160 GLU B N 1
ATOM 2842 C CA . GLU B 1 160 ? -2.803 4.414 0.636 1 93.88 160 GLU B CA 1
ATOM 2843 C C . GLU B 1 160 ? -1.497 5.203 0.73 1 93.88 160 GLU B C 1
ATOM 2845 O O . GLU B 1 160 ? -0.976 5.422 1.825 1 93.88 160 GLU B O 1
ATOM 2850 N N . PRO B 1 161 ? -0.977 5.637 -0.437 1 93.31 161 PRO B N 1
ATOM 2851 C CA . PRO B 1 161 ? 0.281 6.387 -0.398 1 93.31 161 PRO B CA 1
ATOM 2852 C C . PRO B 1 161 ? 0.139 7.742 0.291 1 93.31 161 PRO B C 1
ATOM 2854 O O . PRO B 1 161 ? -0.885 8.414 0.136 1 93.31 161 PRO B O 1
ATOM 2857 N N . CYS B 1 162 ? 1.138 8.047 1.075 1 96.56 162 CYS B N 1
ATOM 2858 C CA . CYS B 1 162 ? 1.389 9.344 1.681 1 96.56 162 CYS B CA 1
ATOM 2859 C C . CYS B 1 162 ? 2.807 9.82 1.385 1 96.56 162 CYS B C 1
ATOM 2861 O O . CYS B 1 162 ? 3.623 9.062 0.86 1 96.56 162 CYS B O 1
ATOM 2863 N N . VAL B 1 163 ? 3.039 11.117 1.655 1 98.31 163 VAL B N 1
ATOM 2864 C CA . VAL B 1 163 ? 4.363 11.672 1.404 1 98.31 163 VAL B CA 1
ATOM 2865 C C . VAL B 1 163 ? 4.844 12.445 2.633 1 98.31 163 VAL B C 1
ATOM 2867 O O . VAL B 1 163 ? 4.059 13.141 3.285 1 98.31 163 VAL B O 1
ATOM 2870 N N . VAL B 1 164 ? 6.059 12.242 2.986 1 98 164 VAL B N 1
ATOM 2871 C CA . VAL B 1 164 ? 6.734 13.172 3.889 1 98 164 VAL B CA 1
ATOM 2872 C C . VAL B 1 164 ? 7.812 13.938 3.129 1 98 164 VAL B C 1
ATOM 2874 O O . VAL B 1 164 ? 8.594 13.344 2.383 1 98 164 VAL B O 1
ATOM 2877 N N . LEU B 1 165 ? 7.793 15.234 3.219 1 98.69 165 LEU B N 1
ATOM 2878 C CA . LEU B 1 165 ? 8.82 16.094 2.645 1 98.69 165 LEU B CA 1
ATOM 2879 C C . LEU B 1 165 ? 9.742 16.641 3.73 1 98.69 165 LEU B C 1
ATOM 2881 O O . LEU B 1 165 ? 9.305 16.906 4.852 1 98.69 165 LEU B O 1
ATOM 2885 N N . TRP B 1 166 ? 10.961 16.828 3.34 1 98.31 166 TRP B N 1
ATOM 2886 C CA . TRP B 1 166 ? 11.945 17.406 4.238 1 98.31 166 TRP B CA 1
ATOM 2887 C C . TRP B 1 166 ? 12.508 18.703 3.664 1 98.31 166 TRP B C 1
ATOM 2889 O O . TRP B 1 166 ? 12.836 18.781 2.477 1 98.31 166 TRP B O 1
ATOM 2899 N N . HIS B 1 167 ? 12.578 19.703 4.477 1 97.62 167 HIS B N 1
ATOM 2900 C CA . HIS B 1 167 ? 13.094 21.016 4.066 1 97.62 167 HIS B CA 1
ATOM 2901 C C . HIS B 1 167 ? 13.562 21.812 5.273 1 97.62 167 HIS B C 1
ATOM 2903 O O . HIS B 1 167 ? 13.07 21.625 6.387 1 97.62 167 HIS B O 1
ATOM 2909 N N . ASN B 1 168 ? 14.5 22.703 5.07 1 96.5 168 ASN B N 1
ATOM 2910 C CA . ASN B 1 168 ? 15.094 23.453 6.172 1 96.5 168 ASN B CA 1
ATOM 2911 C C . ASN B 1 168 ? 14.266 24.688 6.523 1 96.5 168 ASN B C 1
ATOM 2913 O O . ASN B 1 168 ? 14.273 25.141 7.672 1 96.5 168 ASN B O 1
ATOM 2917 N N . ASP B 1 169 ? 13.562 25.281 5.547 1 97 169 ASP B N 1
ATOM 2918 C CA . ASP B 1 169 ? 12.719 26.438 5.797 1 97 169 ASP B CA 1
ATOM 2919 C C . ASP B 1 169 ? 11.328 26.016 6.27 1 97 169 ASP B C 1
ATOM 2921 O O . ASP B 1 169 ? 10.586 25.375 5.527 1 97 169 ASP B O 1
ATOM 2925 N N . PRO B 1 170 ? 10.953 26.359 7.461 1 95.56 170 PRO B N 1
ATOM 2926 C CA . PRO B 1 170 ? 9.656 25.953 8.008 1 95.56 170 PRO B CA 1
ATOM 2927 C C . PRO B 1 170 ? 8.477 26.406 7.145 1 95.56 170 PRO B C 1
ATOM 2929 O O . PRO B 1 170 ? 7.426 25.766 7.137 1 95.56 170 PRO B O 1
ATOM 2932 N N . SER B 1 171 ? 8.648 27.438 6.402 1 96.31 171 SER B N 1
ATOM 2933 C CA . SER B 1 171 ? 7.555 27.984 5.609 1 96.31 171 SER B CA 1
ATOM 2934 C C . SER B 1 171 ? 7.379 27.219 4.301 1 96.31 171 SER B C 1
ATOM 2936 O O . SER B 1 171 ? 6.363 27.375 3.621 1 96.31 171 SER B O 1
ATOM 2938 N N . GLY B 1 172 ? 8.375 26.422 3.932 1 97.44 172 GLY B N 1
ATOM 2939 C CA . GLY B 1 172 ? 8.328 25.672 2.684 1 97.44 172 GLY B CA 1
ATOM 2940 C C . GLY B 1 172 ? 8.438 26.562 1.457 1 97.44 172 GLY B C 1
ATOM 2941 O O . GLY B 1 172 ? 8.016 26.172 0.365 1 97.44 172 GLY B O 1
ATOM 2942 N N . LYS B 1 173 ? 9 27.719 1.662 1 96.69 173 LYS B N 1
ATOM 2943 C CA . LYS B 1 173 ? 9.117 28.672 0.562 1 96.69 173 LYS B CA 1
ATOM 2944 C C . LYS B 1 173 ? 9.82 28.031 -0.638 1 96.69 173 LYS B C 1
ATOM 2946 O O . LYS B 1 173 ? 10.898 27.453 -0.499 1 96.69 173 LYS B O 1
ATOM 2951 N N . GLY B 1 174 ? 9.18 28.125 -1.767 1 97.88 174 GLY B N 1
ATOM 2952 C CA . GLY B 1 174 ? 9.766 27.609 -2.996 1 97.88 174 GLY B CA 1
ATOM 2953 C C . GLY B 1 174 ? 9.578 26.125 -3.168 1 97.88 174 GLY B C 1
ATOM 2954 O O . GLY B 1 174 ? 10.023 25.547 -4.164 1 97.88 174 GLY B O 1
ATOM 2955 N N . VAL B 1 175 ? 8.969 25.438 -2.254 1 98.56 175 VAL B N 1
ATOM 2956 C CA . VAL B 1 175 ? 8.812 23.984 -2.299 1 98.56 175 VAL B CA 1
ATOM 2957 C C . VAL B 1 175 ? 7.336 23.625 -2.441 1 98.56 175 VAL B C 1
ATOM 2959 O O . VAL B 1 175 ? 6.961 22.859 -3.328 1 98.56 175 VAL B O 1
ATOM 2962 N N . ILE B 1 176 ? 6.508 24.203 -1.604 1 98.69 176 ILE B N 1
ATOM 2963 C CA . ILE B 1 176 ? 5.086 23.875 -1.534 1 98.69 176 ILE B CA 1
ATOM 2964 C C . ILE B 1 176 ? 4.324 25.031 -0.88 1 98.69 176 ILE B C 1
ATOM 2966 O O . ILE B 1 176 ? 4.855 25.703 0.004 1 98.69 176 ILE B O 1
ATOM 2970 N N . HIS B 1 177 ? 3.09 25.234 -1.342 1 98.44 177 HIS B N 1
ATOM 2971 C CA . HIS B 1 177 ? 2.301 26.328 -0.774 1 98.44 177 HIS B CA 1
ATOM 2972 C C . HIS B 1 177 ? 0.848 25.906 -0.574 1 98.44 177 HIS B C 1
ATOM 2974 O O . HIS B 1 177 ? 0.411 24.891 -1.117 1 98.44 177 HIS B O 1
ATOM 2980 N N . THR B 1 178 ? 0.156 26.656 0.261 1 98.38 178 THR B N 1
ATOM 2981 C CA . THR B 1 178 ? -1.272 26.469 0.49 1 98.38 178 THR B CA 1
ATOM 2982 C C . THR B 1 178 ? -2.086 27.031 -0.667 1 98.38 178 THR B C 1
ATOM 2984 O O . THR B 1 178 ? -1.999 28.234 -0.963 1 98.38 178 THR B O 1
ATOM 2987 N N . ALA B 1 179 ? -2.799 26.219 -1.338 1 98.19 179 ALA B N 1
ATOM 2988 C CA . ALA B 1 179 ? -3.666 26.672 -2.424 1 98.19 179 ALA B CA 1
ATOM 2989 C C . ALA B 1 179 ? -5.059 27.016 -1.904 1 98.19 179 ALA B C 1
ATOM 2991 O O . ALA B 1 179 ? -5.707 27.938 -2.412 1 98.19 179 ALA B O 1
ATOM 2992 N N . GLU B 1 180 ? -5.504 26.266 -0.962 1 97.56 180 GLU B N 1
ATOM 2993 C CA . GLU B 1 180 ? -6.828 26.484 -0.389 1 97.56 180 GLU B CA 1
ATOM 2994 C C . GLU B 1 180 ? -6.891 26 1.06 1 97.56 180 GLU B C 1
ATOM 2996 O O . GLU B 1 180 ? -6.219 25.031 1.429 1 97.56 180 GLU B O 1
ATOM 3001 N N . LEU B 1 181 ? -7.566 26.734 1.874 1 97.5 181 LEU B N 1
ATOM 3002 C CA . LEU B 1 181 ? -7.91 26.359 3.244 1 97.5 181 LEU B CA 1
ATOM 3003 C C . LEU B 1 181 ? -9.414 26.422 3.463 1 97.5 181 LEU B C 1
ATOM 3005 O O . LEU B 1 181 ? -10.031 27.469 3.291 1 97.5 181 LEU B O 1
ATOM 3009 N N . LYS B 1 182 ? -10.008 25.281 3.762 1 97.56 182 LYS B N 1
ATOM 3010 C CA . LYS B 1 182 ? -11.461 25.203 3.918 1 97.56 182 LYS B CA 1
ATOM 3011 C C . LYS B 1 182 ? -11.828 24.562 5.254 1 97.56 182 LYS B C 1
ATOM 3013 O O . LYS B 1 182 ? -11.281 23.516 5.621 1 97.56 182 LYS B O 1
ATOM 3018 N N . VAL B 1 183 ? -12.695 25.234 5.965 1 98 183 VAL B N 1
ATOM 3019 C CA . VAL B 1 183 ? -13.227 24.594 7.164 1 98 183 VAL B CA 1
ATOM 3020 C C . VAL B 1 183 ? -13.906 23.281 6.785 1 98 183 VAL B C 1
ATOM 3022 O O . VAL B 1 183 ? -14.586 23.188 5.758 1 98 183 VAL B O 1
ATOM 3025 N N . LEU B 1 184 ? -13.68 22.266 7.633 1 97.94 184 LEU B N 1
ATOM 3026 C CA . LEU B 1 184 ? -14.125 20.922 7.293 1 97.94 184 LEU B CA 1
ATOM 3027 C C . LEU B 1 184 ? -15.633 20.891 7.047 1 97.94 184 LEU B C 1
ATOM 3029 O O . LEU B 1 184 ? -16.094 20.188 6.141 1 97.94 184 LEU B O 1
ATOM 3033 N N . ARG B 1 185 ? -16.422 21.672 7.762 1 97.19 185 ARG B N 1
ATOM 3034 C CA . ARG B 1 185 ? -17.875 21.719 7.633 1 97.19 185 ARG B CA 1
ATOM 3035 C C . ARG B 1 185 ? -18.281 22.078 6.211 1 97.19 185 ARG B C 1
ATOM 3037 O O . ARG B 1 185 ? -19.297 21.578 5.715 1 97.19 185 ARG B O 1
ATOM 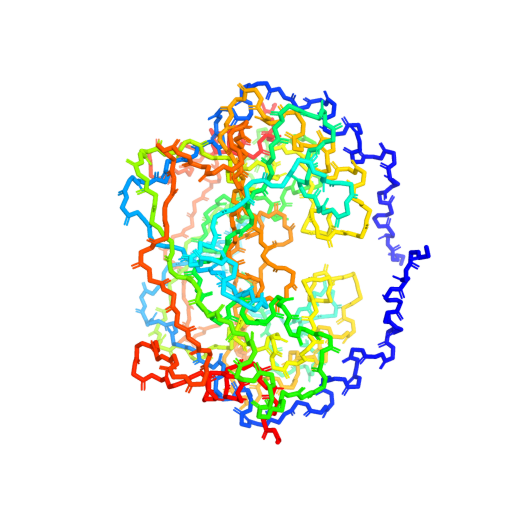3044 N N . ASP B 1 186 ? -17.484 22.828 5.551 1 97.38 186 ASP B N 1
ATOM 3045 C CA . ASP B 1 186 ? -17.844 23.344 4.234 1 97.38 186 ASP B CA 1
ATOM 3046 C C . ASP B 1 186 ? -17.016 22.672 3.141 1 97.38 186 ASP B C 1
ATOM 3048 O O . ASP B 1 186 ? -17.094 23.047 1.97 1 97.38 186 ASP B O 1
ATOM 3052 N N . PHE B 1 187 ? -16.234 21.766 3.482 1 98.25 187 PHE B N 1
ATOM 3053 C CA . PHE B 1 187 ? -15.336 21.125 2.525 1 98.25 187 PHE B CA 1
ATOM 3054 C C . PHE B 1 187 ? -16.078 20.109 1.668 1 98.25 187 PHE B C 1
ATOM 3056 O O . PHE B 1 187 ? -16.922 19.359 2.172 1 98.25 187 PHE B O 1
ATOM 3063 N N . GLU B 1 188 ? -15.773 20.156 0.372 1 98 188 GLU B N 1
ATOM 3064 C CA . GLU B 1 188 ? -16.297 19.203 -0.605 1 98 188 GLU B CA 1
ATOM 3065 C C . GLU B 1 188 ? -15.195 18.688 -1.518 1 98 188 GLU B C 1
ATOM 3067 O O . GLU B 1 188 ? -14.305 19.438 -1.922 1 98 188 GLU B O 1
ATOM 3072 N N . TYR B 1 189 ? -15.242 17.453 -1.768 1 97.81 189 TYR B N 1
ATOM 3073 C CA . TYR B 1 189 ? -14.289 16.797 -2.648 1 97.81 189 TYR B CA 1
ATOM 3074 C C . TYR B 1 189 ? -15 15.875 -3.639 1 97.81 189 TYR B C 1
ATOM 3076 O O . TYR B 1 189 ? -15.664 14.914 -3.24 1 97.81 189 TYR B O 1
ATOM 3084 N N . GLU B 1 190 ? -14.844 16.172 -4.879 1 96.06 190 GLU B N 1
ATOM 3085 C CA . GLU B 1 190 ? -15.438 15.398 -5.965 1 96.06 190 GLU B CA 1
ATOM 3086 C C . GLU B 1 190 ? -16.938 15.172 -5.734 1 96.06 190 GLU B C 1
ATOM 3088 O O . GLU B 1 190 ? -17.422 14.047 -5.855 1 96.06 190 GLU B O 1
ATOM 3093 N N . GLY B 1 191 ? -17.609 16.156 -5.273 1 96.5 191 GLY B N 1
ATOM 3094 C CA . GLY B 1 191 ? -19.047 16.156 -5.137 1 96.5 191 GLY B CA 1
ATOM 3095 C C . GLY B 1 191 ? -19.531 15.617 -3.803 1 96.5 191 GLY B C 1
ATOM 3096 O O . GLY B 1 191 ? -20.734 15.531 -3.553 1 96.5 191 GLY B O 1
ATOM 3097 N N . GLU B 1 192 ? -18.641 15.203 -2.967 1 97.19 192 GLU B N 1
ATOM 3098 C CA . GLU B 1 192 ? -19 14.695 -1.647 1 97.19 192 GLU B CA 1
ATOM 3099 C C . GLU B 1 192 ? -18.547 15.656 -0.546 1 97.19 192 GLU B C 1
ATOM 3101 O O . GLU B 1 192 ? -17.391 16.078 -0.524 1 97.19 192 GLU B O 1
ATOM 3106 N N . ILE B 1 193 ? -19.516 15.914 0.289 1 97.62 193 ILE B N 1
ATOM 3107 C CA . ILE B 1 193 ? -19.141 16.766 1.414 1 97.62 193 ILE B CA 1
ATOM 3108 C C . ILE B 1 193 ? -18.328 15.969 2.428 1 97.62 193 ILE B C 1
ATOM 3110 O O . ILE B 1 193 ? -18.359 14.734 2.418 1 97.62 193 ILE B O 1
ATOM 3114 N N . ALA B 1 194 ? -17.641 16.625 3.332 1 97.75 194 ALA B N 1
ATOM 3115 C CA . ALA B 1 194 ? -16.766 16 4.309 1 97.75 194 ALA B CA 1
ATOM 3116 C C . ALA B 1 194 ? -17.516 14.992 5.172 1 97.75 194 ALA B C 1
ATOM 3118 O O . ALA B 1 194 ? -17.016 13.898 5.441 1 97.75 194 ALA B O 1
ATOM 3119 N N . GLU B 1 195 ? -18.688 15.336 5.594 1 96.88 195 GLU B N 1
ATOM 3120 C CA . GLU B 1 195 ? -19.484 14.445 6.438 1 96.88 195 GLU B CA 1
ATOM 3121 C C . GLU B 1 195 ? -19.75 13.117 5.746 1 96.88 195 GLU B C 1
ATOM 3123 O O . GLU B 1 195 ? -19.672 12.055 6.371 1 96.88 195 GLU B O 1
ATOM 3128 N N . ASP B 1 196 ? -20.031 13.172 4.512 1 96.88 196 ASP B N 1
ATOM 3129 C CA . ASP B 1 196 ? -20.281 11.953 3.756 1 96.88 196 ASP B CA 1
ATOM 3130 C C . ASP B 1 196 ? -19.031 11.102 3.641 1 96.88 196 ASP B C 1
ATOM 3132 O O . ASP B 1 196 ? -19.094 9.867 3.738 1 96.88 196 ASP B O 1
ATOM 3136 N N . ILE B 1 197 ? -17.922 11.742 3.416 1 97.44 197 ILE B N 1
ATOM 3137 C CA . ILE B 1 197 ? -16.656 11.016 3.346 1 97.44 197 ILE B CA 1
ATOM 3138 C C . ILE B 1 197 ? -16.375 10.328 4.684 1 97.44 197 ILE B C 1
ATOM 3140 O O . ILE B 1 197 ? -16.047 9.141 4.723 1 97.44 197 ILE B O 1
ATOM 3144 N N . LEU B 1 198 ? -16.562 11.078 5.789 1 97.44 198 LEU B N 1
ATOM 3145 C CA . LEU B 1 198 ? -16.328 10.555 7.129 1 97.44 198 LEU B CA 1
ATOM 3146 C C . LEU B 1 198 ? -17.219 9.352 7.41 1 97.44 198 LEU B C 1
ATOM 3148 O O . LEU B 1 198 ? -16.75 8.305 7.852 1 97.44 198 LEU B O 1
ATOM 3152 N N . VAL B 1 199 ? -18.438 9.406 7.055 1 95.75 199 VAL B N 1
ATOM 3153 C CA . VAL B 1 199 ? -19.406 8.383 7.414 1 95.75 199 VAL B CA 1
ATOM 3154 C C . VAL B 1 199 ? -19.328 7.223 6.426 1 95.75 199 VAL B C 1
ATOM 3156 O O . VAL B 1 199 ? -19.156 6.07 6.828 1 95.75 199 VAL B O 1
ATOM 3159 N N . ASN B 1 200 ? -19.344 7.555 5.133 1 94.69 200 ASN B N 1
ATOM 3160 C CA . ASN B 1 200 ? -19.484 6.512 4.121 1 94.69 200 ASN B CA 1
ATOM 3161 C C . ASN B 1 200 ? -18.156 5.848 3.805 1 94.69 200 ASN B C 1
ATOM 3163 O O . ASN B 1 200 ? -18.094 4.637 3.582 1 94.69 200 ASN B O 1
ATOM 3167 N N . ASP B 1 201 ? -17.078 6.605 3.768 1 95.31 201 ASP B N 1
ATOM 3168 C CA . ASP B 1 201 ? -15.789 6.059 3.344 1 95.31 201 ASP B CA 1
ATOM 3169 C C . ASP B 1 201 ? -14.969 5.598 4.543 1 95.31 201 ASP B C 1
ATOM 3171 O O . ASP B 1 201 ? -14.164 4.668 4.43 1 95.31 201 ASP B O 1
ATOM 3175 N N . LEU B 1 202 ? -15.195 6.25 5.73 1 96.31 202 LEU B N 1
ATOM 3176 C CA . LEU B 1 202 ? -14.258 6.02 6.82 1 96.31 202 LEU B CA 1
ATOM 3177 C C . LEU B 1 202 ? -14.961 5.422 8.031 1 96.31 202 LEU B C 1
ATOM 3179 O O . LEU B 1 202 ? -14.312 5.066 9.023 1 96.31 202 LEU B O 1
ATOM 3183 N N . ASP B 1 203 ? -16.25 5.293 7.941 1 95.12 203 ASP B N 1
ATOM 3184 C CA . ASP B 1 203 ? -17.047 4.746 9.039 1 95.12 203 ASP B CA 1
ATOM 3185 C C . ASP B 1 203 ? -16.797 5.516 10.336 1 95.12 203 ASP B C 1
ATOM 3187 O O . ASP B 1 203 ? -16.609 4.914 11.398 1 95.12 203 ASP B O 1
ATOM 3191 N N . ILE B 1 204 ? -16.703 6.793 10.227 1 96.12 204 ILE B N 1
ATOM 3192 C CA . ILE B 1 204 ? -16.609 7.699 11.367 1 96.12 204 ILE B CA 1
ATOM 3193 C C . ILE B 1 204 ? -17.891 8.508 11.5 1 96.12 204 ILE B C 1
ATOM 3195 O O . ILE B 1 204 ? -18.172 9.391 10.68 1 96.12 204 ILE B O 1
ATOM 3199 N N . PRO B 1 205 ? -18.641 8.25 12.492 1 96.31 205 PRO B N 1
ATOM 3200 C CA . PRO B 1 205 ? -19.922 8.953 12.633 1 96.31 205 PRO B CA 1
ATOM 3201 C C . PRO B 1 205 ? -19.75 10.438 12.945 1 96.31 205 PRO B C 1
ATOM 3203 O O . PRO B 1 205 ? -18.75 10.828 13.562 1 96.31 205 PRO B O 1
ATOM 3206 N N . VAL B 1 206 ? -20.688 11.195 12.414 1 95.88 206 VAL B N 1
ATOM 3207 C CA . VAL B 1 206 ? -20.797 12.602 12.773 1 95.88 206 VAL B CA 1
ATOM 3208 C C . VAL B 1 206 ? -22.031 12.812 13.664 1 95.88 206 VAL B C 1
ATOM 3210 O O . VAL B 1 206 ? -23.141 12.438 13.297 1 95.88 206 VAL B O 1
ATOM 3213 N N . ILE B 1 207 ? -21.75 13.297 14.883 1 94.06 207 ILE B N 1
ATOM 3214 C CA . ILE B 1 207 ? -22.828 13.383 15.867 1 94.06 207 ILE B CA 1
ATOM 3215 C C . ILE B 1 207 ? -22.984 14.836 16.328 1 94.06 207 ILE B C 1
ATOM 3217 O O . ILE B 1 207 ? -22.031 15.609 16.281 1 94.06 207 ILE B O 1
#

Nearest PDB structures (foldseek):
  8wil-assembly1_A  TM=2.446E-01  e=5.402E+00  Jingmen tick virus
  8wil-assembly1_A  TM=2.479E-01  e=3.852E+00  Jingmen tick virus